Protein AF-A0AAE0B296-F1 (afdb_monomer)

Secondary structure (DSSP, 8-state):
---------------------------------------TTSPPPPGGG-PPEEEEE-S--SHHHHHHHHHTTEEEEEEESSTTTTTT--EEEEEEEHHHHHHHHHHH-HHHHHHS-EEEEE-SSTT-S--SEEEEEEEEEEEEPTTT--EEEEEEEE--TT-EEEEEEEEEEE-TTT-HHHHTT-EEEES-SEEEEEEEGGG--S-EEEE-TTPPTT-EEEGGGS---TT-EESS-TT-EEEEEE----THHHHHHHTTT-------PPEEEETTEEEETTT--B-----S---SS---PPPTTGGGS-HHHHHHHHHHHSS--S---PPPEEEEEETTTTEEEEEETTTTEEEEES---S-PPPEE--STTSB-EETTSS-EEE--STTSPPEEES--SSGGGBEEEESTTS-EEEEE-TTS-EEEEEE--SSTT--BEEEEEPPS-S--TT--S-GGGG--EEEEE---

Organism: NCBI:txid43782

InterPro domains:
  IPR011035 Large ribosomal subunit protein bL25/Gln-tRNA synthetase, anti-codon-binding domain superfamily [SSF50715] (57-243)
  IPR020056 Large ribosomal subunit protein bL25/Gln-tRNA synthetase, N-terminal [G3DSA:2.40.240.10] (52-159)
  IPR020057 Large ribosomal subunit protein bL25, beta domain [PF14693] (165-243)
  IPR020930 Large ribosomal subunit protein uL5, bacteria [PTHR33284] (25-246)
  IPR029751 Large ribosomal subunit protein bL25, L25 domain [PF01386] (55-156)
  IPR029751 Large ribosomal subunit protein bL25, L25 domain [cd00495] (52-158)
  IPR035992 Ricin B-like lectins [SSF50370] (330-463)
  IPR037121 Large ribosomal subunit protein bL25, C-terminal [G3DSA:2.170.120.20] (163-252)

Sequence (472 aa):
MLIHRSPLAKTLSLRLRLRFFSQYAAAVIQEDPLAPLSYDGFTRPDPKYAETILAIPRTSSGTKISKQERKVGRVPSIVFEQEDGQYGGNKLLISVQTNQIRKLVNHLGYSFFLSRLFDLEVRPEFESGDVIEKVRVLPRLLHLHSGTDAPLNVTFLRAPSHALLKVNVPLVFRGEDVSPGLRKGSYLNTIKRTVKFICPADIVPPYIDVDLSELDVGQKIVMGDLKVHPALKLVQSKDAPVSAAMVVKSFQVIFLLSLLTFGVLSYSFPLLARSKWIVDSSSGRPVKLACTSWASHLQPMLAEGLDKQPLRNIVAKVVQQHFSYPSSNLLTTYIMFHPDSGSCVRFSPQSYGIYADSSCDPTPIRWIHDQDGAPLRLMNTNLCLKVVDDGLAPKVSIDCSSQQSLWYSVSESKLQLAAKDANGQYLCLELDKTSSNSSQILTKNCICINDDSGCLDDPQSQWFTLAPKNIP

pLDDT: mean 76.45, std 20.88, range [26.19, 96.94]

Foldseek 3Di:
DDDDDDDDDDDDDDDDDDDDDDDDDPPDPPPDPDDPPDDPPADDDDVVLQDAWEKEFDPDDDDVVLVVCVVVQKAWEKEFADPVCVVPGDITTIITGQVSVVVSCVVLPDQLLQLDKHWYFYDNDRPDPDTPDIFIWGFNDWDADPPPRGTSYTYIYTAPFFDWDWGFAFEDEPQCVQAAANVVPFDKDFPDGTFIWTAHSSQRGSHFYDYRNDAHAFDFDFQLNTPDDPRTHGPDDRRHTGMHGYHDPPPVVVVVVVVVVPPPDPPDQDWDDDPPFIAGPPPRDGDDDDDPDDDDDDDDDDPPPLVVDDVVVNVVVCLCVVDDDPDDPAQWWWWKDQVVQCWTWDADPVQQFIWTHNDCDDDGWIWGDDDQQFFTDTPPDLWTWFADDAFATIGIDNPRPDQRRGWGQFAPSSFWIWGADPVRATWTWFQDVPDPPGRTIHTHHQFCSDPPPPRPDDRSRRGMDIRIDDDD

Mean predicted aligned error: 21.16 Å

Solvent-accessible surface area (backbone atoms only — not comparable to full-atom values): 28133 Å² total; per-residue (Å²): 133,89,81,91,80,87,89,82,88,85,85,90,85,89,82,90,82,90,86,83,92,82,84,87,74,90,76,75,82,73,79,69,78,78,72,77,93,74,70,85,90,62,67,70,71,62,71,93,71,70,58,70,44,57,29,26,73,45,96,76,85,53,74,70,57,45,53,51,37,45,74,75,49,26,19,42,28,38,37,26,66,49,91,74,31,88,79,80,48,72,67,47,44,29,33,28,49,38,67,60,54,48,51,50,34,70,74,59,29,70,55,37,43,41,27,34,77,37,44,35,40,30,16,90,41,93,88,52,89,55,72,78,46,80,45,45,28,32,35,75,46,76,43,58,36,91,90,74,67,44,64,61,31,44,35,31,32,52,44,54,83,71,38,78,40,83,36,49,34,25,55,44,80,42,42,66,85,66,5,59,12,40,69,72,67,22,46,81,44,73,73,47,61,54,47,56,29,38,28,37,50,82,71,60,47,45,52,39,70,41,82,32,48,83,41,40,68,72,42,67,47,32,55,64,74,57,81,68,63,90,71,52,40,70,76,63,67,49,79,44,68,30,32,34,27,40,67,78,82,71,72,62,73,62,55,65,63,52,57,75,75,60,80,66,85,78,82,78,78,69,73,41,78,60,86,99,42,46,20,40,67,89,77,67,46,78,57,85,88,78,87,90,80,86,87,85,85,75,80,88,77,78,69,88,69,51,85,77,41,59,68,68,55,38,50,52,44,50,61,41,69,79,67,62,77,86,85,69,102,63,81,63,26,22,38,45,31,28,76,87,80,60,23,23,48,42,75,40,88,88,74,39,26,51,31,48,32,84,58,64,71,94,76,64,51,41,31,33,60,89,50,80,58,34,36,44,26,38,65,101,55,76,33,16,47,26,59,71,48,78,77,32,57,38,33,54,34,70,66,50,83,44,65,28,9,23,34,30,65,43,35,95,81,48,35,27,41,24,24,25,44,97,86,66,50,57,30,16,43,27,54,46,74,90,43,100,78,53,35,49,37,27,23,30,74,59,60,68,53,61,94,56,95,78,64,86,72,79,50,67,50,28,33,36,39,72,46,80,45,77,78,130

Nearest PDB structures (foldseek):
  6xyw-assembly1_Av  TM=9.380E-01  e=1.228E-18  Arabidopsis thaliana
  8apo-assembly1_At  TM=8.448E-01  e=4.895E-18  Polytomella magna
  7pkt-assembly1_t  TM=9.084E-01  e=2.831E-15  Chlamydomonas reinhardtii
  1feu-assembly1_A  TM=8.763E-01  e=2.031E-15  Thermus thermophilus
  9g6k-assembly1_L3  TM=6.840E-01  e=3.133E-10  Toxoplasma gondii

Radius of gyration: 34.18 Å; Cα contacts (8 Å, |Δi|>4): 849; chains: 1; bounding box: 106×72×110 Å

Structure (mmCIF, N/CA/C/O backbone):
data_AF-A0AAE0B296-F1
#
_entry.id   AF-A0AAE0B296-F1
#
loop_
_atom_site.group_PDB
_atom_site.id
_atom_site.type_symbol
_atom_site.label_atom_id
_atom_site.label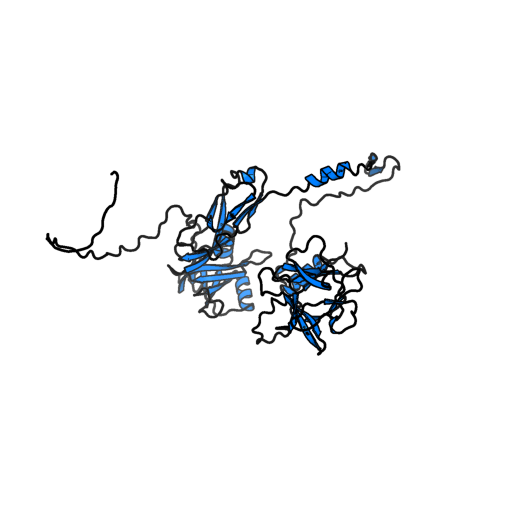_alt_id
_atom_site.label_comp_id
_atom_site.label_asym_id
_atom_site.label_entity_id
_atom_site.label_seq_id
_atom_site.pdbx_PDB_ins_code
_atom_site.Cartn_x
_atom_site.Cartn_y
_atom_site.Cartn_z
_atom_site.occupancy
_atom_site.B_iso_or_equiv
_atom_site.auth_seq_id
_atom_site.auth_comp_id
_atom_site.auth_asym_id
_atom_site.auth_atom_id
_atom_site.pdbx_PDB_model_num
ATOM 1 N N . MET A 1 1 ? -3.143 22.840 -85.655 1.00 36.34 1 MET A N 1
ATOM 2 C CA . MET A 1 1 ? -2.735 21.497 -86.103 1.00 36.34 1 MET A CA 1
ATOM 3 C C . MET A 1 1 ? -2.260 20.750 -84.859 1.00 36.34 1 MET A C 1
ATOM 5 O O . MET A 1 1 ? -1.240 21.159 -84.338 1.00 36.34 1 MET A O 1
ATOM 9 N N . LEU A 1 2 ? -3.066 19.782 -84.378 1.00 27.25 2 LEU A N 1
ATOM 10 C CA . LEU A 1 2 ? -2.766 18.670 -83.435 1.00 27.25 2 LEU A CA 1
ATOM 11 C C . LEU A 1 2 ? -2.168 19.031 -82.038 1.00 27.25 2 LEU A C 1
ATOM 13 O O . LEU A 1 2 ? -1.152 19.695 -81.979 1.00 27.25 2 LEU A O 1
ATOM 17 N N . ILE A 1 3 ? -2.659 18.634 -80.850 1.00 30.69 3 ILE A N 1
ATOM 18 C CA . ILE A 1 3 ? -3.577 17.577 -80.368 1.00 30.69 3 ILE A CA 1
ATOM 19 C C . ILE A 1 3 ? -4.025 17.920 -78.915 1.00 30.69 3 ILE A C 1
ATOM 21 O O . ILE A 1 3 ? -3.191 18.331 -78.122 1.00 30.69 3 ILE A O 1
ATOM 25 N N . HIS A 1 4 ? -5.329 17.716 -78.629 1.00 26.19 4 HIS A N 1
ATOM 26 C CA . HIS A 1 4 ? -6.038 17.230 -77.406 1.00 26.19 4 HIS A CA 1
ATOM 27 C C . HIS A 1 4 ? -5.583 17.594 -75.964 1.00 26.19 4 HIS A C 1
ATOM 29 O O . HIS A 1 4 ? -4.407 17.695 -75.681 1.00 26.19 4 HIS A O 1
ATOM 35 N N . ARG A 1 5 ? -6.438 17.665 -74.925 1.00 28.81 5 ARG A N 1
ATOM 36 C CA . ARG A 1 5 ? -7.842 17.252 -74.683 1.00 28.81 5 ARG A CA 1
ATOM 37 C C . ARG A 1 5 ? -8.344 17.970 -73.413 1.00 28.81 5 ARG A C 1
ATOM 39 O O . ARG A 1 5 ? -7.654 17.954 -72.401 1.00 28.81 5 ARG A O 1
ATOM 46 N N . SER A 1 6 ? -9.553 18.526 -73.453 1.00 36.53 6 SER A N 1
ATOM 47 C CA . SER A 1 6 ? -10.432 18.722 -72.284 1.00 36.53 6 SER A CA 1
ATOM 48 C C . SER A 1 6 ? -11.150 17.393 -71.956 1.00 36.53 6 SER A C 1
ATOM 50 O O . SER A 1 6 ? -11.054 16.464 -72.772 1.00 36.53 6 SER A O 1
ATOM 52 N N . PRO A 1 7 ? -11.830 17.228 -70.797 1.00 41.72 7 PRO A N 1
ATOM 53 C CA . PRO A 1 7 ? -13.231 17.691 -70.647 1.00 41.72 7 PRO A CA 1
ATOM 54 C C . PRO A 1 7 ? -13.589 18.007 -69.161 1.00 41.72 7 PRO A C 1
ATOM 56 O O . PRO A 1 7 ? -12.727 17.926 -68.299 1.00 41.72 7 PRO A O 1
ATOM 59 N N . LEU A 1 8 ? -14.790 18.354 -68.691 1.00 30.91 8 LEU A N 1
ATOM 60 C CA . LEU A 1 8 ? -16.031 18.941 -69.202 1.00 30.91 8 LEU A CA 1
ATOM 61 C C . LEU A 1 8 ? -16.688 19.602 -67.972 1.00 30.91 8 LEU A C 1
ATOM 63 O O . LEU A 1 8 ? -16.627 19.062 -66.869 1.00 30.91 8 LEU A O 1
ATOM 67 N N . ALA A 1 9 ? -17.393 20.705 -68.180 1.00 33.59 9 ALA A N 1
ATOM 68 C CA . ALA A 1 9 ? -18.372 21.234 -67.238 1.00 33.59 9 ALA A CA 1
ATOM 69 C C . ALA A 1 9 ? -19.730 20.520 -67.395 1.00 33.59 9 ALA A C 1
ATOM 71 O O . ALA A 1 9 ? -20.077 20.140 -68.512 1.00 33.59 9 ALA A O 1
ATOM 72 N N . LYS A 1 10 ? -20.537 20.449 -66.328 1.00 32.34 10 LYS A N 1
ATOM 73 C CA . LYS A 1 10 ? -21.846 21.135 -66.205 1.00 32.34 10 LYS A CA 1
ATOM 74 C C . LYS A 1 10 ? -22.788 20.464 -65.204 1.00 32.34 10 LYS A C 1
ATOM 76 O O . LYS A 1 10 ? -22.860 19.254 -65.043 1.00 32.34 10 LYS A O 1
ATOM 81 N N . THR A 1 11 ? -23.516 21.359 -64.565 1.00 34.03 11 THR A N 1
ATOM 82 C CA . THR A 1 11 ? -24.596 21.225 -63.603 1.00 34.03 11 THR A CA 1
ATOM 83 C C . THR A 1 11 ? -25.948 20.850 -64.234 1.00 34.03 11 THR A C 1
ATOM 85 O O . THR A 1 11 ? -26.180 21.088 -65.417 1.00 34.03 11 THR A O 1
ATOM 88 N N . LEU A 1 12 ? -26.854 20.419 -63.338 1.00 31.17 12 LEU A N 1
ATOM 89 C CA . LEU A 1 12 ? -28.319 20.609 -63.300 1.00 31.17 12 LEU A CA 1
ATOM 90 C C . LEU A 1 12 ? -29.282 19.552 -63.890 1.00 31.17 12 LEU A C 1
ATOM 92 O O . LEU A 1 12 ? -29.448 19.407 -65.095 1.00 31.17 12 LEU A O 1
ATOM 96 N N . SER A 1 13 ? -30.101 19.029 -62.962 1.00 30.36 13 SER A N 1
ATOM 97 C CA . SER A 1 13 ? -31.583 19.043 -62.941 1.00 30.36 13 SER A CA 1
ATOM 98 C C . SER A 1 13 ? -32.318 17.689 -62.893 1.00 30.36 13 SER A C 1
ATOM 100 O O . SER A 1 13 ? -31.973 16.715 -63.552 1.00 30.36 13 SER A O 1
ATOM 102 N N . LEU A 1 14 ? -33.344 17.681 -62.030 1.00 34.50 14 LEU A N 1
ATOM 103 C CA . LEU A 1 14 ? -34.294 16.619 -61.680 1.00 34.50 14 LEU A CA 1
ATOM 104 C C . LEU A 1 14 ? -35.125 16.095 -62.871 1.00 34.50 14 LEU A C 1
ATOM 106 O O . LEU A 1 14 ? -35.603 16.899 -63.665 1.00 34.50 14 LEU A O 1
ATOM 110 N N . ARG A 1 15 ? -35.555 14.819 -62.815 1.00 30.11 15 ARG A N 1
ATOM 111 C CA . ARG A 1 15 ? -36.951 14.430 -62.469 1.00 30.11 15 ARG A CA 1
ATOM 112 C C . ARG A 1 15 ? -37.182 12.905 -62.431 1.00 30.11 15 ARG A C 1
ATOM 114 O O . ARG A 1 15 ? -36.729 12.163 -63.287 1.00 30.11 15 ARG A O 1
ATOM 121 N N . LEU A 1 16 ? -37.950 12.532 -61.402 1.00 34.38 16 LEU A N 1
ATOM 122 C CA . LEU A 1 16 ? -38.736 11.327 -61.088 1.00 34.38 16 LEU A CA 1
ATOM 123 C C . LEU A 1 16 ? -38.890 10.208 -62.142 1.00 34.38 16 LEU A C 1
ATOM 125 O O . LEU A 1 16 ? -39.313 10.480 -63.262 1.00 34.38 16 LEU A O 1
ATOM 129 N N . ARG A 1 17 ? -38.892 8.948 -61.660 1.00 29.78 17 ARG A N 1
ATOM 130 C CA . ARG A 1 17 ? -40.120 8.116 -61.542 1.00 29.78 17 ARG A CA 1
ATOM 131 C C . ARG A 1 17 ? -39.901 6.785 -60.789 1.00 29.78 17 ARG A C 1
ATOM 133 O O . ARG A 1 17 ? -39.126 5.953 -61.228 1.00 29.78 17 ARG A O 1
ATOM 140 N N . LEU A 1 18 ? -40.704 6.622 -59.726 1.00 31.22 18 LEU A N 1
ATOM 141 C CA . LEU A 1 18 ? -41.461 5.434 -59.272 1.00 31.22 18 LEU A CA 1
ATOM 142 C C . LEU A 1 18 ? -40.742 4.074 -59.140 1.00 31.22 18 LEU A C 1
ATOM 144 O O . LEU A 1 18 ? -40.331 3.511 -60.148 1.00 31.22 18 LEU A O 1
ATOM 148 N N . ARG A 1 19 ? -40.862 3.432 -57.959 1.00 29.88 19 ARG A N 1
ATOM 149 C CA . ARG A 1 19 ? -41.771 2.275 -57.756 1.00 29.88 19 ARG A CA 1
ATOM 150 C C . ARG A 1 19 ? -41.753 1.674 -56.328 1.00 29.88 19 ARG A C 1
ATOM 152 O O . ARG A 1 19 ? -40.701 1.390 -55.780 1.00 29.88 19 ARG A O 1
ATOM 159 N N . PHE A 1 20 ? -42.983 1.440 -55.855 1.00 30.03 20 PHE A N 1
ATOM 160 C CA . PHE A 1 20 ? -43.529 0.441 -54.917 1.00 30.03 20 PHE A CA 1
ATOM 161 C C . PHE A 1 20 ? -43.124 0.386 -53.428 1.00 30.03 20 PHE A C 1
ATOM 163 O O . PHE A 1 20 ? -42.024 0.005 -53.050 1.00 30.03 20 PHE A O 1
ATOM 170 N N . PHE A 1 21 ? -44.136 0.673 -52.597 1.00 34.47 21 PHE A N 1
ATOM 171 C CA . PHE A 1 21 ? -44.258 0.341 -51.178 1.00 34.47 21 PHE A CA 1
ATOM 172 C C . PHE A 1 21 ? -44.393 -1.176 -50.956 1.00 34.47 21 PHE A C 1
ATOM 174 O O . PHE A 1 21 ? -45.165 -1.835 -51.652 1.00 34.47 21 PHE A O 1
ATOM 181 N N . SER A 1 22 ? -43.724 -1.682 -49.917 1.00 35.75 22 SER A N 1
ATOM 182 C CA . SER A 1 22 ? -43.991 -2.964 -49.251 1.00 35.75 22 SER A CA 1
ATOM 183 C C . SER A 1 22 ? -44.064 -2.728 -47.740 1.00 35.75 22 SER A C 1
ATOM 185 O O . SER A 1 22 ? -43.336 -1.895 -47.205 1.00 35.75 22 SER A O 1
ATOM 187 N N . GLN A 1 23 ? -44.988 -3.426 -47.085 1.00 38.78 23 GLN A N 1
ATOM 188 C CA . GLN A 1 23 ? -45.435 -3.240 -45.705 1.00 38.78 23 GLN A CA 1
ATOM 189 C C . GLN A 1 23 ? -44.547 -3.958 -44.670 1.00 38.78 23 GLN A C 1
ATOM 191 O O . GLN A 1 23 ? -43.976 -5.000 -44.974 1.00 38.78 23 GLN A O 1
ATOM 196 N N . TYR A 1 24 ? -44.595 -3.437 -43.432 1.00 34.12 24 TYR A N 1
ATOM 197 C CA . TYR A 1 24 ? -44.263 -4.080 -42.141 1.00 34.12 24 TYR A CA 1
ATOM 198 C C . TYR A 1 24 ? -42.758 -4.305 -41.871 1.00 34.12 24 TYR A C 1
ATOM 200 O O . TYR A 1 24 ? -41.991 -4.586 -42.774 1.00 34.12 24 TYR A O 1
ATOM 208 N N . ALA A 1 25 ? -42.216 -4.176 -40.661 1.00 35.94 25 ALA A N 1
ATOM 209 C CA . ALA A 1 25 ? -42.768 -4.031 -39.321 1.00 35.94 25 ALA A CA 1
ATOM 210 C C . ALA A 1 25 ? -41.810 -3.156 -38.490 1.00 35.94 25 ALA A C 1
ATOM 212 O O . ALA A 1 25 ? -40.593 -3.222 -38.667 1.00 35.94 25 ALA A O 1
ATOM 213 N N . ALA A 1 26 ? -42.348 -2.360 -37.565 1.00 40.62 26 ALA A N 1
ATOM 214 C CA . ALA A 1 26 ? -41.554 -1.791 -36.486 1.00 40.62 26 ALA A CA 1
ATOM 215 C C . ALA A 1 26 ? -41.076 -2.953 -35.603 1.00 40.62 26 ALA A C 1
ATOM 217 O O . ALA A 1 26 ? -41.848 -3.495 -34.814 1.00 40.62 26 ALA A O 1
ATOM 218 N N . ALA A 1 27 ? -39.829 -3.381 -35.792 1.00 35.81 27 ALA A N 1
ATOM 219 C CA . ALA A 1 27 ? -39.193 -4.325 -34.893 1.00 35.81 27 ALA A CA 1
ATOM 220 C C . ALA A 1 27 ? -38.942 -3.599 -33.569 1.00 35.81 27 ALA A C 1
ATOM 222 O O . ALA A 1 27 ? -38.026 -2.786 -33.441 1.00 35.81 27 ALA A O 1
ATOM 223 N N . VAL A 1 28 ? -39.820 -3.868 -32.606 1.00 34.34 28 VAL A N 1
ATOM 224 C CA . VAL A 1 28 ? -39.556 -3.689 -31.183 1.00 34.34 28 VAL A CA 1
ATOM 225 C C . VAL A 1 28 ? -38.223 -4.376 -30.907 1.00 34.34 28 VAL A C 1
ATOM 227 O O . VAL A 1 28 ? -38.097 -5.585 -31.101 1.00 34.34 28 VAL A O 1
ATOM 230 N N . ILE A 1 29 ? -37.213 -3.595 -30.524 1.00 35.22 29 ILE A N 1
ATOM 231 C CA . ILE A 1 29 ? -35.976 -4.131 -29.966 1.00 35.22 29 ILE A CA 1
ATOM 232 C C . ILE A 1 29 ? -36.393 -4.741 -28.634 1.00 35.22 29 ILE A C 1
ATOM 234 O O . ILE A 1 29 ? -36.607 -4.038 -27.650 1.00 35.22 29 ILE A O 1
ATOM 238 N N . GLN A 1 30 ? -36.628 -6.046 -28.650 1.00 30.55 30 GLN A N 1
ATOM 239 C CA . GLN A 1 30 ? -36.798 -6.822 -27.443 1.00 30.55 30 GLN A CA 1
ATOM 240 C C . GLN A 1 30 ? -35.424 -6.838 -26.777 1.00 30.55 30 GLN A C 1
ATOM 242 O O . GLN A 1 30 ? -34.480 -7.413 -27.317 1.00 30.55 30 GLN A O 1
ATOM 247 N N . GLU A 1 31 ? -35.285 -6.111 -25.669 1.00 37.25 31 GLU A N 1
ATOM 248 C CA . GLU A 1 31 ? -34.143 -6.267 -24.777 1.00 37.25 31 GLU A CA 1
ATOM 249 C C . GLU A 1 31 ? -34.161 -7.717 -24.294 1.00 37.25 31 GLU A C 1
ATOM 251 O O . GLU A 1 31 ? -34.952 -8.093 -23.427 1.00 37.25 31 GLU A O 1
ATOM 256 N N . ASP A 1 32 ? -33.334 -8.556 -24.920 1.00 31.08 32 ASP A N 1
ATOM 257 C CA . ASP A 1 32 ? -33.025 -9.869 -24.377 1.00 31.08 32 ASP A CA 1
ATOM 258 C C . ASP A 1 32 ? -32.512 -9.667 -22.942 1.00 31.08 32 ASP A C 1
ATOM 260 O O . ASP A 1 32 ? -31.658 -8.799 -22.712 1.00 31.08 32 ASP A O 1
ATOM 264 N N . PRO A 1 33 ? -33.009 -10.436 -21.956 1.00 42.31 33 PRO A N 1
ATOM 265 C CA . PRO A 1 33 ? -32.510 -10.341 -20.599 1.00 42.31 33 PRO A CA 1
ATOM 266 C C . PRO A 1 33 ? -31.017 -10.655 -20.629 1.00 42.31 33 PRO A C 1
ATOM 268 O O . PRO A 1 33 ? -30.630 -11.747 -21.043 1.00 42.31 33 PRO A O 1
ATOM 271 N N . LEU A 1 34 ? -30.209 -9.669 -20.222 1.00 42.06 34 LEU A N 1
ATOM 272 C CA . LEU A 1 34 ? -28.753 -9.715 -20.091 1.00 42.06 34 LEU A CA 1
ATOM 273 C C . LEU A 1 34 ? -28.260 -11.143 -19.831 1.00 42.06 34 LEU A C 1
ATOM 275 O O . LEU A 1 34 ? -28.358 -11.657 -18.714 1.00 42.06 34 LEU A O 1
ATOM 279 N N . ALA A 1 35 ? -27.715 -11.777 -20.872 1.00 34.19 35 ALA A N 1
ATOM 280 C CA . ALA A 1 35 ? -26.947 -12.996 -20.704 1.00 34.19 35 ALA A CA 1
ATOM 281 C C . ALA A 1 35 ? -25.845 -12.717 -19.663 1.00 34.19 35 ALA A C 1
ATOM 283 O O . ALA A 1 35 ? -25.229 -11.644 -19.705 1.00 34.19 35 ALA A O 1
ATOM 284 N N . PRO A 1 36 ? -25.592 -13.631 -18.709 1.00 40.41 36 PRO A N 1
ATOM 285 C CA . PRO A 1 36 ? -24.548 -13.426 -17.717 1.00 40.41 36 PRO A CA 1
ATOM 286 C C . PRO A 1 36 ? -23.228 -13.165 -18.443 1.00 40.41 36 PRO A C 1
ATOM 288 O O . PRO A 1 36 ? -22.882 -13.895 -19.370 1.00 40.41 36 PRO A O 1
ATOM 291 N N . LEU A 1 37 ? -22.519 -12.109 -18.034 1.00 38.81 37 LEU A N 1
ATOM 292 C CA . LEU A 1 37 ? -21.221 -11.691 -18.570 1.00 38.81 37 LEU A CA 1
ATOM 293 C C . LEU A 1 37 ? -20.181 -12.814 -18.391 1.00 38.81 37 LEU A C 1
ATOM 295 O O . LEU A 1 37 ? -19.377 -12.803 -17.464 1.00 38.81 37 LEU A O 1
ATOM 299 N N . SER A 1 38 ? -20.215 -13.817 -19.262 1.00 39.75 38 SER A N 1
ATOM 300 C CA . SER A 1 38 ? -19.294 -14.947 -19.289 1.00 39.75 38 SER A CA 1
ATOM 301 C C . SER A 1 38 ? -18.290 -14.710 -20.405 1.00 39.75 38 SER A C 1
ATOM 303 O O . SER A 1 38 ? -18.523 -15.090 -21.547 1.00 39.75 38 SER A O 1
ATOM 305 N N . TYR A 1 39 ? -17.175 -14.059 -20.078 1.00 52.81 39 TYR A N 1
ATOM 306 C CA . TYR A 1 39 ? -16.034 -13.968 -20.986 1.00 52.81 39 TYR A CA 1
ATOM 307 C C . TYR A 1 39 ? -15.098 -15.154 -20.742 1.00 52.81 39 TYR A C 1
ATOM 309 O O . TYR A 1 39 ? -14.449 -15.253 -19.697 1.00 52.81 39 TYR A O 1
ATOM 317 N N . ASP A 1 40 ? -15.074 -16.076 -21.702 1.00 48.41 40 ASP A N 1
ATOM 318 C CA . ASP A 1 40 ? -14.181 -17.232 -21.715 1.00 48.41 40 ASP A CA 1
ATOM 319 C C . ASP A 1 40 ? -12.716 -16.788 -21.842 1.00 48.41 40 ASP A C 1
ATOM 321 O O . ASP A 1 40 ? -12.382 -15.891 -22.615 1.00 48.41 40 ASP A O 1
ATOM 325 N N . GLY A 1 41 ? -11.830 -17.413 -21.061 1.00 55.03 41 GLY A N 1
ATOM 326 C CA . GLY A 1 41 ? -10.378 -17.202 -21.127 1.00 55.03 41 GLY A CA 1
ATOM 327 C C . GLY A 1 41 ? -9.759 -16.369 -20.000 1.00 55.03 41 GLY A C 1
ATOM 328 O O . GLY A 1 41 ? -8.537 -16.362 -19.874 1.00 55.03 41 GLY A O 1
ATOM 329 N N . PHE A 1 42 ? -10.555 -15.724 -19.140 1.00 61.97 42 PHE A N 1
ATOM 330 C CA . PHE A 1 42 ? -10.035 -15.044 -17.946 1.00 61.97 42 PHE A CA 1
ATOM 331 C C . PHE A 1 42 ? -10.147 -15.921 -16.700 1.00 61.97 42 PHE A C 1
ATOM 333 O O . PHE A 1 42 ? -11.107 -16.672 -16.511 1.00 61.97 42 PHE A O 1
ATOM 340 N N . THR A 1 43 ? -9.140 -15.827 -15.837 1.00 65.06 43 THR A N 1
ATOM 341 C CA . THR A 1 43 ? -9.041 -16.628 -14.620 1.00 65.06 43 THR A CA 1
ATOM 342 C C . THR A 1 43 ? -10.187 -16.267 -13.680 1.00 65.06 43 THR A C 1
ATOM 344 O O . THR A 1 43 ? -10.375 -15.113 -13.306 1.00 65.06 43 THR A O 1
ATOM 347 N N . ARG A 1 44 ? -11.012 -17.255 -13.322 1.00 66.81 44 ARG A N 1
ATOM 348 C CA . ARG A 1 44 ? -12.095 -17.066 -12.350 1.00 66.81 44 ARG A CA 1
ATOM 349 C C . ARG A 1 44 ? -11.558 -17.291 -10.937 1.00 66.81 44 ARG A C 1
ATOM 351 O O . ARG A 1 44 ? -10.648 -18.106 -10.762 1.00 66.81 44 ARG A O 1
ATOM 358 N N . PRO A 1 45 ? -12.097 -16.600 -9.918 1.00 69.44 45 PRO A N 1
ATOM 359 C CA . PRO A 1 45 ? -11.758 -16.902 -8.537 1.00 69.44 45 PRO A CA 1
ATOM 360 C C . PRO A 1 45 ? -12.076 -18.372 -8.248 1.00 69.44 45 PRO A C 1
ATOM 362 O O . PRO A 1 45 ? -13.196 -18.815 -8.491 1.00 69.44 45 PRO A O 1
ATOM 365 N N . ASP A 1 46 ? -11.099 -19.124 -7.739 1.00 72.56 46 ASP A N 1
ATOM 366 C CA . ASP A 1 46 ? -11.299 -20.539 -7.414 1.00 72.56 46 ASP A CA 1
ATOM 367 C C . ASP A 1 46 ? -12.491 -20.676 -6.436 1.00 72.56 46 ASP A C 1
ATOM 369 O O . ASP A 1 46 ? -12.485 -20.006 -5.383 1.00 72.56 46 ASP A O 1
ATOM 373 N N . PRO A 1 47 ? -13.521 -21.480 -6.782 1.00 74.56 47 PRO A N 1
ATOM 374 C CA . PRO A 1 47 ? -14.724 -21.648 -5.969 1.00 74.56 47 PRO A CA 1
ATOM 375 C C . PRO A 1 47 ? -14.421 -22.230 -4.586 1.00 74.56 47 PRO A C 1
ATOM 377 O O . PRO A 1 47 ? -15.148 -21.942 -3.640 1.00 74.56 47 PRO A O 1
ATOM 380 N N . LYS A 1 48 ? -13.311 -22.963 -4.421 1.00 70.75 48 LYS A N 1
ATOM 381 C CA . LYS A 1 48 ? -12.859 -23.494 -3.126 1.00 70.75 48 LYS A CA 1
ATOM 382 C C . LYS A 1 48 ? -12.667 -22.406 -2.063 1.00 70.75 48 LYS A C 1
ATOM 384 O O . LYS A 1 48 ? -12.810 -22.682 -0.876 1.00 70.75 48 LYS A O 1
ATOM 389 N N . TYR A 1 49 ? -12.337 -21.183 -2.483 1.00 68.69 49 TYR A N 1
ATOM 390 C CA . TYR A 1 49 ? -12.094 -20.038 -1.596 1.00 68.69 49 TYR A CA 1
ATOM 391 C C . TYR A 1 49 ? -13.198 -18.974 -1.678 1.00 68.69 49 TYR A C 1
ATOM 393 O O . TYR A 1 49 ? -12.995 -17.841 -1.243 1.00 68.69 49 TYR A O 1
ATOM 401 N N . ALA A 1 50 ? -14.359 -19.307 -2.252 1.00 73.19 50 ALA A N 1
ATOM 402 C CA . ALA A 1 50 ? -15.564 -18.479 -2.198 1.00 73.19 50 ALA A CA 1
ATOM 403 C C . ALA A 1 50 ? -16.248 -18.621 -0.823 1.00 73.19 50 ALA A C 1
ATOM 405 O O . ALA A 1 50 ? -17.405 -19.013 -0.719 1.00 73.19 50 ALA A O 1
ATOM 406 N N . GLU A 1 51 ? -15.487 -18.373 0.244 1.00 82.19 51 GLU A N 1
ATOM 407 C CA . GLU A 1 51 ? -15.965 -18.472 1.621 1.00 82.19 51 GLU A CA 1
ATOM 408 C C . GLU A 1 51 ? -16.621 -17.149 2.048 1.00 82.19 51 GLU A C 1
ATOM 410 O O . GLU A 1 51 ? -16.083 -16.069 1.791 1.00 82.19 51 GLU A O 1
ATOM 415 N N . THR A 1 52 ? -17.770 -17.235 2.718 1.00 92.62 52 THR A N 1
ATOM 416 C CA . THR A 1 52 ? -18.459 -16.082 3.311 1.00 92.62 52 THR A CA 1
ATOM 417 C C . THR A 1 52 ? -17.750 -15.637 4.587 1.00 92.62 52 THR A C 1
ATOM 419 O O . THR A 1 52 ? -17.520 -16.439 5.496 1.00 92.62 52 THR A O 1
ATOM 422 N N . ILE A 1 53 ? -17.445 -14.347 4.697 1.00 95.12 53 ILE A N 1
ATOM 423 C CA . ILE A 1 53 ? -16.866 -13.762 5.907 1.00 95.12 53 ILE A CA 1
ATOM 424 C C . ILE A 1 53 ? -17.989 -13.509 6.913 1.00 95.12 53 ILE A C 1
ATOM 426 O O . ILE A 1 53 ? -18.958 -12.810 6.618 1.00 95.12 53 ILE A O 1
ATOM 430 N N . LEU A 1 54 ? -17.841 -14.053 8.119 1.00 95.44 54 LEU A N 1
ATOM 431 C CA . LEU A 1 54 ? -18.802 -13.837 9.197 1.00 95.44 54 LEU A CA 1
ATOM 432 C C . LEU A 1 54 ? -18.416 -12.604 10.013 1.00 95.44 54 LEU A C 1
ATOM 434 O O . LEU A 1 54 ? -17.244 -12.399 10.351 1.00 95.44 54 LEU A O 1
ATOM 438 N N . ALA A 1 55 ? -19.415 -11.802 10.371 1.00 96.38 55 ALA A N 1
ATOM 439 C CA . ALA A 1 55 ? -19.247 -10.566 11.115 1.00 96.38 55 ALA A CA 1
ATOM 440 C C . ALA A 1 55 ? -20.310 -10.392 12.205 1.00 96.38 55 ALA A C 1
ATOM 442 O O . ALA A 1 55 ? -21.443 -10.834 12.057 1.00 96.38 55 ALA A O 1
ATOM 443 N N . ILE A 1 56 ? -19.950 -9.687 13.277 1.00 95.75 56 ILE A N 1
ATOM 444 C CA . ILE A 1 56 ? -20.861 -9.245 14.343 1.00 95.75 56 ILE A CA 1
ATOM 445 C C . ILE A 1 56 ? -20.900 -7.712 14.354 1.00 95.75 56 ILE A C 1
ATOM 447 O O . ILE A 1 56 ? -19.833 -7.095 14.252 1.00 95.75 56 ILE A O 1
ATOM 451 N N . PRO A 1 57 ? -22.070 -7.060 14.483 1.00 95.75 57 PRO A N 1
ATOM 452 C CA . PRO A 1 57 ? -22.143 -5.607 14.568 1.00 95.75 57 PRO A CA 1
ATOM 453 C C . PRO A 1 57 ? -21.498 -5.095 15.862 1.00 95.75 57 PRO A C 1
ATOM 455 O O . PRO A 1 57 ? -21.596 -5.705 16.926 1.00 95.75 57 PRO A O 1
ATOM 458 N N . ARG A 1 58 ? -20.840 -3.937 15.788 1.00 93.44 58 ARG A N 1
ATOM 459 C CA . ARG A 1 58 ? -20.256 -3.252 16.947 1.00 93.44 58 ARG A CA 1
ATOM 460 C C . ARG A 1 58 ? -20.993 -1.949 17.208 1.00 93.44 58 ARG A C 1
ATOM 462 O O . ARG A 1 58 ? -21.212 -1.160 16.297 1.00 93.44 58 ARG A O 1
ATOM 469 N N . THR A 1 59 ? -21.290 -1.678 18.473 1.00 88.19 59 THR A N 1
ATOM 470 C CA . THR A 1 59 ? -21.942 -0.428 18.896 1.00 88.19 59 THR A CA 1
ATOM 471 C C . THR A 1 59 ? -20.969 0.744 19.009 1.00 88.19 59 THR A C 1
ATOM 473 O O . THR A 1 59 ? -21.370 1.896 18.889 1.00 88.19 59 THR A O 1
ATOM 476 N N . SER A 1 60 ? -19.683 0.474 19.252 1.00 89.06 60 SER A N 1
ATOM 477 C CA . SER A 1 60 ? -18.689 1.503 19.562 1.00 89.06 60 SER A CA 1
ATOM 478 C C . SER A 1 60 ? -17.330 1.243 18.904 1.00 89.06 60 SER A C 1
ATOM 480 O O . SER A 1 60 ? -16.946 0.113 18.586 1.00 89.06 60 SER A O 1
ATOM 482 N N . SER A 1 61 ? -16.578 2.324 18.688 1.00 90.44 61 SER A N 1
ATOM 483 C CA . SER A 1 61 ? -15.226 2.313 18.118 1.00 90.44 61 SER A CA 1
ATOM 484 C C . SER A 1 61 ? -14.223 2.979 19.058 1.00 90.44 61 SER A C 1
ATOM 486 O O . SER A 1 61 ? -14.588 3.869 19.817 1.00 90.44 61 SER A O 1
ATOM 488 N N . GLY A 1 62 ? -12.948 2.599 18.977 1.00 90.88 62 GLY A N 1
ATOM 489 C CA . GLY A 1 62 ? -11.866 3.256 19.714 1.00 90.88 62 GLY A CA 1
ATOM 490 C C . GLY A 1 62 ? -10.750 2.291 20.104 1.00 90.88 62 GLY A C 1
ATOM 491 O O . GLY A 1 62 ? -10.894 1.074 19.999 1.00 90.88 62 GLY A O 1
ATOM 492 N N . THR A 1 63 ? -9.626 2.826 20.583 1.00 91.75 63 THR A N 1
ATOM 493 C CA . THR A 1 63 ? -8.418 2.037 20.884 1.00 91.75 63 THR A CA 1
ATOM 494 C C . THR A 1 63 ? -8.657 0.963 21.947 1.00 91.75 63 THR A C 1
ATOM 496 O O . THR A 1 63 ? -8.184 -0.163 21.794 1.00 91.75 63 THR A O 1
ATOM 499 N N . LYS A 1 64 ? -9.403 1.282 23.015 1.00 94.69 64 LYS A N 1
ATOM 500 C CA . LYS A 1 64 ? -9.690 0.344 24.115 1.00 94.69 64 LYS A CA 1
ATOM 501 C C . LYS A 1 64 ? -10.555 -0.829 23.644 1.00 94.69 64 LYS A C 1
ATOM 503 O O . LYS A 1 64 ? -10.190 -1.978 23.874 1.00 94.69 64 LYS A O 1
ATOM 508 N N . ILE A 1 65 ? -11.633 -0.530 22.920 1.00 94.50 65 ILE A N 1
ATOM 509 C CA . ILE A 1 65 ? -12.562 -1.527 22.369 1.00 94.50 65 ILE A CA 1
ATOM 510 C C . ILE A 1 65 ? -11.834 -2.422 21.363 1.00 94.50 65 ILE A C 1
ATOM 512 O O . ILE A 1 65 ? -11.877 -3.640 21.477 1.00 94.50 65 ILE A O 1
ATOM 516 N N . SER A 1 66 ? -11.060 -1.837 20.444 1.00 94.75 66 SER A N 1
ATOM 517 C CA . SER A 1 66 ? -10.271 -2.599 19.469 1.00 94.75 66 SER A CA 1
ATOM 518 C C . SER A 1 66 ? -9.259 -3.546 20.124 1.00 94.75 66 SER A C 1
ATOM 520 O O . SER A 1 66 ? -9.041 -4.648 19.628 1.00 94.75 66 SER A O 1
ATOM 522 N N . LYS A 1 67 ? -8.632 -3.148 21.241 1.00 94.75 67 LYS A N 1
ATOM 523 C CA . LYS A 1 67 ? -7.744 -4.037 22.012 1.00 94.75 67 LYS A CA 1
ATOM 524 C C . LYS A 1 67 ? -8.516 -5.187 22.663 1.00 94.75 67 LYS A C 1
ATOM 526 O O . LYS A 1 67 ? -8.020 -6.310 22.670 1.00 94.75 67 LYS A O 1
ATOM 531 N N . GLN A 1 68 ? -9.708 -4.915 23.189 1.00 95.19 68 GLN A N 1
ATOM 532 C CA . GLN A 1 68 ? -10.571 -5.929 23.792 1.00 95.19 68 GLN A CA 1
ATOM 533 C C . GLN A 1 68 ? -11.060 -6.949 22.755 1.00 95.19 68 GLN A C 1
ATOM 535 O O . GLN A 1 68 ? -10.917 -8.143 22.993 1.00 95.19 68 GLN A O 1
ATOM 540 N N . GLU A 1 69 ? -11.525 -6.501 21.586 1.00 95.69 69 GLU A N 1
ATOM 541 C CA . GLU A 1 69 ? -11.934 -7.379 20.476 1.00 95.69 69 GLU A CA 1
ATOM 542 C C . GLU A 1 69 ? -10.809 -8.342 20.074 1.00 95.69 69 GLU A C 1
ATOM 544 O O . GLU A 1 69 ? -11.009 -9.555 20.009 1.00 95.69 69 GLU A O 1
ATOM 549 N N . ARG A 1 70 ? -9.583 -7.824 19.915 1.00 95.38 70 ARG A N 1
ATOM 550 C CA . ARG A 1 70 ? -8.415 -8.655 19.583 1.00 95.38 70 ARG A CA 1
ATOM 551 C C . ARG A 1 70 ? -8.075 -9.663 20.674 1.00 95.38 70 ARG A C 1
ATOM 553 O O . ARG A 1 70 ? -7.671 -10.775 20.349 1.00 95.38 70 ARG A O 1
ATOM 560 N N . LYS A 1 71 ? -8.263 -9.311 21.952 1.00 95.12 71 LYS A N 1
ATOM 561 C CA . LYS A 1 71 ? -8.050 -10.233 23.081 1.00 95.12 71 LYS A CA 1
ATOM 562 C C . LYS A 1 71 ? -9.016 -11.423 23.038 1.00 95.12 71 LYS A C 1
ATOM 564 O O . LYS A 1 71 ? -8.640 -12.513 23.445 1.00 95.12 71 LYS A O 1
ATOM 569 N N . VAL A 1 72 ? -10.226 -11.216 22.518 1.00 94.56 72 VAL A N 1
ATOM 570 C CA . VAL A 1 72 ? -11.263 -12.250 22.339 1.00 94.56 72 VAL A CA 1
ATOM 571 C C . VAL A 1 72 ? -11.093 -13.009 21.006 1.00 94.56 72 VAL A C 1
ATOM 573 O O . VAL A 1 72 ? -11.877 -13.892 20.684 1.00 94.56 72 VAL A O 1
ATOM 576 N N . GLY A 1 73 ? -10.055 -12.709 20.215 1.00 94.56 73 GLY A N 1
ATOM 577 C CA . GLY A 1 73 ? -9.809 -13.383 18.935 1.00 94.56 73 GLY A CA 1
ATOM 578 C C . GLY A 1 73 ? -10.657 -12.846 17.777 1.00 94.56 73 GLY A C 1
ATOM 579 O O . GLY A 1 73 ? -10.896 -13.564 16.803 1.00 94.56 73 GLY A O 1
ATOM 580 N N . ARG A 1 74 ? -11.098 -11.586 17.867 1.00 95.81 74 ARG A N 1
ATOM 581 C CA . ARG A 1 74 ? -11.852 -10.884 16.822 1.00 95.81 74 ARG A CA 1
ATOM 582 C C . ARG A 1 74 ? -11.048 -9.712 16.247 1.00 95.81 74 ARG A C 1
ATOM 584 O O . ARG A 1 74 ? -10.223 -9.105 16.931 1.00 95.81 74 ARG A O 1
ATOM 591 N N . VAL A 1 75 ? -11.296 -9.369 14.988 1.00 96.94 75 VAL A N 1
ATOM 592 C CA . VAL A 1 75 ? -10.650 -8.258 14.283 1.00 96.94 75 VAL A CA 1
ATOM 593 C C . VAL A 1 75 ? -11.654 -7.117 14.126 1.00 96.94 75 VAL A C 1
ATOM 595 O O . VAL A 1 75 ? -12.622 -7.254 13.368 1.00 96.94 75 VAL A O 1
ATOM 598 N N . PRO A 1 76 ? -11.427 -5.967 14.785 1.00 96.69 76 PRO A N 1
ATOM 599 C CA . PRO A 1 76 ? -12.287 -4.807 14.616 1.00 96.69 76 PRO A CA 1
ATOM 600 C C . PRO A 1 76 ? -12.185 -4.312 13.173 1.00 96.69 76 PRO A C 1
ATOM 602 O O . PRO A 1 76 ? -11.097 -3.996 12.693 1.00 96.69 76 PRO A O 1
ATOM 605 N N . SER A 1 77 ? -13.328 -4.248 12.501 1.00 95.81 77 SER A N 1
ATOM 606 C CA . SER A 1 77 ? -13.433 -3.968 11.071 1.00 95.81 77 SER A CA 1
ATOM 607 C C . SER A 1 77 ? -14.526 -2.930 10.793 1.00 95.81 77 SER A C 1
ATOM 609 O O . SER A 1 77 ? -15.319 -2.567 11.672 1.00 95.81 77 SER A O 1
ATOM 611 N N . ILE A 1 78 ? -14.531 -2.389 9.583 1.00 93.81 78 ILE A N 1
ATOM 612 C CA . ILE A 1 78 ? -15.458 -1.336 9.157 1.00 93.81 78 ILE A CA 1
ATOM 613 C C . ILE A 1 78 ? -15.894 -1.599 7.721 1.00 93.81 78 ILE A C 1
ATOM 615 O O . ILE A 1 78 ? -15.067 -2.002 6.906 1.00 93.81 78 ILE A O 1
ATOM 619 N N . VAL A 1 79 ? -17.172 -1.373 7.424 1.00 93.81 79 VAL A N 1
ATOM 620 C CA . VAL A 1 79 ? -17.712 -1.392 6.060 1.00 93.81 79 VAL A CA 1
ATOM 621 C C . VAL A 1 79 ? -18.112 0.028 5.684 1.00 93.81 79 VAL A C 1
ATOM 623 O O . VAL A 1 79 ? -18.905 0.656 6.387 1.00 93.81 79 VAL A O 1
ATOM 626 N N . PHE A 1 80 ? -17.550 0.529 4.589 1.00 90.69 80 PHE A N 1
ATOM 627 C CA . PHE A 1 80 ? -17.921 1.808 3.989 1.00 90.69 80 PHE A CA 1
ATOM 628 C C . PHE A 1 80 ? -18.906 1.599 2.839 1.00 90.69 80 PHE A C 1
ATOM 630 O O . PHE A 1 80 ? -18.747 0.660 2.060 1.00 90.69 80 PHE A O 1
ATOM 637 N N . GLU A 1 81 ? -19.897 2.482 2.704 1.00 83.00 81 GLU A N 1
ATOM 638 C CA . GLU A 1 81 ? -20.844 2.444 1.577 1.00 83.00 81 GLU A CA 1
ATOM 639 C C . GLU A 1 81 ? -20.265 3.011 0.273 1.00 83.00 81 GLU A C 1
ATOM 641 O O . GLU A 1 81 ? -20.626 2.547 -0.805 1.00 83.00 81 GLU A O 1
ATOM 646 N N . GLN A 1 82 ? -19.359 3.989 0.358 1.00 72.69 82 GLN A N 1
ATOM 647 C CA . GLN A 1 82 ? -18.762 4.684 -0.789 1.00 72.69 82 GLN A CA 1
ATOM 648 C C . GLN A 1 82 ? -17.234 4.742 -0.679 1.00 72.69 82 GLN A C 1
ATOM 650 O O . GLN A 1 82 ? -16.686 4.732 0.426 1.00 72.69 82 GLN A O 1
ATOM 655 N N . GLU A 1 83 ? -16.543 4.847 -1.821 1.00 62.88 83 GLU A N 1
ATOM 656 C CA . GLU A 1 83 ? -15.072 4.931 -1.875 1.00 62.88 83 GLU A CA 1
ATOM 657 C C . GLU A 1 83 ? -14.508 6.162 -1.151 1.00 62.88 83 GLU A C 1
ATOM 659 O O . GLU A 1 83 ? -13.502 6.041 -0.451 1.00 62.88 83 GLU A O 1
ATOM 664 N N . ASP A 1 84 ? -15.182 7.313 -1.252 1.00 58.00 84 ASP A N 1
ATOM 665 C CA . ASP A 1 84 ? -14.774 8.573 -0.606 1.00 58.00 84 ASP A CA 1
ATOM 666 C C . ASP A 1 84 ? -15.235 8.661 0.865 1.00 58.00 84 ASP A C 1
ATOM 668 O O . ASP A 1 84 ? -14.994 9.645 1.569 1.00 58.00 84 ASP A O 1
ATOM 672 N N . GLY A 1 85 ? -15.851 7.587 1.376 1.00 51.28 85 GLY A N 1
ATOM 673 C CA . GLY A 1 85 ? -16.382 7.473 2.735 1.00 51.28 85 GLY A CA 1
ATOM 674 C C . GLY A 1 85 ? -15.339 7.578 3.855 1.00 51.28 85 GLY A C 1
ATOM 675 O O . GLY A 1 85 ? -15.721 7.574 5.025 1.00 51.28 85 GLY A O 1
ATOM 676 N N . GLN A 1 86 ? -14.049 7.730 3.527 1.00 49.44 86 GLN A N 1
ATOM 677 C CA . GLN A 1 86 ? -13.003 8.096 4.489 1.00 49.44 86 GLN A CA 1
ATOM 678 C C . GLN A 1 86 ? -13.260 9.465 5.150 1.00 49.44 86 GLN A C 1
ATOM 680 O O . GLN A 1 86 ? -12.782 9.672 6.264 1.00 49.44 86 GLN A O 1
ATOM 685 N N . TYR A 1 87 ? -14.061 10.347 4.527 1.00 49.94 87 TYR A N 1
ATOM 686 C CA . TYR A 1 87 ? -14.323 11.710 5.014 1.00 49.94 87 TYR A CA 1
ATOM 687 C C . TYR A 1 87 ? -15.801 12.054 5.301 1.00 49.94 87 TYR A C 1
ATOM 689 O O . TYR A 1 87 ? -16.072 13.185 5.695 1.00 49.94 87 TYR A O 1
ATOM 697 N N . GLY A 1 88 ? -16.769 11.129 5.171 1.00 49.78 88 GLY A N 1
ATOM 698 C CA . GLY A 1 88 ? -18.175 11.494 5.446 1.00 49.78 88 GLY A CA 1
ATOM 699 C C . GLY A 1 88 ? -19.294 10.536 5.025 1.00 49.78 88 GLY A C 1
ATOM 700 O O . GLY A 1 88 ? -20.366 11.008 4.667 1.00 49.78 88 GLY A O 1
ATOM 701 N N . GLY A 1 89 ? -19.086 9.215 5.051 1.00 58.03 89 GLY A N 1
ATOM 702 C CA . GLY A 1 89 ? -20.136 8.237 4.714 1.00 58.03 89 GLY A CA 1
ATOM 703 C C . GLY A 1 89 ? -20.769 7.542 5.927 1.00 58.03 89 GLY A C 1
ATOM 704 O O . GLY A 1 89 ? -20.167 7.475 7.003 1.00 58.03 89 GLY A O 1
ATOM 705 N N . ASN A 1 90 ? -21.949 6.938 5.725 1.00 76.00 90 ASN A N 1
ATOM 706 C CA . ASN A 1 90 ? -22.479 5.915 6.629 1.00 76.00 90 ASN A CA 1
ATOM 707 C C . ASN A 1 90 ? -21.452 4.780 6.736 1.00 76.00 90 ASN A C 1
ATOM 709 O O . ASN A 1 90 ? -21.048 4.182 5.734 1.00 76.00 90 ASN A O 1
ATOM 713 N N . LYS A 1 91 ? -20.997 4.509 7.961 1.00 87.12 91 LYS A N 1
ATOM 714 C CA . LYS A 1 91 ? -20.049 3.434 8.255 1.00 87.12 91 LYS A CA 1
ATOM 715 C C . LYS A 1 91 ? -20.705 2.392 9.139 1.00 87.12 91 LYS A C 1
ATOM 717 O O . LYS A 1 91 ? -21.232 2.720 10.201 1.00 87.12 91 LYS A O 1
ATOM 722 N N . LEU A 1 92 ? -20.597 1.133 8.740 1.00 90.94 92 LEU A N 1
ATOM 723 C CA . LEU A 1 92 ? -21.029 0.016 9.563 1.00 90.94 92 LEU A CA 1
ATOM 724 C C . LEU A 1 92 ? -19.825 -0.529 10.333 1.00 90.94 92 LEU A C 1
ATOM 726 O O . LEU A 1 92 ? -18.834 -0.982 9.753 1.00 90.94 92 LEU A O 1
ATOM 730 N N . LEU A 1 93 ? -19.893 -0.455 11.660 1.00 94.19 93 LEU A N 1
ATOM 731 C CA . LEU A 1 93 ? -18.866 -1.006 12.535 1.00 94.19 93 LEU A CA 1
ATOM 732 C C . LEU A 1 93 ? -19.145 -2.491 12.757 1.00 94.19 93 LEU A C 1
ATOM 734 O O . LEU A 1 93 ? -20.201 -2.859 13.261 1.00 94.19 93 LEU A O 1
ATOM 738 N N . ILE A 1 94 ? -18.172 -3.337 12.429 1.00 95.88 94 ILE A N 1
ATOM 739 C CA . ILE A 1 94 ? -18.299 -4.793 12.544 1.00 95.88 94 ILE A CA 1
ATOM 740 C C . ILE A 1 94 ? -17.057 -5.419 13.180 1.00 95.88 94 ILE A C 1
ATOM 742 O O . ILE A 1 94 ? -15.994 -4.801 13.232 1.00 95.88 94 ILE A O 1
ATOM 746 N N . SER A 1 95 ? -17.173 -6.642 13.676 1.00 96.56 95 SER A N 1
ATOM 747 C CA . SER A 1 95 ? -16.063 -7.461 14.160 1.00 96.56 95 SER A CA 1
ATOM 748 C C . SER A 1 95 ? -16.070 -8.791 13.421 1.00 96.56 95 SER A C 1
ATOM 750 O O . SER A 1 95 ? -17.105 -9.446 13.370 1.00 96.56 95 SER A O 1
ATOM 752 N N . VAL A 1 96 ? -14.937 -9.187 12.844 1.00 96.88 96 VAL A N 1
ATOM 753 C CA . VAL A 1 96 ? -14.790 -10.453 12.098 1.00 96.88 96 VAL A CA 1
ATOM 754 C C . VAL A 1 96 ? -13.883 -11.417 12.858 1.00 96.88 96 VAL A C 1
ATOM 756 O O . VAL A 1 96 ? -13.126 -10.999 13.733 1.00 96.88 96 VAL A O 1
ATOM 759 N N . GLN A 1 97 ? -13.923 -12.711 12.552 1.00 95.81 97 GLN A N 1
ATOM 760 C CA . GLN A 1 97 ? -13.071 -13.686 13.242 1.00 95.81 97 GLN A CA 1
ATOM 761 C C . GLN A 1 97 ? -11.605 -13.594 12.795 1.00 95.81 97 GLN A C 1
ATOM 763 O O . GLN A 1 97 ? -11.301 -13.655 11.602 1.00 95.81 97 GLN A O 1
ATOM 768 N N . THR A 1 98 ? -10.669 -13.538 13.749 1.00 95.62 98 THR A N 1
ATOM 769 C CA . THR A 1 98 ? -9.224 -13.471 13.456 1.00 95.62 98 THR A CA 1
ATOM 770 C C . THR A 1 98 ? -8.732 -14.688 12.683 1.00 95.62 98 THR A C 1
ATOM 772 O O . THR A 1 98 ? -7.989 -14.540 11.713 1.00 95.62 98 THR A O 1
ATOM 775 N N . ASN A 1 99 ? -9.158 -15.890 13.079 1.00 94.38 99 ASN A N 1
ATOM 776 C CA . ASN A 1 99 ? -8.709 -17.133 12.450 1.00 94.38 99 ASN A CA 1
ATOM 777 C C . ASN A 1 99 ? -9.174 -17.239 10.995 1.00 94.38 99 ASN A C 1
ATOM 779 O O . ASN A 1 99 ? -8.394 -17.665 10.145 1.00 94.38 99 ASN A O 1
ATOM 783 N N . GLN A 1 100 ? -10.403 -16.800 10.701 1.00 94.62 100 GLN A N 1
ATOM 784 C CA . GLN A 1 100 ? -10.946 -16.812 9.345 1.00 94.62 100 GLN A CA 1
ATOM 785 C C . GLN A 1 100 ? -10.141 -15.884 8.429 1.00 94.62 100 GLN A C 1
ATOM 787 O O . GLN A 1 100 ? -9.622 -16.327 7.406 1.00 94.62 100 GLN A O 1
ATOM 792 N N . ILE A 1 101 ? -9.945 -14.623 8.833 1.00 95.44 101 ILE A N 1
ATOM 793 C CA . ILE A 1 101 ? -9.160 -13.660 8.046 1.00 95.44 101 ILE A CA 1
ATOM 794 C C . ILE A 1 101 ? -7.719 -14.141 7.870 1.00 95.44 101 ILE A C 1
ATOM 796 O O . ILE A 1 101 ? -7.195 -14.111 6.760 1.00 95.44 101 ILE A O 1
ATOM 800 N N . ARG A 1 102 ? -7.081 -14.639 8.934 1.00 94.81 102 ARG A N 1
ATOM 801 C CA . ARG A 1 102 ? -5.711 -15.160 8.859 1.00 94.81 102 ARG A CA 1
ATOM 802 C C . ARG A 1 102 ? -5.601 -16.328 7.878 1.00 94.81 102 ARG A C 1
ATOM 804 O O . ARG A 1 102 ? -4.674 -16.361 7.077 1.00 94.81 102 ARG A O 1
ATOM 811 N N . LYS A 1 103 ? -6.554 -17.264 7.906 1.00 93.69 103 LYS A N 1
ATOM 812 C CA . LYS A 1 103 ? -6.614 -18.397 6.974 1.00 93.69 103 LYS A CA 1
ATOM 813 C C . LYS A 1 103 ? -6.753 -17.916 5.527 1.00 93.69 103 LYS A C 1
ATOM 815 O O . LYS A 1 103 ? -5.989 -18.355 4.671 1.00 93.69 103 LYS A O 1
ATOM 820 N N . LEU A 1 104 ? -7.673 -16.986 5.263 1.00 93.44 104 LEU A N 1
ATOM 821 C CA . LEU A 1 104 ? -7.879 -16.415 3.928 1.00 93.44 104 LEU A CA 1
ATOM 822 C C . LEU A 1 104 ? -6.618 -15.716 3.408 1.00 93.44 104 LEU A C 1
ATOM 824 O O . LEU A 1 104 ? -6.193 -15.974 2.286 1.00 93.44 104 LEU A O 1
ATOM 828 N N . VAL A 1 105 ? -5.986 -14.883 4.235 1.00 93.81 105 VAL A N 1
ATOM 829 C CA . VAL A 1 105 ? -4.777 -14.134 3.865 1.00 93.81 105 VAL A CA 1
ATOM 830 C C . VAL A 1 105 ? -3.589 -15.065 3.629 1.00 93.81 105 VAL A C 1
ATOM 832 O O . VAL A 1 105 ? -2.850 -14.855 2.674 1.00 93.81 105 VAL A O 1
ATOM 835 N N . ASN A 1 106 ? -3.423 -16.117 4.433 1.00 92.19 106 ASN A N 1
ATOM 836 C CA . ASN A 1 106 ? -2.334 -17.079 4.258 1.00 92.19 106 ASN A CA 1
ATOM 837 C C . ASN A 1 106 ? -2.488 -17.928 2.988 1.00 92.19 106 ASN A C 1
ATOM 839 O O . ASN A 1 106 ? -1.491 -18.245 2.348 1.00 92.19 106 ASN A O 1
ATOM 843 N N . HIS A 1 107 ? -3.716 -18.313 2.627 1.00 89.88 107 HIS A N 1
ATOM 844 C CA . HIS A 1 107 ? -3.954 -19.136 1.438 1.00 89.88 107 HIS A CA 1
ATOM 845 C C . HIS A 1 107 ? -3.985 -18.329 0.140 1.00 89.88 107 HIS A C 1
ATOM 847 O O . HIS A 1 107 ? -3.480 -18.803 -0.873 1.00 89.88 107 HIS A O 1
ATOM 853 N N . LEU A 1 108 ? -4.587 -17.136 0.152 1.00 90.50 108 LEU A N 1
ATOM 854 C CA . LEU A 1 108 ? -4.695 -16.288 -1.039 1.00 90.50 108 LEU A CA 1
ATOM 855 C C . LEU A 1 108 ? -3.452 -15.413 -1.233 1.00 90.50 108 LEU A C 1
ATOM 857 O O . LEU A 1 108 ? -3.059 -15.139 -2.359 1.00 90.50 108 LEU A O 1
ATOM 861 N N . GLY A 1 109 ? -2.839 -14.961 -0.142 1.00 91.62 109 GLY A N 1
ATOM 862 C CA . GLY A 1 109 ? -1.842 -13.897 -0.138 1.00 91.62 109 GLY A CA 1
ATOM 863 C C . GLY A 1 109 ? -2.470 -12.507 0.010 1.00 91.62 109 GLY A C 1
ATOM 864 O O . GLY A 1 109 ? -3.619 -12.263 -0.364 1.00 91.62 109 GLY A O 1
ATOM 865 N N . TYR A 1 110 ? -1.690 -11.564 0.543 1.00 92.50 110 TYR A N 1
ATOM 866 C CA . TYR A 1 110 ? -2.149 -10.212 0.894 1.00 92.50 110 TYR A CA 1
ATOM 867 C C . TYR A 1 110 ? -2.806 -9.461 -0.279 1.00 92.50 110 TYR A C 1
ATOM 869 O O . TYR A 1 110 ? -3.931 -8.978 -0.169 1.00 92.50 110 TYR A O 1
ATOM 877 N N . SER A 1 111 ? -2.127 -9.389 -1.427 1.00 92.00 111 SER A N 1
ATOM 878 C CA . SER A 1 111 ? -2.598 -8.635 -2.600 1.00 92.00 111 SER A CA 1
ATOM 879 C C . SER A 1 111 ? -3.831 -9.265 -3.260 1.00 92.00 111 SER A C 1
ATOM 881 O O . SER A 1 111 ? -4.706 -8.556 -3.755 1.00 92.00 111 SER A O 1
ATOM 883 N N . PHE A 1 112 ? -3.920 -10.595 -3.244 1.00 92.12 112 PHE A N 1
ATOM 884 C CA . PHE A 1 112 ? -5.064 -11.339 -3.777 1.00 92.12 112 PHE A CA 1
ATOM 885 C C . PHE A 1 112 ? -6.285 -11.203 -2.863 1.00 92.12 112 PHE A C 1
ATOM 887 O O . PHE A 1 112 ? -7.405 -11.057 -3.341 1.00 92.12 112 PHE A O 1
ATOM 894 N N . PHE A 1 113 ? -6.075 -11.166 -1.544 1.00 93.94 113 PHE A N 1
ATOM 895 C CA . PHE A 1 113 ? -7.144 -10.888 -0.588 1.00 93.94 113 PHE A CA 1
ATOM 896 C C . PHE A 1 113 ? -7.767 -9.499 -0.809 1.00 93.94 113 PHE A C 1
ATOM 898 O O . PHE A 1 113 ? -8.986 -9.375 -0.795 1.00 93.94 113 PHE A O 1
ATOM 905 N N . LEU A 1 114 ? -6.959 -8.465 -1.076 1.00 93.50 114 LEU A N 1
ATOM 906 C CA . LEU A 1 114 ? -7.450 -7.094 -1.303 1.00 93.50 114 LEU A CA 1
ATOM 907 C C . LEU A 1 114 ? -8.089 -6.849 -2.682 1.00 93.50 114 LEU A C 1
ATOM 909 O O . LEU A 1 114 ? -8.709 -5.810 -2.900 1.00 93.50 114 LEU A O 1
ATOM 913 N N . SER A 1 115 ? -7.907 -7.758 -3.638 1.00 92.44 115 SER A N 1
ATOM 914 C CA . SER A 1 115 ? -8.491 -7.644 -4.984 1.00 92.44 115 SER A CA 1
ATOM 915 C C . SER A 1 115 ? -9.741 -8.494 -5.169 1.00 92.44 115 SER A C 1
ATOM 917 O O . SER A 1 115 ? -10.480 -8.285 -6.126 1.00 92.44 115 SER A O 1
ATOM 919 N N . ARG A 1 116 ? -10.006 -9.436 -4.260 1.00 90.88 116 ARG A N 1
ATOM 920 C CA . ARG A 1 116 ? -11.125 -10.372 -4.359 1.00 90.88 116 ARG A CA 1
ATOM 921 C C . ARG A 1 116 ? -12.366 -9.847 -3.640 1.00 90.88 116 ARG A C 1
ATOM 923 O O . ARG A 1 116 ? -12.283 -9.307 -2.540 1.00 90.88 116 ARG A O 1
ATOM 930 N N . LEU A 1 117 ? -13.527 -10.066 -4.249 1.00 91.75 117 LEU A N 1
ATOM 931 C CA . LEU A 1 117 ? -14.822 -9.822 -3.621 1.00 91.75 117 LEU A CA 1
ATOM 932 C C . LEU A 1 117 ? -15.220 -10.986 -2.713 1.00 91.75 117 LEU A C 1
ATOM 934 O O . LEU A 1 117 ? -15.024 -12.153 -3.061 1.00 91.75 117 LEU A O 1
ATOM 938 N N . PHE A 1 118 ? -15.811 -10.648 -1.573 1.00 93.25 118 PHE A N 1
ATOM 939 C CA . PHE A 1 118 ? -16.336 -11.595 -0.597 1.00 93.25 118 PHE A CA 1
ATOM 940 C C . PHE A 1 118 ? -17.780 -11.253 -0.256 1.00 93.25 118 PHE A C 1
ATOM 942 O O . PHE A 1 118 ? -18.169 -10.083 -0.253 1.00 93.25 118 PHE A O 1
ATOM 949 N N . ASP A 1 119 ? -18.556 -12.272 0.089 1.00 93.88 119 ASP A N 1
ATOM 950 C CA . ASP A 1 119 ? -19.831 -12.066 0.762 1.00 93.88 119 ASP A CA 1
ATOM 951 C C . ASP A 1 119 ? -19.572 -11.937 2.265 1.00 93.88 119 ASP A C 1
ATOM 953 O O . ASP A 1 119 ? -18.837 -12.727 2.858 1.00 93.88 119 ASP A O 1
ATOM 957 N N . LEU A 1 120 ? -20.162 -10.915 2.873 1.00 95.31 120 LEU A N 1
ATOM 958 C CA . LEU A 1 120 ? -20.102 -10.624 4.295 1.00 95.31 120 LEU A CA 1
ATOM 959 C C . LEU A 1 120 ? -21.490 -10.841 4.897 1.00 95.31 120 LEU A C 1
ATOM 961 O O . LEU A 1 120 ? -22.458 -10.209 4.471 1.00 95.31 120 LEU A O 1
ATOM 965 N N . GLU A 1 121 ? -21.581 -11.702 5.904 1.00 95.81 121 GLU A N 1
ATOM 966 C CA . GLU A 1 121 ? -22.810 -11.930 6.667 1.00 95.81 121 GLU A CA 1
ATOM 967 C C . GLU A 1 121 ? -22.666 -11.353 8.071 1.00 95.81 121 GLU A C 1
ATOM 969 O O . GLU A 1 121 ? -21.838 -11.801 8.867 1.00 95.81 121 GLU A O 1
ATOM 974 N N . VAL A 1 122 ? -23.489 -10.351 8.371 1.00 95.31 122 VAL A N 1
ATOM 975 C CA . VAL A 1 122 ? -23.579 -9.723 9.685 1.00 95.31 122 VAL A CA 1
ATOM 976 C C . VAL A 1 122 ? -24.633 -10.463 10.500 1.00 95.31 122 VAL A C 1
ATOM 978 O O . VAL A 1 122 ? -25.801 -10.517 10.118 1.00 95.31 122 VAL A O 1
ATOM 981 N N . ARG A 1 123 ? -24.216 -11.037 11.626 1.00 95.44 123 ARG A N 1
ATOM 982 C CA . ARG A 1 123 ? -25.034 -11.837 12.547 1.00 95.44 123 ARG A CA 1
ATOM 983 C C . ARG A 1 123 ? -24.980 -11.242 13.954 1.00 95.44 123 ARG A C 1
ATOM 985 O O . ARG A 1 123 ? -24.004 -10.564 14.270 1.00 95.44 123 ARG A O 1
ATOM 992 N N . PRO A 1 124 ? -25.976 -11.482 14.824 1.00 93.62 124 PRO A N 1
ATOM 993 C CA . PRO A 1 124 ? -25.910 -11.011 16.208 1.00 93.62 124 PRO A CA 1
ATOM 994 C C . PRO A 1 124 ? -24.771 -11.694 16.984 1.00 93.62 124 PRO A C 1
ATOM 996 O O . PRO A 1 124 ? -24.092 -11.054 17.780 1.00 93.62 124 PRO A O 1
ATOM 999 N N . GLU A 1 125 ? -24.517 -12.971 16.692 1.00 90.88 125 GLU A N 1
ATOM 1000 C CA . GLU A 1 125 ? -23.411 -13.769 17.221 1.00 90.88 125 GLU A CA 1
ATOM 1001 C C . GLU A 1 125 ? -22.914 -14.725 16.123 1.00 90.88 125 GLU A C 1
ATOM 1003 O O . GLU A 1 125 ? -23.675 -15.085 15.224 1.00 90.88 125 GLU A O 1
ATOM 1008 N N . PHE A 1 126 ? -21.651 -15.160 16.178 1.00 88.31 126 PHE A N 1
ATOM 1009 C CA . PHE A 1 126 ? -21.061 -16.033 15.155 1.00 88.31 126 PHE A CA 1
ATOM 1010 C C . PHE A 1 126 ? -21.733 -17.407 15.052 1.00 88.31 126 PHE A C 1
ATOM 1012 O O . PHE A 1 126 ? -21.756 -17.986 13.969 1.00 88.31 126 PHE A O 1
ATOM 1019 N N . GLU A 1 127 ? -22.260 -17.920 16.163 1.00 86.81 127 GLU A N 1
ATOM 1020 C CA . GLU A 1 127 ? -22.913 -19.232 16.233 1.00 86.81 127 GLU A CA 1
ATOM 1021 C C . GLU A 1 127 ? -24.411 -19.167 15.905 1.00 86.81 127 GLU A C 1
ATOM 1023 O O . GLU A 1 127 ? -25.037 -20.203 15.689 1.00 86.81 127 GLU A O 1
ATOM 1028 N N . SER A 1 128 ? -24.993 -17.964 15.827 1.00 87.25 128 SER A N 1
ATOM 1029 C CA . SER A 1 128 ? -26.401 -17.813 15.465 1.00 87.25 128 SER A CA 1
ATOM 1030 C C . SER A 1 128 ? -26.626 -18.116 13.979 1.00 87.25 128 SER A C 1
ATOM 1032 O O . SER A 1 128 ? -25.792 -17.805 13.118 1.00 87.25 128 SER A O 1
ATOM 1034 N N . GLY A 1 129 ? -27.777 -18.723 13.682 1.00 86.94 129 GLY A N 1
ATOM 1035 C CA . GLY A 1 129 ? -28.286 -18.891 12.321 1.00 86.94 129 GLY A CA 1
ATOM 1036 C C . GLY A 1 129 ? -28.930 -17.623 11.752 1.00 86.94 129 GLY A C 1
ATOM 1037 O O . GLY A 1 129 ? -29.153 -17.554 10.545 1.00 86.94 129 GLY A O 1
ATOM 1038 N N . ASP A 1 130 ? -29.199 -16.618 12.590 1.00 90.19 130 ASP A N 1
ATOM 1039 C CA . ASP A 1 130 ? -29.883 -15.393 12.181 1.00 90.19 130 ASP A CA 1
ATOM 1040 C C . ASP A 1 130 ? -28.927 -14.439 11.456 1.00 90.19 130 ASP A C 1
ATOM 1042 O O . ASP A 1 130 ? -27.871 -14.060 11.972 1.00 90.19 130 ASP A O 1
ATOM 1046 N N . VAL A 1 131 ? -29.317 -14.012 10.255 1.00 92.69 131 VAL A N 1
ATOM 1047 C CA . VAL A 1 131 ? -28.569 -13.044 9.443 1.00 92.69 131 VAL A CA 1
ATOM 1048 C C . VAL A 1 131 ? -29.285 -11.700 9.503 1.00 92.69 131 VAL A C 1
ATOM 1050 O O . VAL A 1 131 ? -30.423 -11.579 9.060 1.00 92.69 131 VAL A O 1
ATOM 1053 N N . ILE A 1 132 ? -28.607 -10.688 10.046 1.00 91.62 132 ILE A N 1
ATOM 1054 C CA . ILE A 1 132 ? -29.102 -9.304 10.104 1.00 91.62 132 ILE A CA 1
ATOM 1055 C C . ILE A 1 132 ? -28.967 -8.664 8.724 1.00 91.62 132 ILE A C 1
ATOM 1057 O O . ILE A 1 132 ? -29.907 -8.067 8.210 1.00 91.62 132 ILE A O 1
ATOM 1061 N N . GLU A 1 133 ? -27.785 -8.788 8.121 1.00 91.44 133 GLU A N 1
ATOM 1062 C CA . GLU A 1 133 ? -27.486 -8.189 6.825 1.00 91.44 133 GLU A CA 1
ATOM 1063 C C . GLU A 1 133 ? -26.509 -9.071 6.043 1.00 91.44 133 GLU A C 1
ATOM 1065 O O . GLU A 1 133 ? -25.549 -9.603 6.603 1.00 91.44 133 GLU A O 1
ATOM 1070 N N . LYS A 1 134 ? -26.733 -9.200 4.733 1.00 93.69 134 LYS A N 1
ATOM 1071 C CA . LYS A 1 134 ? -25.805 -9.842 3.800 1.00 93.69 134 LYS A CA 1
ATOM 1072 C C . LYS A 1 134 ? -25.348 -8.828 2.763 1.00 93.69 134 LYS A C 1
ATOM 1074 O O . LYS A 1 134 ? -26.168 -8.219 2.077 1.00 93.69 134 LYS A O 1
ATOM 1079 N N . VAL A 1 135 ? -24.038 -8.639 2.657 1.00 92.50 135 VAL A N 1
ATOM 1080 C CA . VAL A 1 135 ? -23.438 -7.573 1.853 1.00 92.50 135 VAL A CA 1
ATOM 1081 C C . VAL A 1 135 ? -22.263 -8.115 1.056 1.00 92.50 135 VAL A C 1
ATOM 1083 O O . VAL A 1 135 ? -21.385 -8.762 1.613 1.00 92.50 135 VAL A O 1
ATOM 1086 N N . ARG A 1 136 ? -22.195 -7.802 -0.239 1.00 92.81 136 ARG A N 1
ATOM 1087 C CA . ARG A 1 136 ? -20.989 -8.045 -1.036 1.00 92.81 136 ARG A CA 1
ATOM 1088 C C . ARG A 1 136 ? -19.970 -6.944 -0.766 1.00 92.81 136 ARG A C 1
ATOM 1090 O O . ARG A 1 136 ? -20.300 -5.758 -0.857 1.00 92.81 136 ARG A O 1
ATOM 1097 N N . VAL A 1 137 ? -18.742 -7.326 -0.432 1.00 94.19 137 VAL A N 1
ATOM 1098 C CA . VAL A 1 137 ? -17.692 -6.397 -0.013 1.00 94.19 137 VAL A CA 1
ATOM 1099 C C . VAL A 1 137 ? -16.354 -6.654 -0.702 1.00 94.19 137 VAL A C 1
ATOM 1101 O O . VAL A 1 137 ? -15.989 -7.788 -1.006 1.00 94.19 137 VAL A O 1
ATOM 1104 N N . LEU A 1 138 ? -15.594 -5.578 -0.897 1.00 94.12 138 LEU A N 1
ATOM 1105 C CA . LEU A 1 138 ? -14.198 -5.584 -1.316 1.00 94.12 138 LEU A CA 1
ATOM 1106 C C . LEU A 1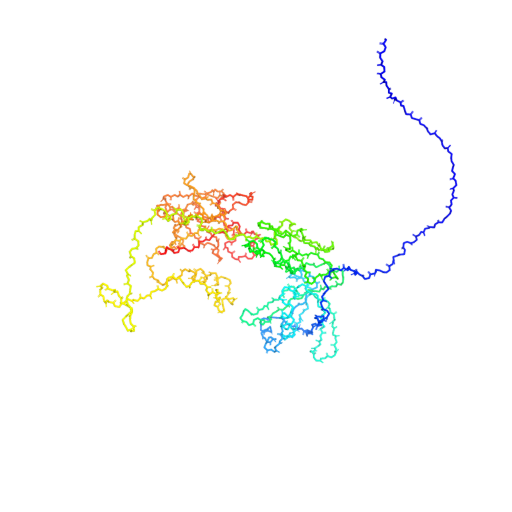 138 ? -13.304 -5.201 -0.125 1.00 94.12 138 LEU A C 1
ATOM 1108 O O . LEU A 1 138 ? -13.473 -4.108 0.427 1.00 94.12 138 LEU A O 1
ATOM 1112 N N . PRO A 1 139 ? -12.327 -6.028 0.280 1.00 94.69 139 PRO A N 1
ATOM 1113 C CA . PRO A 1 139 ? -11.337 -5.630 1.271 1.00 94.69 139 PRO A CA 1
ATOM 1114 C C . PRO A 1 139 ? -10.429 -4.540 0.689 1.00 94.69 139 PRO A C 1
ATOM 1116 O O . PRO A 1 139 ? -9.667 -4.769 -0.243 1.00 94.69 139 PRO A O 1
ATOM 1119 N N . ARG A 1 140 ? -10.493 -3.327 1.235 1.00 92.25 140 ARG A N 1
ATOM 1120 C CA . ARG A 1 140 ? -9.733 -2.179 0.725 1.00 92.25 140 ARG A CA 1
ATOM 1121 C C . ARG A 1 140 ? -8.345 -2.074 1.337 1.00 92.25 140 ARG A C 1
ATOM 1123 O O . ARG A 1 140 ? -7.402 -1.661 0.656 1.00 92.25 140 ARG A O 1
ATOM 1130 N N . LEU A 1 141 ? -8.255 -2.390 2.626 1.00 92.69 141 LEU A N 1
ATOM 1131 C CA . LEU A 1 141 ? -7.039 -2.280 3.417 1.00 92.69 141 LEU A CA 1
ATOM 1132 C C . LEU A 1 141 ? -7.041 -3.319 4.534 1.00 92.69 141 LEU A C 1
ATOM 1134 O O . LEU A 1 141 ? -8.037 -3.497 5.236 1.00 92.69 141 LEU A O 1
ATOM 1138 N N . LEU A 1 142 ? -5.895 -3.964 4.713 1.00 95.50 142 LEU A N 1
ATOM 1139 C CA . LEU A 1 142 ? -5.640 -4.923 5.774 1.00 95.50 142 LEU A CA 1
ATOM 1140 C C . LEU A 1 142 ? -4.399 -4.470 6.540 1.00 95.50 142 LEU A C 1
ATOM 1142 O O . LEU A 1 142 ? -3.309 -4.392 5.971 1.00 95.50 142 LEU A O 1
ATOM 1146 N N . HIS A 1 143 ? -4.567 -4.186 7.829 1.00 94.75 143 HIS A N 1
ATOM 1147 C CA . HIS A 1 143 ? -3.456 -3.921 8.734 1.00 94.75 143 HIS A CA 1
ATOM 1148 C C . HIS A 1 143 ? -3.054 -5.214 9.427 1.00 94.75 143 HIS A C 1
ATOM 1150 O O . HIS A 1 143 ? -3.864 -5.815 10.135 1.00 94.75 143 HIS A O 1
ATOM 1156 N N . LEU A 1 144 ? -1.802 -5.614 9.248 1.00 94.56 144 LEU A N 1
ATOM 1157 C CA . LEU A 1 144 ? -1.201 -6.751 9.933 1.00 94.56 144 LEU A CA 1
ATOM 1158 C C . LEU A 1 144 ? -0.289 -6.260 11.056 1.00 94.56 144 LEU A C 1
ATOM 1160 O O . LEU A 1 144 ? 0.255 -5.157 11.005 1.00 94.56 144 LEU A O 1
ATOM 1164 N N . HIS A 1 145 ? -0.141 -7.076 12.091 1.00 93.50 145 HIS A N 1
ATOM 1165 C CA . HIS A 1 145 ? 0.852 -6.859 13.127 1.00 93.50 145 HIS A CA 1
ATOM 1166 C C . HIS A 1 145 ? 2.230 -7.260 12.594 1.00 93.50 145 HIS A C 1
ATOM 1168 O O . HIS A 1 145 ? 2.463 -8.435 12.348 1.00 93.50 145 HIS A O 1
ATOM 1174 N N . SER A 1 146 ? 3.147 -6.306 12.491 1.00 90.75 146 SER A N 1
ATOM 1175 C CA . SER A 1 146 ? 4.514 -6.457 11.957 1.00 90.75 146 SER A CA 1
ATOM 1176 C C . SER A 1 146 ? 5.291 -7.719 12.342 1.00 90.75 146 SER A C 1
ATOM 1178 O O . SER A 1 146 ? 5.975 -8.279 11.499 1.00 90.75 146 SER A O 1
ATOM 1180 N N . GLY A 1 147 ? 5.238 -8.136 13.610 1.00 91.69 147 GLY A N 1
ATOM 1181 C CA . GLY A 1 147 ? 6.021 -9.281 14.097 1.00 91.69 147 GLY A CA 1
ATOM 1182 C C . GLY A 1 147 ? 5.282 -10.620 14.082 1.00 91.69 147 GLY A C 1
ATOM 1183 O O . GLY A 1 147 ? 5.906 -11.667 14.158 1.00 91.69 147 GLY A O 1
ATOM 1184 N N . THR A 1 148 ? 3.947 -10.619 14.026 1.00 90.69 148 THR A N 1
ATOM 1185 C CA . THR A 1 148 ? 3.147 -11.855 14.182 1.00 90.69 148 THR A CA 1
ATOM 1186 C C . THR A 1 148 ? 2.242 -12.140 12.993 1.00 90.69 148 THR A C 1
ATOM 1188 O O . THR A 1 148 ? 1.540 -13.153 12.992 1.00 90.69 148 THR A O 1
ATOM 1191 N N . ASP A 1 149 ? 2.192 -11.216 12.032 1.00 90.56 149 ASP A N 1
ATOM 1192 C CA . ASP A 1 149 ? 1.264 -11.182 10.904 1.00 90.56 149 ASP A CA 1
ATOM 1193 C C . ASP A 1 149 ? -0.207 -11.370 11.309 1.00 90.56 149 ASP A C 1
ATOM 1195 O O . ASP A 1 149 ? -1.060 -11.775 10.519 1.00 90.56 149 ASP A O 1
ATOM 1199 N N . ALA A 1 150 ? -0.539 -11.059 12.566 1.00 92.38 150 ALA A N 1
ATOM 1200 C CA . ALA A 1 150 ? -1.904 -11.140 13.054 1.00 92.38 150 ALA A CA 1
ATOM 1201 C C . ALA A 1 150 ? -2.729 -9.971 12.488 1.00 92.38 150 ALA A C 1
ATOM 1203 O O . ALA A 1 150 ? -2.290 -8.819 12.581 1.00 92.38 150 ALA A O 1
ATOM 1204 N N . PRO A 1 151 ? -3.934 -10.211 11.943 1.00 95.81 151 PRO A N 1
ATOM 1205 C CA . PRO A 1 151 ? -4.770 -9.138 11.425 1.00 95.81 151 PRO A CA 1
ATOM 1206 C C . PRO A 1 151 ? -5.238 -8.217 12.560 1.00 95.81 151 PRO A C 1
ATOM 1208 O O . PRO A 1 151 ? -5.857 -8.645 13.534 1.00 95.81 151 PRO A O 1
ATOM 1211 N N . LEU A 1 152 ? -4.925 -6.927 12.442 1.00 95.00 152 LEU A N 1
ATOM 1212 C CA . LEU A 1 152 ? -5.255 -5.892 13.423 1.00 95.00 152 LEU A CA 1
ATOM 1213 C C . LEU A 1 152 ? -6.544 -5.148 13.083 1.00 95.00 152 LEU A C 1
ATOM 1215 O O . LEU A 1 152 ? -7.246 -4.708 14.001 1.00 95.00 152 LEU A O 1
ATOM 1219 N N . ASN A 1 153 ? -6.803 -4.938 11.795 1.00 95.06 153 ASN A N 1
ATOM 1220 C CA . ASN A 1 153 ? -7.973 -4.245 11.264 1.00 95.06 153 ASN A CA 1
ATOM 1221 C C . ASN A 1 153 ? -8.156 -4.635 9.792 1.00 95.06 153 ASN A C 1
ATOM 1223 O O . ASN A 1 153 ? -7.170 -4.669 9.051 1.00 95.06 153 ASN A O 1
ATOM 1227 N N . VAL A 1 154 ? -9.401 -4.886 9.382 1.00 95.81 154 VAL A N 1
ATOM 1228 C CA . VAL A 1 154 ? -9.787 -4.980 7.971 1.00 95.81 154 VAL A CA 1
ATOM 1229 C C . VAL A 1 154 ? -10.808 -3.897 7.641 1.00 95.81 154 VAL A C 1
ATOM 1231 O O . VAL A 1 154 ? -11.826 -3.734 8.312 1.00 95.81 154 VAL A O 1
ATOM 1234 N N . THR A 1 155 ? -10.535 -3.151 6.578 1.00 94.31 155 THR A N 1
ATOM 1235 C CA . THR A 1 155 ? -11.469 -2.183 6.011 1.00 94.31 155 THR A CA 1
ATOM 1236 C C . THR A 1 155 ? -12.116 -2.776 4.775 1.00 94.31 155 THR A C 1
ATOM 1238 O O . THR A 1 155 ? -11.420 -3.150 3.832 1.00 94.31 155 THR A O 1
ATOM 1241 N N . PHE A 1 156 ? -13.439 -2.822 4.775 1.00 95.00 156 PHE A N 1
ATOM 1242 C CA . PHE A 1 156 ? -14.261 -3.301 3.680 1.00 95.00 156 PHE A CA 1
ATOM 1243 C C . PHE A 1 156 ? -14.976 -2.133 3.001 1.00 95.00 156 PHE A C 1
ATOM 1245 O O . PHE A 1 156 ? -15.349 -1.146 3.636 1.00 95.00 156 PHE A O 1
ATOM 1252 N N . LEU A 1 157 ? -15.188 -2.272 1.701 1.00 92.69 157 LEU A N 1
ATOM 1253 C CA . LEU A 1 157 ? -15.984 -1.379 0.876 1.00 92.69 157 LEU A CA 1
ATOM 1254 C C . LEU A 1 157 ? -17.177 -2.163 0.334 1.00 92.69 157 LEU A C 1
ATOM 1256 O O . LEU A 1 157 ? -16.992 -3.257 -0.197 1.00 92.69 157 LEU A O 1
ATOM 1260 N N . ARG A 1 158 ? -18.390 -1.624 0.456 1.00 92.38 158 ARG A N 1
ATOM 1261 C CA . ARG A 1 158 ? -19.592 -2.215 -0.135 1.00 92.38 158 ARG A CA 1
ATOM 1262 C C . ARG A 1 158 ? -19.461 -2.204 -1.658 1.00 92.38 158 ARG A C 1
ATOM 1264 O O . ARG A 1 158 ? -19.155 -1.180 -2.257 1.00 92.38 158 ARG A O 1
ATOM 1271 N N . ALA A 1 159 ? -19.689 -3.356 -2.271 1.00 91.38 159 ALA A N 1
ATOM 1272 C CA . ALA A 1 159 ? -19.519 -3.582 -3.698 1.00 91.38 159 ALA A CA 1
ATOM 1273 C C . ALA A 1 159 ? -20.819 -4.156 -4.281 1.00 91.38 159 ALA A C 1
ATOM 1275 O O . ALA A 1 159 ? -20.906 -5.367 -4.503 1.00 91.38 159 ALA A O 1
ATOM 1276 N N . PRO A 1 160 ? -21.862 -3.326 -4.476 1.00 88.81 160 PRO A N 1
ATOM 1277 C CA . PRO A 1 160 ? -23.072 -3.787 -5.139 1.00 88.81 160 PRO A CA 1
ATOM 1278 C C . PRO A 1 160 ? -22.766 -4.127 -6.602 1.00 88.81 160 PRO A C 1
ATOM 1280 O O . PRO A 1 160 ? -21.783 -3.647 -7.176 1.00 88.81 160 PRO A O 1
ATOM 1283 N N . SER A 1 161 ? -23.606 -4.963 -7.211 1.00 84.94 161 SER A N 1
ATOM 1284 C CA . SER A 1 161 ? -23.463 -5.290 -8.632 1.00 84.94 161 SER A CA 1
ATOM 1285 C C . SER A 1 161 ? -23.460 -4.023 -9.485 1.00 84.94 161 SER A C 1
ATOM 1287 O O . SER A 1 161 ? -24.147 -3.048 -9.184 1.00 84.94 161 SER A O 1
ATOM 1289 N N . HIS A 1 162 ? -22.633 -4.033 -10.526 1.00 83.56 162 HIS A N 1
ATOM 1290 C CA . HIS A 1 162 ? -22.385 -2.924 -11.447 1.00 83.56 162 HIS A CA 1
ATOM 1291 C C . HIS A 1 162 ? -21.740 -1.655 -10.858 1.00 83.56 162 HIS A C 1
ATOM 1293 O O . HIS A 1 162 ? -21.465 -0.725 -11.619 1.00 83.56 162 HIS A O 1
ATOM 1299 N N . ALA A 1 163 ? -21.424 -1.594 -9.558 1.00 86.94 163 ALA A N 1
ATOM 1300 C CA . ALA A 1 163 ? -20.657 -0.471 -9.020 1.00 86.94 163 ALA A CA 1
ATOM 1301 C C . ALA A 1 163 ? -19.243 -0.433 -9.606 1.00 86.94 163 ALA A C 1
ATOM 1303 O O . ALA A 1 163 ? -18.580 -1.464 -9.729 1.00 86.94 163 ALA A O 1
ATOM 1304 N N . LEU A 1 164 ? -18.772 0.769 -9.943 1.00 89.25 164 LEU A N 1
ATOM 1305 C CA . LEU A 1 164 ? -17.397 0.995 -10.377 1.00 89.25 164 LEU A CA 1
ATOM 1306 C C . LEU A 1 164 ? -16.478 1.064 -9.157 1.00 89.25 164 LEU A C 1
ATOM 1308 O O . LEU A 1 164 ? -16.687 1.889 -8.272 1.00 89.25 164 LEU A O 1
ATOM 1312 N N . LEU A 1 165 ? -15.450 0.218 -9.142 1.00 90.38 165 LEU A N 1
ATOM 1313 C CA . LEU A 1 165 ? -14.497 0.085 -8.045 1.00 90.38 165 LEU A CA 1
ATOM 1314 C C . LEU A 1 165 ? -13.070 0.332 -8.535 1.00 90.38 165 LEU A C 1
ATOM 1316 O O . LEU A 1 165 ? -12.673 -0.149 -9.601 1.00 90.38 165 LEU A O 1
ATOM 1320 N N . LYS A 1 166 ? -12.277 1.032 -7.725 1.00 91.50 166 LYS A N 1
ATOM 1321 C CA . LYS A 1 166 ? -10.827 1.192 -7.872 1.00 91.50 166 LYS A CA 1
ATOM 1322 C C . LYS A 1 166 ? -10.117 0.049 -7.151 1.00 91.50 166 LYS A C 1
ATOM 1324 O O . LYS A 1 166 ? -9.931 0.078 -5.932 1.00 91.50 166 LYS A O 1
ATOM 1329 N N . VAL A 1 167 ? -9.657 -0.940 -7.911 1.00 92.12 167 VAL A N 1
ATOM 1330 C CA . VAL A 1 167 ? -9.044 -2.167 -7.385 1.00 92.12 167 VAL A CA 1
ATOM 1331 C C . VAL A 1 167 ? -7.555 -2.227 -7.732 1.00 92.12 167 VAL A C 1
ATOM 1333 O O . VAL A 1 167 ? -7.142 -1.893 -8.843 1.00 92.12 167 VAL A O 1
ATOM 1336 N N . ASN A 1 168 ? -6.733 -2.661 -6.772 1.00 93.19 168 ASN A N 1
ATOM 1337 C CA . ASN A 1 168 ? -5.333 -3.022 -7.006 1.00 93.19 168 ASN A CA 1
ATOM 1338 C C . ASN A 1 168 ? -5.268 -4.500 -7.410 1.00 93.19 168 ASN A C 1
ATOM 1340 O O . ASN A 1 168 ? -5.258 -5.365 -6.538 1.00 93.19 168 ASN A O 1
ATOM 1344 N N . VAL A 1 169 ? -5.217 -4.797 -8.704 1.00 94.00 169 VAL A N 1
ATOM 1345 C CA . VAL A 1 169 ? -5.186 -6.181 -9.194 1.00 94.00 169 VAL A CA 1
ATOM 1346 C C . VAL A 1 169 ? -3.742 -6.704 -9.186 1.00 94.00 169 VAL A C 1
ATOM 1348 O O . VAL A 1 169 ? -2.858 -6.017 -9.711 1.00 94.00 169 VAL A O 1
ATOM 1351 N N . PRO A 1 170 ? -3.466 -7.878 -8.589 1.00 95.06 170 PRO A N 1
ATOM 1352 C CA . PRO A 1 170 ? -2.136 -8.475 -8.571 1.00 95.06 170 PRO A CA 1
ATOM 1353 C C . PRO A 1 170 ? -1.729 -9.026 -9.938 1.00 95.06 170 PRO A C 1
ATOM 1355 O O . PRO A 1 170 ? -2.559 -9.480 -10.727 1.00 95.06 170 PRO A O 1
ATOM 1358 N N . LEU A 1 171 ? -0.425 -8.994 -10.193 1.00 94.62 171 LEU A N 1
ATOM 1359 C CA . LEU A 1 171 ? 0.195 -9.522 -11.401 1.00 94.62 171 LEU A CA 1
ATOM 1360 C C . LEU A 1 171 ? 0.878 -10.857 -11.106 1.00 94.62 171 LEU A C 1
ATOM 1362 O O . LEU A 1 171 ? 1.594 -10.981 -10.109 1.00 94.62 171 LEU A O 1
ATOM 1366 N N . VAL A 1 172 ? 0.682 -11.832 -11.990 1.00 93.06 172 VAL A N 1
ATOM 1367 C CA . VAL A 1 172 ? 1.331 -13.145 -11.940 1.00 93.06 172 VAL A CA 1
ATOM 1368 C C . VAL A 1 172 ? 2.216 -13.281 -13.167 1.00 93.06 172 VAL A C 1
ATOM 1370 O O . VAL A 1 172 ? 1.730 -13.300 -14.292 1.00 93.06 172 VAL A O 1
ATOM 1373 N N . PHE A 1 173 ? 3.523 -13.357 -12.955 1.00 93.75 173 PHE A N 1
ATOM 1374 C CA . PHE A 1 173 ? 4.490 -13.496 -14.037 1.00 93.75 173 PHE A CA 1
ATOM 1375 C C . PHE A 1 173 ? 4.665 -14.974 -14.396 1.00 93.75 173 PHE A C 1
ATOM 1377 O O . PHE A 1 173 ? 4.872 -15.802 -13.508 1.00 93.75 173 PHE A O 1
ATOM 1384 N N . ARG A 1 174 ? 4.571 -15.311 -15.686 1.00 92.56 174 ARG A N 1
ATOM 1385 C CA . ARG A 1 174 ? 4.767 -16.675 -16.205 1.00 92.56 174 ARG A CA 1
ATOM 1386 C C . ARG A 1 174 ? 5.792 -16.684 -17.333 1.00 92.56 174 ARG A C 1
ATOM 1388 O O . ARG A 1 174 ? 5.982 -15.676 -18.002 1.00 92.56 174 ARG A O 1
ATOM 1395 N N . GLY A 1 175 ? 6.424 -17.836 -17.548 1.00 91.38 175 GLY A N 1
ATOM 1396 C CA . GLY A 1 175 ? 7.406 -18.022 -18.619 1.00 91.38 175 GLY A CA 1
ATOM 1397 C C . GLY A 1 175 ? 8.792 -17.448 -18.308 1.00 91.38 175 GLY A C 1
ATOM 1398 O O . GLY A 1 175 ? 9.531 -17.080 -19.218 1.00 91.38 175 GLY A O 1
ATOM 1399 N N . GLU A 1 176 ? 9.150 -17.346 -17.025 1.00 89.38 176 GLU A N 1
ATOM 1400 C CA . GLU A 1 176 ? 10.479 -16.889 -16.591 1.00 89.38 176 GLU A CA 1
ATOM 1401 C C . GLU A 1 176 ? 11.599 -17.828 -17.084 1.00 89.38 176 GLU A C 1
ATOM 1403 O O . GLU A 1 176 ? 12.675 -17.385 -17.477 1.00 89.38 176 GLU A O 1
ATOM 1408 N N . ASP A 1 177 ? 11.317 -19.129 -17.121 1.00 89.50 177 ASP A N 1
ATOM 1409 C CA . ASP A 1 177 ? 12.214 -20.214 -17.516 1.00 89.50 177 ASP A CA 1
ATOM 1410 C C . ASP A 1 177 ? 12.452 -20.301 -19.031 1.00 89.50 177 ASP A C 1
ATOM 1412 O O . ASP A 1 177 ? 13.537 -20.689 -19.468 1.00 89.50 177 ASP A O 1
ATOM 1416 N N . VAL A 1 178 ? 11.455 -19.926 -19.837 1.00 93.25 178 VAL A N 1
ATOM 1417 C CA . VAL A 1 178 ? 11.523 -19.948 -21.310 1.00 93.25 178 VAL A CA 1
ATOM 1418 C C . VAL A 1 178 ? 12.012 -18.630 -21.912 1.00 93.25 178 VAL A C 1
ATOM 1420 O O . VAL A 1 178 ? 12.494 -18.626 -23.046 1.00 93.25 178 VAL A O 1
ATOM 1423 N N . SER A 1 179 ? 11.946 -17.535 -21.152 1.00 92.38 179 SER A N 1
ATOM 1424 C CA . SER A 1 179 ? 12.304 -16.188 -21.597 1.00 92.38 179 SER A CA 1
ATOM 1425 C C . SER A 1 179 ? 13.747 -16.102 -22.131 1.00 92.38 179 SER A C 1
ATOM 1427 O O . SER A 1 179 ? 14.699 -16.414 -21.403 1.00 92.38 179 SER A O 1
ATOM 1429 N N . PRO A 1 180 ? 13.965 -15.636 -23.378 1.00 91.44 180 PRO A N 1
ATOM 1430 C CA . PRO A 1 180 ? 15.298 -15.559 -23.968 1.00 91.44 180 PRO A CA 1
ATOM 1431 C C . PRO A 1 180 ? 16.195 -14.583 -23.207 1.00 91.44 180 PRO A C 1
ATOM 1433 O O . PRO A 1 180 ? 17.383 -14.859 -23.038 1.00 91.44 180 PRO A O 1
ATOM 1436 N N . GLY A 1 181 ? 15.645 -13.470 -22.715 1.00 88.12 181 GLY A N 1
ATOM 1437 C CA . GLY A 1 181 ? 16.399 -12.484 -21.956 1.00 88.12 181 GLY A CA 1
ATOM 1438 C C . GLY A 1 181 ? 16.904 -13.045 -20.633 1.00 88.12 181 GLY A C 1
ATOM 1439 O O . GLY A 1 181 ? 18.079 -12.887 -20.287 1.00 88.12 181 GLY A O 1
ATOM 1440 N N . LEU A 1 182 ? 16.039 -13.736 -19.895 1.00 89.62 182 LEU A N 1
ATOM 1441 C CA . LEU A 1 182 ? 16.371 -14.271 -18.574 1.00 89.62 182 LEU A CA 1
ATOM 1442 C C . LEU A 1 182 ? 17.335 -15.458 -18.673 1.00 89.62 182 LEU A C 1
ATOM 1444 O O . LEU A 1 182 ? 18.331 -15.515 -17.952 1.00 89.62 182 LEU A O 1
ATOM 1448 N N . ARG A 1 183 ? 17.145 -16.335 -19.666 1.00 89.12 183 ARG A N 1
ATOM 1449 C CA . ARG A 1 183 ? 18.081 -17.437 -19.949 1.00 89.12 183 ARG A CA 1
ATOM 1450 C C . ARG A 1 183 ? 19.484 -16.967 -20.342 1.00 89.12 183 ARG A C 1
ATOM 1452 O O . ARG A 1 183 ? 20.449 -17.684 -20.093 1.00 89.12 183 ARG A O 1
ATOM 1459 N N . LYS A 1 184 ? 19.620 -15.770 -20.929 1.00 86.06 184 LYS A N 1
ATOM 1460 C CA . LYS A 1 184 ? 20.913 -15.141 -21.273 1.00 86.06 184 LYS A CA 1
ATOM 1461 C C . LYS A 1 184 ? 21.643 -14.526 -20.063 1.00 86.06 184 LYS A C 1
ATOM 1463 O O . LYS A 1 184 ? 22.690 -13.911 -20.246 1.00 86.06 184 LYS A O 1
ATOM 1468 N N . GLY A 1 185 ? 21.123 -14.677 -18.841 1.00 83.50 185 GLY A N 1
ATOM 1469 C CA . GLY A 1 185 ? 21.762 -14.189 -17.613 1.00 83.50 185 GLY A CA 1
ATOM 1470 C C . GLY A 1 185 ? 21.324 -12.789 -17.173 1.00 83.50 185 GLY A C 1
ATOM 1471 O O . GLY A 1 185 ? 21.978 -12.184 -16.323 1.00 83.50 185 GLY A O 1
ATOM 1472 N N . SER A 1 186 ? 20.232 -12.258 -17.734 1.00 87.12 186 SER A N 1
ATOM 1473 C CA . SER A 1 186 ? 19.545 -11.105 -17.139 1.00 87.12 186 SER A CA 1
ATOM 1474 C C . SER A 1 186 ? 18.628 -11.561 -15.999 1.00 87.12 186 SER A C 1
ATOM 1476 O O . SER A 1 186 ? 18.211 -12.716 -15.958 1.00 87.12 186 SER A O 1
ATOM 1478 N N . TYR A 1 187 ? 18.321 -10.670 -15.060 1.00 90.38 187 TYR A N 1
ATOM 1479 C CA . TYR A 1 187 ? 17.358 -10.933 -13.993 1.00 90.38 187 TYR A CA 1
ATOM 1480 C C . TYR A 1 187 ? 16.078 -10.127 -14.221 1.00 90.38 187 TYR A C 1
ATOM 1482 O O . TYR A 1 187 ? 16.104 -9.012 -14.754 1.00 90.38 187 TYR A O 1
ATOM 1490 N N . LEU A 1 188 ? 14.946 -10.687 -13.794 1.00 92.69 188 LEU A N 1
ATOM 1491 C CA . LEU A 1 188 ? 13.657 -10.014 -13.866 1.00 92.69 188 LEU A CA 1
ATOM 1492 C C . LEU A 1 188 ? 13.549 -8.991 -12.735 1.00 92.69 188 LEU A C 1
ATOM 1494 O O . LEU A 1 188 ? 13.411 -9.345 -11.564 1.00 92.69 188 LEU A O 1
ATOM 1498 N N . ASN A 1 189 ? 13.536 -7.707 -13.077 1.00 92.62 189 ASN A N 1
ATOM 1499 C CA . ASN A 1 189 ? 13.162 -6.675 -12.126 1.00 92.62 189 ASN A CA 1
ATOM 1500 C C . ASN A 1 189 ? 11.652 -6.436 -12.164 1.00 92.62 189 ASN A C 1
ATOM 1502 O O . ASN A 1 189 ? 11.122 -5.847 -13.109 1.00 92.62 189 ASN A O 1
ATOM 1506 N N . THR A 1 190 ? 10.962 -6.855 -11.108 1.00 93.50 190 THR A N 1
ATOM 1507 C CA . THR A 1 190 ? 9.534 -6.573 -10.922 1.00 93.50 190 THR A CA 1
ATOM 1508 C C . THR A 1 190 ? 9.360 -5.187 -10.302 1.00 93.50 190 THR A C 1
ATOM 1510 O O . THR A 1 190 ? 9.530 -5.020 -9.096 1.00 93.50 190 THR A O 1
ATOM 1513 N N . ILE A 1 191 ? 8.999 -4.193 -11.117 1.00 93.44 191 ILE A N 1
ATOM 1514 C CA . ILE A 1 191 ? 8.802 -2.801 -10.671 1.00 93.44 191 ILE A CA 1
ATOM 1515 C C . ILE A 1 191 ? 7.462 -2.665 -9.945 1.00 93.44 191 ILE A C 1
ATOM 1517 O O . ILE A 1 191 ? 7.367 -1.985 -8.922 1.00 93.44 191 ILE A O 1
ATOM 1521 N N . LYS A 1 192 ? 6.416 -3.334 -10.447 1.00 92.62 192 LYS A N 1
ATOM 1522 C CA . LYS A 1 192 ? 5.090 -3.363 -9.821 1.00 92.62 192 LYS A CA 1
ATOM 1523 C C . LYS A 1 192 ? 4.561 -4.784 -9.710 1.00 92.62 192 LYS A C 1
ATOM 1525 O O . LYS A 1 192 ? 4.574 -5.534 -10.675 1.00 92.62 192 LYS A O 1
ATOM 1530 N N . ARG A 1 193 ? 4.033 -5.123 -8.530 1.00 93.81 193 ARG A N 1
ATOM 1531 C CA . ARG A 1 193 ? 3.321 -6.392 -8.272 1.00 93.81 193 ARG A CA 1
ATOM 1532 C C . ARG A 1 193 ? 1.804 -6.276 -8.401 1.00 93.81 193 ARG A C 1
ATOM 1534 O O . ARG A 1 193 ? 1.117 -7.287 -8.467 1.00 93.81 193 ARG A O 1
ATOM 1541 N N . THR A 1 194 ? 1.282 -5.054 -8.403 1.00 94.44 194 THR A N 1
ATOM 1542 C CA . THR A 1 194 ? -0.150 -4.758 -8.510 1.00 94.44 194 THR A CA 1
ATOM 1543 C C . THR A 1 194 ? -0.359 -3.532 -9.386 1.00 94.44 194 THR A C 1
ATOM 1545 O O . THR A 1 194 ? 0.427 -2.582 -9.302 1.00 94.44 194 THR A O 1
ATOM 1548 N N . VAL A 1 195 ? -1.443 -3.505 -10.157 1.00 94.19 195 VAL A N 1
ATOM 1549 C CA . VAL A 1 195 ? -1.828 -2.360 -10.996 1.00 94.19 195 VAL A CA 1
ATOM 1550 C C . VAL A 1 195 ? -3.231 -1.888 -10.623 1.00 94.19 195 VAL A C 1
ATOM 1552 O O . VAL A 1 195 ? -4.105 -2.684 -10.287 1.00 94.19 195 VAL A O 1
ATOM 1555 N N . LYS A 1 196 ? -3.428 -0.567 -10.638 1.00 93.75 196 LYS A N 1
ATOM 1556 C CA . LYS A 1 196 ? -4.696 0.084 -10.293 1.00 93.75 196 LYS A CA 1
ATOM 1557 C C . LYS A 1 196 ? -5.615 0.152 -11.507 1.00 93.75 196 LYS A C 1
ATOM 1559 O O . LYS A 1 196 ? -5.293 0.846 -12.474 1.00 93.75 196 LYS A O 1
ATOM 1564 N N . PHE A 1 197 ? -6.774 -0.486 -11.401 1.00 93.56 197 PHE A N 1
ATOM 1565 C CA . PHE A 1 197 ? -7.837 -0.437 -12.401 1.00 93.56 197 PHE A CA 1
ATOM 1566 C C . PHE A 1 197 ? -9.130 0.112 -11.804 1.00 93.56 197 PHE A C 1
ATOM 1568 O O . PHE A 1 197 ? -9.415 -0.094 -10.627 1.00 93.56 197 PHE A O 1
ATOM 1575 N N . ILE A 1 198 ? -9.921 0.783 -12.636 1.00 92.50 198 ILE A N 1
ATOM 1576 C CA . ILE A 1 198 ? -11.337 1.051 -12.396 1.00 92.50 198 ILE A CA 1
ATOM 1577 C C . ILE A 1 198 ? -12.125 0.006 -13.178 1.00 92.50 198 ILE A C 1
ATOM 1579 O O . ILE A 1 198 ? -11.970 -0.086 -14.397 1.00 92.50 198 ILE A O 1
ATOM 1583 N N . CYS A 1 199 ? -12.956 -0.777 -12.499 1.00 91.12 199 CYS A N 1
ATOM 1584 C CA . CYS A 1 199 ? -13.776 -1.801 -13.143 1.00 91.12 199 CYS A CA 1
ATOM 1585 C C . CYS A 1 199 ? -15.106 -2.019 -12.412 1.00 91.12 199 CYS A C 1
ATOM 1587 O O . CYS A 1 199 ? -15.205 -1.698 -11.227 1.00 91.12 199 CYS A O 1
ATOM 1589 N N . PRO A 1 200 ? -16.134 -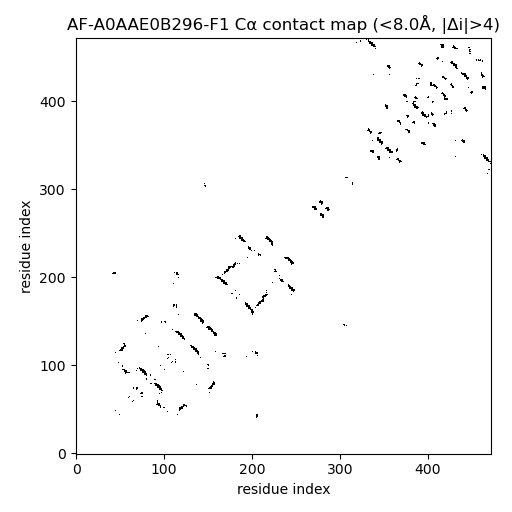2.540 -13.103 1.00 91.12 200 PRO A N 1
ATOM 1590 C CA . PRO A 1 200 ? -17.364 -2.974 -12.453 1.00 91.12 200 PRO A CA 1
ATOM 1591 C C . PRO A 1 200 ? -17.097 -4.124 -11.476 1.00 91.12 200 PRO A C 1
ATOM 1593 O O . PRO A 1 200 ? -16.303 -5.015 -11.783 1.00 91.12 200 PRO A O 1
ATOM 1596 N N . ALA A 1 201 ? -17.808 -4.142 -10.348 1.00 89.00 201 ALA A N 1
ATOM 1597 C CA . ALA A 1 201 ? -17.681 -5.172 -9.318 1.00 89.00 201 ALA A CA 1
ATOM 1598 C C . ALA A 1 201 ? -17.821 -6.604 -9.874 1.00 89.00 201 ALA A C 1
ATOM 1600 O O . ALA A 1 201 ? -17.097 -7.504 -9.465 1.00 89.00 201 ALA A O 1
ATOM 1601 N N . ASP A 1 202 ? -18.696 -6.830 -10.853 1.00 86.69 202 ASP A N 1
ATOM 1602 C CA . ASP A 1 202 ? -18.955 -8.181 -11.367 1.00 86.69 202 ASP A CA 1
ATOM 1603 C C . ASP A 1 202 ? -17.819 -8.741 -12.251 1.00 86.69 202 ASP A C 1
ATOM 1605 O O . ASP A 1 202 ? -17.790 -9.939 -12.518 1.00 86.69 202 ASP A O 1
ATOM 1609 N N . ILE A 1 203 ? -16.871 -7.900 -12.689 1.00 87.12 203 ILE A N 1
ATOM 1610 C CA . ILE A 1 203 ? -15.789 -8.265 -13.628 1.00 87.12 203 ILE A CA 1
ATOM 1611 C C . ILE A 1 203 ? -14.405 -8.036 -12.999 1.00 87.12 203 ILE A C 1
ATOM 1613 O O . ILE A 1 203 ? -13.420 -7.824 -13.703 1.00 87.12 203 ILE A O 1
ATOM 1617 N N . VAL A 1 204 ? -14.297 -8.034 -11.667 1.00 89.06 204 VAL A N 1
ATOM 1618 C CA . VAL A 1 204 ? -12.997 -7.891 -10.996 1.00 89.06 204 VAL A CA 1
ATOM 1619 C C . VAL A 1 204 ? -12.194 -9.190 -11.171 1.00 89.06 204 VAL A C 1
ATOM 1621 O O . VAL A 1 204 ? -12.603 -10.228 -10.640 1.00 89.06 204 VAL A O 1
ATOM 1624 N N . PRO A 1 205 ? -11.056 -9.178 -11.893 1.00 89.06 205 PRO A N 1
ATOM 1625 C CA . PRO A 1 205 ? -10.251 -10.379 -12.060 1.00 89.06 205 PRO A CA 1
ATOM 1626 C C . PRO A 1 205 ? -9.473 -10.699 -10.772 1.00 89.06 205 PRO A C 1
ATOM 1628 O O . PRO A 1 205 ? -9.029 -9.783 -10.074 1.00 89.06 205 PRO A O 1
ATOM 1631 N N . PRO A 1 206 ? -9.237 -11.987 -10.464 1.00 88.06 206 PRO A N 1
ATOM 1632 C CA . PRO A 1 206 ? -8.443 -12.389 -9.306 1.00 88.06 206 PRO A CA 1
ATOM 1633 C C . PRO A 1 206 ? -6.958 -12.027 -9.465 1.00 88.06 206 PRO A C 1
ATOM 1635 O O . PRO A 1 206 ? -6.289 -11.744 -8.475 1.00 88.06 206 PRO A O 1
ATOM 1638 N N . TYR A 1 207 ? -6.439 -12.054 -10.694 1.00 91.12 207 TYR A N 1
ATOM 1639 C CA . TYR A 1 207 ? -5.088 -11.633 -11.061 1.00 91.12 207 TYR A CA 1
ATOM 1640 C C . TYR A 1 207 ? -4.978 -11.430 -12.574 1.00 91.12 207 TYR A C 1
ATOM 1642 O O . TYR A 1 207 ? -5.856 -11.849 -13.327 1.00 91.12 207 TYR A O 1
ATOM 1650 N N . ILE A 1 208 ? -3.885 -10.807 -13.016 1.00 92.00 208 ILE A N 1
ATOM 1651 C CA . ILE A 1 208 ? -3.535 -10.655 -14.434 1.00 92.00 208 ILE A CA 1
ATOM 1652 C C . ILE A 1 208 ? -2.251 -11.434 -14.704 1.00 92.00 208 ILE A C 1
ATOM 1654 O O . ILE A 1 208 ? -1.235 -11.199 -14.046 1.00 92.00 208 ILE A O 1
ATOM 1658 N N . ASP A 1 209 ? -2.298 -12.349 -15.670 1.00 91.25 209 ASP A N 1
ATOM 1659 C CA . ASP A 1 209 ? -1.114 -13.070 -16.131 1.00 91.25 209 ASP A CA 1
ATOM 1660 C C . ASP A 1 209 ? -0.256 -12.164 -17.029 1.00 91.25 209 ASP A C 1
ATOM 1662 O O . ASP A 1 209 ? -0.741 -11.558 -17.988 1.00 91.25 209 ASP A O 1
ATOM 1666 N N . VAL A 1 210 ? 1.033 -12.088 -16.711 1.00 93.88 210 VAL A N 1
ATOM 1667 C CA . VAL A 1 210 ? 2.052 -11.367 -17.474 1.00 93.88 210 VAL A CA 1
ATOM 1668 C C . VAL A 1 210 ? 2.990 -12.392 -18.092 1.00 93.88 210 VAL A C 1
ATOM 1670 O O . VAL A 1 210 ? 3.702 -13.102 -17.381 1.00 93.88 210 VAL A O 1
ATOM 1673 N N . ASP A 1 211 ? 2.970 -12.473 -19.417 1.00 91.62 211 ASP A N 1
ATOM 1674 C CA . ASP A 1 211 ? 3.790 -13.404 -20.185 1.00 91.62 211 ASP A CA 1
ATOM 1675 C C . ASP A 1 211 ? 5.199 -12.834 -20.396 1.00 91.62 211 ASP A C 1
ATOM 1677 O O . ASP A 1 211 ? 5.360 -11.737 -20.931 1.00 91.62 211 ASP A O 1
ATOM 1681 N N . LEU A 1 212 ? 6.213 -13.573 -19.946 1.00 93.88 212 LEU A N 1
ATOM 1682 C CA . LEU A 1 212 ? 7.628 -13.225 -20.077 1.00 93.88 212 LEU A CA 1
ATOM 1683 C C . LEU A 1 212 ? 8.328 -13.991 -21.208 1.00 93.88 212 LEU A C 1
ATOM 1685 O O . LEU A 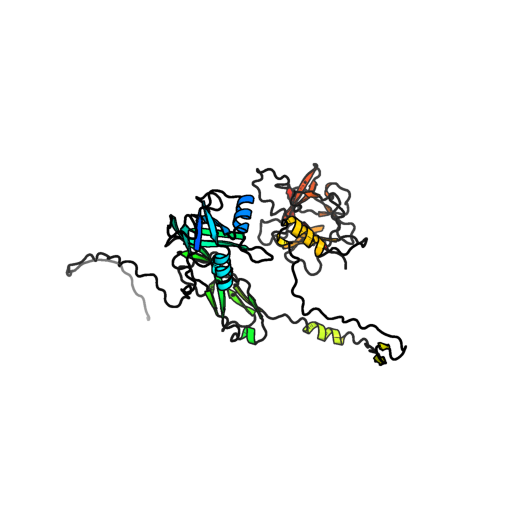1 212 ? 9.519 -13.771 -21.440 1.00 93.88 212 LEU A O 1
ATOM 1689 N N . SER A 1 213 ? 7.623 -14.880 -21.913 1.00 92.44 213 SER A N 1
ATOM 1690 C CA . SER A 1 213 ? 8.230 -15.838 -22.847 1.00 92.44 213 SER A CA 1
ATOM 1691 C C . SER A 1 213 ? 8.974 -15.173 -24.006 1.00 92.44 213 SER A C 1
ATOM 1693 O O . SER A 1 213 ? 9.973 -15.703 -24.481 1.00 92.44 213 SER A O 1
ATOM 1695 N N . GLU A 1 214 ? 8.527 -13.991 -24.431 1.00 91.12 214 GLU A N 1
ATOM 1696 C CA . GLU A 1 214 ? 9.132 -13.213 -25.522 1.00 91.12 214 GLU A CA 1
ATOM 1697 C C . GLU A 1 214 ? 10.064 -12.093 -25.023 1.00 91.12 214 GLU A C 1
ATOM 1699 O O . GLU A 1 214 ? 10.628 -11.352 -25.825 1.00 91.12 214 GLU A O 1
ATOM 1704 N N . LEU A 1 215 ? 10.251 -11.958 -23.704 1.00 92.69 215 LEU A N 1
ATOM 1705 C CA . LEU A 1 215 ? 11.021 -10.861 -23.118 1.00 92.69 215 LEU A CA 1
ATOM 1706 C C . LEU A 1 215 ? 12.525 -11.040 -23.377 1.00 92.69 215 LEU A C 1
ATOM 1708 O O . LEU A 1 215 ? 13.134 -11.987 -22.872 1.00 92.69 215 LEU A O 1
ATOM 1712 N N . ASP A 1 216 ? 13.143 -10.118 -24.122 1.00 90.62 216 ASP A N 1
ATOM 1713 C CA . ASP A 1 216 ? 14.595 -10.111 -24.350 1.00 90.62 216 ASP A CA 1
ATOM 1714 C C . ASP A 1 216 ? 15.336 -9.147 -23.404 1.00 90.62 216 ASP A C 1
ATOM 1716 O O . ASP A 1 216 ? 14.752 -8.322 -22.696 1.00 90.62 216 ASP A O 1
ATOM 1720 N N . VAL A 1 217 ? 16.663 -9.262 -23.370 1.00 90.06 217 VAL A N 1
ATOM 1721 C CA . VAL A 1 217 ? 17.533 -8.478 -22.486 1.00 90.06 217 VAL A CA 1
ATOM 1722 C C . VAL A 1 217 ? 17.348 -6.971 -22.706 1.00 90.06 217 VAL A C 1
ATOM 1724 O O . VAL A 1 217 ? 17.466 -6.475 -23.823 1.00 90.06 217 VAL A O 1
ATOM 1727 N N . GLY A 1 218 ? 17.115 -6.221 -21.626 1.00 87.06 218 GLY A N 1
ATOM 1728 C CA . GLY A 1 218 ? 16.953 -4.765 -21.663 1.00 87.06 218 GLY A CA 1
ATOM 1729 C C . GLY A 1 218 ? 15.556 -4.289 -22.070 1.00 87.06 218 GLY A C 1
ATOM 1730 O O . GLY A 1 218 ? 15.294 -3.087 -22.017 1.00 87.06 218 GLY A O 1
ATOM 1731 N N . GLN A 1 219 ? 14.649 -5.199 -22.439 1.00 90.56 219 GLN A N 1
ATOM 1732 C CA . GLN A 1 219 ? 13.257 -4.858 -22.710 1.00 90.56 219 GLN A CA 1
ATOM 1733 C C . GLN A 1 219 ? 12.451 -4.710 -21.414 1.00 90.56 219 GLN A C 1
ATOM 1735 O O . GLN A 1 219 ? 12.770 -5.282 -20.365 1.00 90.56 219 GLN A O 1
ATOM 1740 N N . LYS A 1 220 ? 11.387 -3.909 -21.500 1.00 93.06 220 LYS A N 1
ATOM 1741 C CA . LYS A 1 220 ? 10.448 -3.640 -20.411 1.00 93.06 220 LYS A CA 1
ATOM 1742 C C . LYS A 1 220 ? 9.028 -3.922 -20.878 1.00 93.06 220 LYS A C 1
ATOM 1744 O O . LYS A 1 220 ? 8.688 -3.585 -22.007 1.00 93.06 220 LYS A O 1
ATOM 1749 N N . ILE A 1 221 ? 8.217 -4.477 -19.987 1.00 94.12 221 ILE A N 1
ATOM 1750 C CA . ILE A 1 221 ? 6.774 -4.621 -20.176 1.00 94.12 221 ILE A CA 1
ATOM 1751 C C . ILE A 1 221 ? 6.118 -3.401 -19.544 1.00 94.12 221 ILE A C 1
ATOM 1753 O O . ILE A 1 221 ? 6.371 -3.100 -18.369 1.00 94.12 221 ILE A O 1
ATOM 1757 N N . VAL A 1 222 ? 5.308 -2.675 -20.311 1.00 94.81 222 VAL A N 1
ATOM 1758 C CA . VAL A 1 222 ? 4.566 -1.514 -19.805 1.00 94.81 222 VAL A CA 1
ATOM 1759 C C . VAL A 1 222 ? 3.131 -1.887 -19.447 1.00 94.81 222 VAL A C 1
ATOM 1761 O O . VAL A 1 222 ? 2.632 -2.957 -19.785 1.00 94.81 222 VAL A O 1
ATOM 1764 N N . MET A 1 223 ? 2.441 -1.007 -18.722 1.00 92.38 223 MET A N 1
ATOM 1765 C CA . MET A 1 223 ? 1.060 -1.249 -18.298 1.00 92.38 223 MET A CA 1
ATOM 1766 C C . MET A 1 223 ? 0.083 -1.425 -19.465 1.00 92.38 223 MET A C 1
ATOM 1768 O O . MET A 1 223 ? -0.907 -2.138 -19.321 1.00 92.38 223 MET A O 1
ATOM 1772 N N . GLY A 1 224 ? 0.343 -0.768 -20.598 1.00 89.75 224 GLY A N 1
ATOM 1773 C CA . GLY A 1 224 ? -0.459 -0.895 -21.814 1.00 89.75 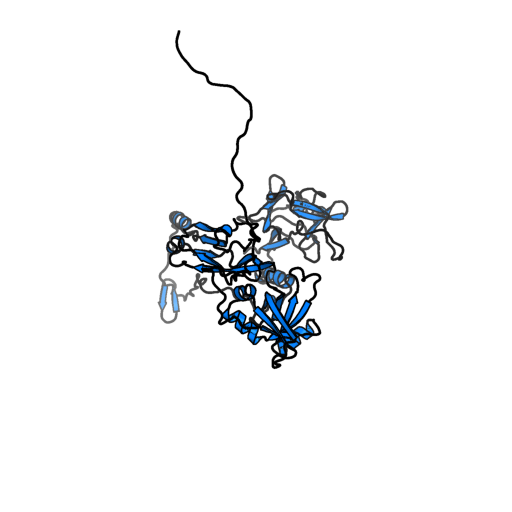224 GLY A CA 1
ATOM 1774 C C . GLY A 1 224 ? -0.399 -2.279 -22.467 1.00 89.75 224 GLY A C 1
ATOM 1775 O O . GLY A 1 224 ? -1.351 -2.642 -23.151 1.00 89.75 224 GLY A O 1
ATOM 1776 N N . ASP A 1 225 ? 0.658 -3.055 -22.213 1.00 90.94 225 ASP A N 1
ATOM 1777 C CA . ASP A 1 225 ? 0.871 -4.382 -22.813 1.00 90.94 225 ASP A CA 1
ATOM 1778 C C . ASP A 1 225 ? 0.110 -5.493 -22.068 1.00 90.94 225 ASP A C 1
ATOM 1780 O O . ASP A 1 225 ? 0.080 -6.650 -22.494 1.00 90.94 225 ASP A O 1
ATOM 1784 N N . LEU A 1 226 ? -0.500 -5.164 -20.924 1.00 91.62 226 LEU A N 1
ATOM 1785 C CA . LEU A 1 226 ? -1.222 -6.123 -20.099 1.00 91.62 226 LEU A CA 1
ATOM 1786 C C . LEU A 1 226 ? -2.502 -6.591 -20.803 1.00 91.62 226 LEU A C 1
ATOM 1788 O O . LEU A 1 226 ? -3.366 -5.792 -21.171 1.00 91.62 226 LEU A O 1
ATOM 1792 N N . LYS A 1 227 ? -2.663 -7.913 -20.911 1.00 89.69 227 LYS A N 1
ATOM 1793 C CA . LYS A 1 227 ? -3.869 -8.557 -21.448 1.00 89.69 227 LYS A CA 1
ATOM 1794 C C . LYS A 1 227 ? -5.010 -8.436 -20.431 1.00 89.69 227 LYS A C 1
ATOM 1796 O O . LYS A 1 227 ? -5.174 -9.289 -19.562 1.00 89.69 227 LYS A O 1
ATOM 1801 N N . VAL A 1 228 ? -5.783 -7.355 -20.518 1.00 89.19 228 VAL A N 1
ATOM 1802 C CA . VAL A 1 228 ? -6.909 -7.062 -19.615 1.00 89.19 228 VAL A CA 1
ATOM 1803 C C . VAL A 1 228 ? -8.231 -6.955 -20.369 1.00 89.19 228 VAL A C 1
ATOM 1805 O O . VAL A 1 228 ? -8.267 -6.632 -21.554 1.00 89.19 228 VAL A O 1
ATOM 1808 N N . HIS A 1 229 ? -9.338 -7.217 -19.673 1.00 86.31 229 HIS A N 1
ATOM 1809 C CA . HIS A 1 229 ? -10.676 -7.069 -20.243 1.00 86.31 229 HIS A CA 1
ATOM 1810 C C . HIS A 1 229 ? -10.974 -5.584 -20.556 1.00 86.31 229 HIS A C 1
ATOM 1812 O O . HIS A 1 229 ? -10.614 -4.720 -19.755 1.00 86.31 229 HIS A O 1
ATOM 1818 N N . PRO A 1 230 ? -11.678 -5.249 -21.657 1.00 87.06 230 PRO A N 1
ATOM 1819 C CA . PRO A 1 230 ? -11.936 -3.859 -22.067 1.00 87.06 230 PRO A CA 1
ATOM 1820 C C . PRO A 1 230 ? -12.700 -3.015 -21.032 1.00 87.06 230 PRO A C 1
ATOM 1822 O O . PRO A 1 230 ? -12.614 -1.789 -21.043 1.00 87.06 230 PRO A O 1
ATOM 1825 N N . ALA A 1 231 ? -13.436 -3.656 -20.121 1.00 87.19 231 ALA A N 1
ATOM 1826 C CA . ALA A 1 231 ? -14.114 -2.973 -19.014 1.00 87.19 231 ALA A CA 1
ATOM 1827 C C . ALA A 1 231 ? -13.154 -2.436 -17.932 1.00 87.19 231 ALA A C 1
ATOM 1829 O O . ALA A 1 231 ? -13.556 -1.582 -17.141 1.00 87.19 231 ALA A O 1
ATOM 1830 N N . LEU A 1 232 ? -11.909 -2.925 -17.874 1.00 90.38 232 LEU A N 1
ATOM 1831 C CA . LEU A 1 232 ? -10.897 -2.459 -16.930 1.00 90.38 232 LEU A CA 1
ATOM 1832 C C . LEU A 1 232 ? -10.223 -1.200 -17.480 1.00 90.38 232 LEU A C 1
ATOM 1834 O O . LEU A 1 232 ? -9.485 -1.240 -18.463 1.00 90.38 232 LEU A O 1
ATOM 1838 N N . LYS A 1 233 ? -10.431 -0.070 -16.805 1.00 91.31 233 LYS A N 1
ATOM 1839 C CA . LYS A 1 233 ? -9.789 1.204 -17.142 1.00 91.31 233 LYS A CA 1
ATOM 1840 C C . LYS A 1 233 ? -8.554 1.414 -16.275 1.00 91.31 233 LYS A C 1
ATOM 1842 O O . LYS A 1 233 ? -8.649 1.414 -15.050 1.00 91.31 233 LYS A O 1
ATOM 1847 N N . LEU A 1 234 ? -7.396 1.617 -16.898 1.00 93.06 234 LEU A N 1
ATOM 1848 C CA . LEU A 1 234 ? -6.170 1.975 -16.183 1.00 93.06 234 LEU A CA 1
ATOM 1849 C C . LEU A 1 234 ? -6.279 3.371 -15.566 1.00 93.06 234 LEU A C 1
ATOM 1851 O O . LEU A 1 234 ? -6.697 4.317 -16.228 1.00 93.06 234 LEU A O 1
ATOM 1855 N N . VAL A 1 235 ? -5.862 3.493 -14.304 1.00 90.44 235 VAL A N 1
ATOM 1856 C CA . VAL A 1 235 ? -5.785 4.786 -13.596 1.00 90.44 235 VAL A CA 1
ATOM 1857 C C . VAL A 1 235 ? -4.477 5.524 -13.910 1.00 90.44 235 VAL A C 1
ATOM 1859 O O . VAL A 1 235 ? -4.408 6.744 -13.814 1.00 90.44 235 VAL A O 1
ATOM 1862 N N . GLN A 1 236 ? -3.423 4.781 -14.246 1.00 89.56 236 GLN A N 1
ATOM 1863 C CA . GLN A 1 236 ? -2.070 5.296 -14.474 1.00 89.56 236 GLN A CA 1
ATOM 1864 C C . GLN A 1 236 ? -1.745 5.361 -15.974 1.00 89.56 236 GLN A C 1
ATOM 1866 O O . GLN A 1 236 ? -2.474 4.802 -16.795 1.00 89.56 236 GLN A O 1
ATOM 1871 N N . SER A 1 237 ? -0.649 6.038 -16.335 1.00 88.12 237 SER A N 1
ATOM 1872 C CA . SER A 1 237 ? -0.202 6.129 -17.728 1.00 88.12 237 SER A CA 1
ATOM 1873 C C . SER A 1 237 ? 0.126 4.749 -18.307 1.00 88.12 237 SER A C 1
ATOM 1875 O O . SER A 1 237 ? 0.716 3.898 -17.639 1.00 88.12 237 SER A O 1
ATOM 1877 N N . LYS A 1 238 ? -0.242 4.533 -19.576 1.00 91.19 238 LYS A N 1
ATOM 1878 C CA . LYS A 1 238 ? -0.022 3.258 -20.281 1.00 91.19 238 LYS A CA 1
ATOM 1879 C C . LYS A 1 238 ? 1.463 2.915 -20.436 1.00 91.19 238 LYS A C 1
ATOM 1881 O O . LYS A 1 238 ? 1.812 1.741 -20.415 1.00 91.19 238 LYS A O 1
ATOM 1886 N N . ASP A 1 239 ? 2.322 3.929 -20.509 1.00 90.75 239 ASP A N 1
ATOM 1887 C CA . ASP A 1 239 ? 3.767 3.778 -20.732 1.00 90.75 239 ASP A CA 1
ATOM 1888 C C . ASP A 1 239 ? 4.561 3.470 -19.452 1.00 90.75 239 ASP A C 1
ATOM 1890 O O . ASP A 1 239 ? 5.781 3.276 -19.491 1.00 90.75 239 ASP A O 1
ATOM 1894 N N . ALA A 1 240 ? 3.893 3.447 -18.294 1.00 91.19 240 ALA A N 1
ATOM 1895 C CA . ALA A 1 240 ? 4.546 3.143 -17.031 1.00 91.19 240 ALA A CA 1
ATOM 1896 C C . ALA A 1 240 ? 5.052 1.685 -17.025 1.00 91.19 240 ALA A C 1
ATOM 1898 O O . ALA A 1 240 ? 4.288 0.769 -17.342 1.00 91.19 240 ALA A O 1
ATOM 1899 N N . PRO A 1 241 ? 6.316 1.437 -16.642 1.00 91.88 241 PRO A N 1
ATOM 1900 C CA . PRO A 1 241 ? 6.878 0.095 -16.654 1.00 91.88 241 PRO A CA 1
ATOM 1901 C C . PRO A 1 241 ? 6.349 -0.753 -15.490 1.00 91.88 241 PRO A C 1
ATOM 1903 O O . PRO A 1 241 ? 6.186 -0.278 -14.362 1.00 91.88 241 PRO A O 1
ATOM 1906 N N . VAL A 1 242 ? 6.107 -2.030 -15.774 1.00 92.94 242 VAL A N 1
ATOM 1907 C CA . VAL A 1 242 ? 5.627 -3.046 -14.830 1.00 92.94 242 VAL A CA 1
ATOM 1908 C C . VAL A 1 242 ? 6.760 -3.986 -14.428 1.00 92.94 242 VAL A C 1
ATOM 1910 O O . VAL A 1 242 ? 6.971 -4.239 -13.239 1.00 92.94 242 VAL A O 1
ATOM 1913 N N . SER A 1 243 ? 7.521 -4.461 -15.407 1.00 91.75 243 SER A N 1
ATOM 1914 C CA . SER A 1 243 ? 8.704 -5.296 -15.214 1.00 91.75 243 SER A CA 1
ATOM 1915 C C . SER A 1 243 ? 9.733 -5.023 -16.308 1.00 91.75 243 SER A C 1
ATOM 1917 O O . SER A 1 243 ? 9.404 -4.484 -17.367 1.00 91.75 243 SER A O 1
ATOM 1919 N N . ALA A 1 244 ? 10.994 -5.353 -16.042 1.00 90.88 244 ALA A N 1
ATOM 1920 C CA . ALA A 1 244 ? 12.074 -5.223 -17.015 1.00 90.88 244 ALA A CA 1
ATOM 1921 C C . ALA A 1 244 ? 13.122 -6.324 -16.833 1.00 90.88 244 ALA A C 1
ATOM 1923 O O . ALA A 1 244 ? 13.456 -6.671 -15.699 1.00 90.88 244 ALA A O 1
ATOM 1924 N N . ALA A 1 245 ? 13.668 -6.832 -17.937 1.00 89.38 245 ALA A N 1
ATOM 1925 C CA . ALA A 1 245 ? 14.806 -7.747 -17.922 1.00 89.38 245 ALA A CA 1
ATOM 1926 C C . ALA A 1 245 ? 16.105 -6.935 -17.856 1.00 89.38 245 ALA A C 1
ATOM 1928 O O . ALA A 1 245 ? 16.463 -6.240 -18.809 1.00 89.38 245 ALA A O 1
ATOM 1929 N N . MET A 1 246 ? 16.811 -6.989 -16.727 1.00 86.00 246 MET A N 1
ATOM 1930 C CA . MET A 1 246 ? 18.002 -6.172 -16.490 1.00 86.00 246 MET A CA 1
ATOM 1931 C C . MET A 1 246 ? 19.267 -7.012 -16.397 1.00 86.00 246 MET A C 1
ATOM 1933 O O . MET A 1 246 ? 19.292 -8.080 -15.794 1.00 86.00 246 MET A O 1
ATOM 1937 N N . VAL A 1 247 ? 20.353 -6.504 -16.975 1.00 83.00 247 VAL A N 1
ATOM 1938 C CA . VAL A 1 247 ? 21.681 -7.107 -16.837 1.00 83.00 247 VAL A CA 1
ATOM 1939 C C . VAL A 1 247 ? 22.374 -6.476 -15.644 1.00 83.00 247 VAL A C 1
ATOM 1941 O O . VAL A 1 247 ? 22.394 -5.251 -15.500 1.00 83.00 247 VAL A O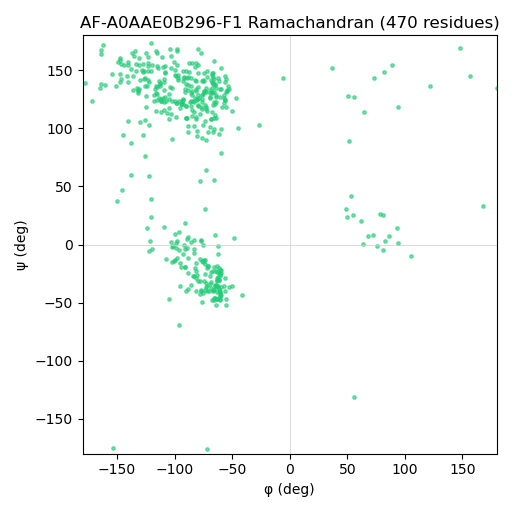 1
ATOM 1944 N N . VAL A 1 248 ? 22.984 -7.305 -14.800 1.00 71.44 248 VAL A N 1
ATOM 1945 C CA . VAL A 1 248 ? 23.929 -6.809 -13.800 1.00 71.44 248 VAL A CA 1
ATOM 1946 C C . VAL A 1 248 ? 25.111 -6.225 -14.569 1.00 71.44 248 VAL A C 1
ATOM 1948 O O . VAL A 1 248 ? 25.846 -6.963 -15.223 1.00 71.44 248 VAL A O 1
ATOM 1951 N N . LYS A 1 249 ? 25.291 -4.898 -14.539 1.00 58.66 249 LYS A N 1
ATOM 1952 C CA . LYS A 1 249 ? 26.498 -4.262 -15.084 1.00 58.66 249 LYS A CA 1
ATOM 1953 C C . LYS A 1 249 ? 27.693 -4.795 -14.300 1.00 58.66 249 LYS A C 1
ATOM 1955 O O . LYS A 1 249 ? 27.993 -4.311 -13.212 1.00 58.66 249 LYS A O 1
ATOM 1960 N N . SER A 1 250 ? 28.337 -5.831 -14.828 1.00 49.16 250 SER A N 1
ATOM 1961 C CA . SER A 1 250 ? 29.524 -6.403 -14.215 1.00 49.16 250 SER A CA 1
ATOM 1962 C C . SER A 1 250 ? 30.632 -5.356 -14.290 1.00 49.16 250 SER A C 1
ATOM 1964 O O . SER A 1 250 ? 31.154 -5.055 -15.362 1.00 49.16 250 SER A O 1
ATOM 1966 N N . PHE A 1 251 ? 30.993 -4.784 -13.142 1.00 52.00 251 PHE A N 1
ATOM 1967 C CA . PHE A 1 251 ? 32.114 -3.848 -12.983 1.00 52.00 251 PHE A CA 1
ATOM 1968 C C . PHE A 1 251 ? 33.488 -4.503 -13.260 1.00 52.00 251 PHE A C 1
ATOM 1970 O O . PHE A 1 251 ? 34.531 -3.893 -13.038 1.00 52.00 251 PHE A O 1
ATOM 1977 N N . GLN A 1 252 ? 33.517 -5.744 -13.759 1.00 50.81 252 GLN A N 1
ATOM 1978 C CA . GLN A 1 252 ? 34.734 -6.517 -14.003 1.00 50.81 252 GLN A CA 1
ATOM 1979 C C . GLN A 1 252 ? 35.590 -6.010 -15.172 1.00 50.81 252 GLN A C 1
ATOM 1981 O O . GLN A 1 252 ? 36.779 -6.314 -15.213 1.00 50.81 252 GLN A O 1
ATOM 1986 N N . VAL A 1 253 ? 35.049 -5.206 -16.094 1.00 50.00 253 VAL A N 1
ATOM 1987 C CA . VAL A 1 253 ? 35.824 -4.743 -17.264 1.00 50.00 253 VAL A CA 1
ATOM 1988 C C . VAL A 1 253 ? 36.867 -3.677 -16.888 1.00 50.00 253 VAL A C 1
ATOM 1990 O O . VAL A 1 253 ? 37.910 -3.587 -17.528 1.00 50.00 253 VAL A O 1
ATOM 1993 N N . ILE A 1 254 ? 36.657 -2.921 -15.804 1.00 49.75 254 ILE A N 1
ATOM 1994 C CA . ILE A 1 254 ? 37.614 -1.892 -15.352 1.00 49.75 254 ILE A CA 1
ATOM 1995 C C . ILE A 1 254 ? 38.745 -2.508 -14.504 1.00 49.75 254 ILE A C 1
ATOM 1997 O O . ILE A 1 254 ? 39.869 -2.010 -14.516 1.00 49.75 254 ILE A O 1
ATOM 2001 N N . PHE A 1 255 ? 38.496 -3.638 -13.832 1.00 48.25 255 PHE A N 1
ATOM 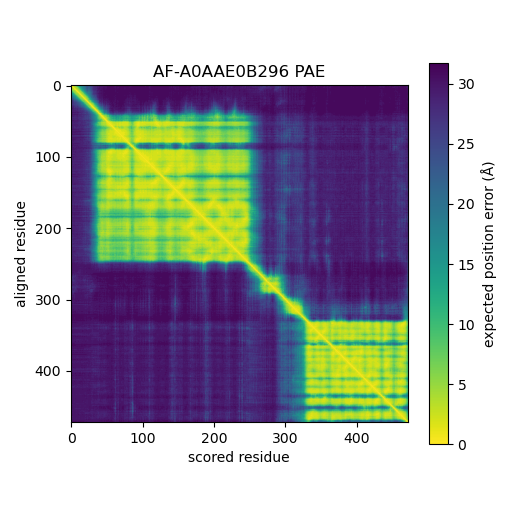2002 C CA . PHE A 1 255 ? 39.487 -4.289 -12.964 1.00 48.25 255 PHE A CA 1
ATOM 2003 C C . PHE A 1 255 ? 40.611 -4.986 -13.755 1.00 48.25 255 PHE A C 1
ATOM 2005 O O . PHE A 1 255 ? 41.767 -4.971 -13.341 1.00 48.25 255 PHE A O 1
ATOM 2012 N N . LEU A 1 256 ? 40.307 -5.531 -14.939 1.00 49.47 256 LEU A N 1
ATOM 2013 C CA . LEU A 1 256 ? 41.312 -6.155 -15.814 1.00 49.47 256 LEU A CA 1
ATOM 2014 C C . LEU A 1 256 ? 42.287 -5.140 -16.435 1.00 49.47 256 LEU A C 1
ATOM 2016 O O . LEU A 1 256 ? 43.437 -5.490 -16.690 1.00 49.47 256 LEU A O 1
ATOM 2020 N N . LEU A 1 257 ? 41.872 -3.881 -16.622 1.00 49.56 257 LEU A N 1
ATOM 2021 C CA . LEU A 1 257 ? 42.757 -2.829 -17.131 1.00 49.56 257 LEU 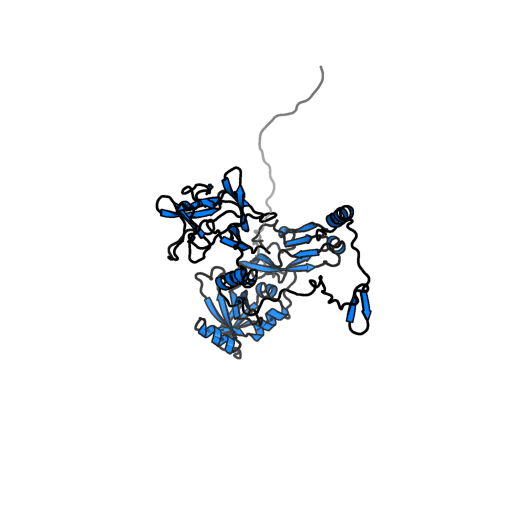A CA 1
ATOM 2022 C C . LEU A 1 257 ? 43.658 -2.227 -16.037 1.00 49.56 257 LEU A C 1
ATOM 2024 O O . LEU A 1 257 ? 44.769 -1.800 -16.343 1.00 49.56 257 LEU A O 1
ATOM 2028 N N . SER A 1 258 ? 43.229 -2.219 -14.766 1.00 52.09 258 SER A N 1
ATOM 2029 C CA . SER A 1 258 ? 44.057 -1.715 -13.654 1.00 52.09 258 SER A CA 1
ATOM 2030 C C . SER A 1 258 ? 45.066 -2.740 -13.126 1.00 52.09 258 SER A C 1
ATOM 2032 O O . SER A 1 258 ? 46.053 -2.363 -12.498 1.00 52.09 258 SER A O 1
ATOM 2034 N N . LEU A 1 259 ? 44.856 -4.036 -13.384 1.00 48.84 259 LEU A N 1
ATOM 2035 C CA . LEU A 1 259 ? 45.812 -5.091 -13.022 1.00 48.84 259 LEU A CA 1
ATOM 2036 C C . LEU A 1 259 ? 47.082 -5.083 -13.886 1.00 48.84 259 LEU A C 1
ATOM 2038 O O . LEU A 1 259 ? 48.108 -5.600 -13.457 1.00 48.84 259 LEU A O 1
ATOM 2042 N N . LEU A 1 260 ? 47.043 -4.460 -15.068 1.00 52.78 260 LEU A N 1
ATOM 2043 C CA . LEU A 1 260 ? 48.221 -4.288 -15.923 1.00 52.78 260 LEU A CA 1
ATOM 2044 C C . LEU A 1 260 ? 49.111 -3.106 -15.499 1.00 52.78 260 LEU A C 1
ATOM 2046 O O . LEU A 1 260 ? 50.265 -3.050 -15.914 1.00 52.78 260 LEU A O 1
ATOM 2050 N N . THR A 1 261 ? 48.621 -2.184 -14.660 1.00 55.16 261 THR A N 1
ATOM 2051 C CA . THR A 1 261 ? 49.369 -0.980 -14.243 1.00 55.16 261 THR A CA 1
ATOM 2052 C C . THR A 1 261 ? 49.866 -1.009 -12.796 1.00 55.16 261 THR A C 1
ATOM 2054 O O . THR A 1 261 ? 50.753 -0.232 -12.454 1.00 55.16 261 THR A O 1
ATOM 2057 N N . PHE A 1 262 ? 49.392 -1.941 -11.962 1.00 49.88 262 PHE A N 1
ATOM 2058 C CA . PHE A 1 262 ? 49.882 -2.153 -10.593 1.00 49.88 262 PHE A CA 1
ATOM 2059 C C . PHE A 1 262 ? 50.390 -3.584 -10.384 1.00 49.88 262 PHE A C 1
ATOM 2061 O O . PHE A 1 262 ? 49.944 -4.313 -9.502 1.00 49.88 262 PHE A O 1
ATOM 2068 N N . GLY A 1 263 ? 51.385 -3.984 -11.175 1.00 48.34 263 GLY A N 1
ATOM 2069 C CA . GLY A 1 263 ? 52.248 -5.115 -10.842 1.00 48.34 263 GLY A CA 1
ATOM 2070 C C . GLY A 1 263 ? 53.209 -4.755 -9.706 1.00 48.34 263 GLY A C 1
ATOM 2071 O O . GLY A 1 263 ? 54.417 -4.718 -9.916 1.00 48.34 263 GLY A O 1
ATOM 2072 N N . VAL A 1 264 ? 52.696 -4.460 -8.508 1.00 50.88 264 VAL A N 1
ATOM 2073 C CA . VAL A 1 264 ? 53.532 -4.481 -7.302 1.00 50.88 264 VAL A CA 1
ATOM 2074 C C . VAL A 1 264 ? 53.553 -5.925 -6.825 1.00 50.88 264 VAL A C 1
ATOM 2076 O O . VAL A 1 264 ? 52.513 -6.492 -6.491 1.00 50.88 264 VAL A O 1
ATOM 2079 N N . LEU A 1 265 ? 54.743 -6.527 -6.850 1.00 42.78 265 LEU A N 1
ATOM 2080 C CA . LEU A 1 265 ? 55.038 -7.862 -6.337 1.00 42.78 265 LEU A CA 1
ATOM 2081 C C . LEU A 1 265 ? 54.392 -8.060 -4.958 1.00 42.78 265 LEU A C 1
ATOM 2083 O O . LEU A 1 265 ? 54.904 -7.603 -3.938 1.00 42.78 265 LEU A O 1
ATOM 2087 N N . SER A 1 266 ? 53.255 -8.753 -4.930 1.00 47.44 266 SER A N 1
ATOM 2088 C CA . SER A 1 266 ? 52.676 -9.270 -3.697 1.00 47.44 266 SER A CA 1
ATOM 2089 C C . SER A 1 266 ? 53.497 -10.492 -3.301 1.00 47.44 266 SER A C 1
ATOM 2091 O O . SER A 1 266 ? 53.241 -11.599 -3.768 1.00 47.44 266 SER A O 1
ATOM 2093 N N . TYR A 1 267 ? 54.534 -10.292 -2.489 1.00 49.66 267 TYR A N 1
ATOM 2094 C CA . TYR A 1 267 ? 55.265 -11.398 -1.878 1.00 49.66 267 TYR A CA 1
ATOM 2095 C C . TYR A 1 267 ? 54.381 -12.042 -0.805 1.00 49.66 267 TYR A C 1
ATOM 2097 O O . TYR A 1 267 ? 54.300 -11.571 0.327 1.00 49.66 267 TYR A O 1
ATOM 2105 N N . SER A 1 268 ? 53.691 -13.120 -1.163 1.00 49.41 268 SER A N 1
ATOM 2106 C CA . SER A 1 268 ? 53.054 -14.015 -0.199 1.00 49.41 268 SER A CA 1
ATOM 2107 C C . SER A 1 268 ? 54.104 -14.983 0.350 1.00 49.41 268 SER A C 1
ATOM 2109 O O . SER A 1 268 ? 54.555 -15.878 -0.365 1.00 49.41 268 SER A O 1
ATOM 2111 N N . PHE A 1 269 ? 54.508 -14.804 1.609 1.00 53.84 269 PHE A N 1
ATOM 2112 C CA . PHE A 1 269 ? 55.400 -15.745 2.292 1.00 53.84 269 PHE A CA 1
ATOM 2113 C C . PHE A 1 269 ? 54.638 -17.024 2.686 1.00 53.84 269 PHE A C 1
ATOM 2115 O O . PHE A 1 269 ? 53.481 -16.938 3.109 1.00 53.84 269 PHE A O 1
ATOM 2122 N N . PRO A 1 270 ? 55.245 -18.218 2.561 1.00 59.72 270 PRO A N 1
ATOM 2123 C CA . PRO A 1 270 ? 54.570 -19.473 2.872 1.00 59.72 270 PRO A CA 1
ATOM 2124 C C . PRO A 1 270 ? 54.336 -19.603 4.384 1.00 59.72 270 PRO A C 1
ATOM 2126 O O . PRO A 1 270 ? 55.256 -19.425 5.183 1.00 59.72 270 PRO A O 1
ATOM 2129 N N . LEU A 1 271 ? 53.106 -19.929 4.786 1.00 59.53 271 LEU A N 1
ATOM 2130 C CA . LEU A 1 271 ? 52.763 -20.247 6.175 1.00 59.53 271 LEU A CA 1
ATOM 2131 C C . LEU A 1 271 ? 52.972 -21.741 6.441 1.00 59.53 271 LEU A C 1
ATOM 2133 O O . LEU A 1 271 ? 52.702 -22.573 5.575 1.00 59.53 271 LEU A O 1
ATOM 2137 N N . LEU A 1 272 ? 53.418 -22.083 7.652 1.00 58.16 272 LEU A N 1
ATOM 2138 C CA . LEU A 1 272 ? 53.619 -23.466 8.086 1.00 58.16 272 LEU A CA 1
ATOM 2139 C C . LEU A 1 272 ? 52.648 -23.795 9.229 1.00 58.16 272 LEU A C 1
ATOM 2141 O O . LEU A 1 272 ? 52.487 -23.013 10.168 1.00 58.16 272 LEU A O 1
ATOM 2145 N N . ALA A 1 273 ? 52.011 -24.965 9.184 1.00 57.28 273 ALA A N 1
ATOM 2146 C CA . ALA A 1 273 ? 51.209 -25.464 10.298 1.00 57.28 273 ALA A CA 1
ATOM 2147 C C . ALA A 1 273 ? 52.095 -26.294 11.236 1.00 57.28 273 ALA A C 1
ATOM 2149 O O . ALA A 1 273 ? 52.660 -27.308 10.824 1.00 57.28 273 ALA A O 1
ATOM 2150 N N . ARG A 1 274 ? 52.217 -25.883 12.505 1.00 52.28 274 ARG A N 1
ATOM 2151 C CA . ARG A 1 274 ? 52.930 -26.656 13.533 1.00 52.28 274 ARG A CA 1
ATOM 2152 C C . ARG A 1 274 ? 51.979 -26.940 14.691 1.00 52.28 274 ARG A C 1
ATOM 2154 O O . ARG A 1 274 ? 51.717 -26.079 15.528 1.00 52.28 274 ARG A O 1
ATOM 2161 N N . SER A 1 275 ? 51.478 -28.176 14.746 1.00 70.12 275 SER A N 1
ATOM 2162 C CA . SER A 1 275 ? 50.440 -28.596 15.699 1.00 70.12 275 SER A CA 1
ATOM 2163 C C . SER A 1 275 ? 49.187 -27.701 15.596 1.00 70.12 275 SER A C 1
ATOM 2165 O O . SER A 1 275 ? 48.698 -27.469 14.494 1.00 70.12 275 SER A O 1
ATOM 2167 N N . LYS A 1 276 ? 48.651 -27.195 16.714 1.00 64.81 276 LYS A N 1
ATOM 2168 C CA . LYS A 1 276 ? 47.397 -26.419 16.787 1.00 64.81 276 LYS A CA 1
ATOM 2169 C C . LYS A 1 276 ? 47.517 -24.948 16.331 1.00 64.81 276 LYS A C 1
ATOM 2171 O O . LYS A 1 276 ? 46.536 -24.215 16.424 1.00 64.81 276 LYS A O 1
ATOM 2176 N N . TRP A 1 277 ? 48.684 -24.500 15.859 1.00 63.19 277 TRP A N 1
ATOM 2177 C CA . TRP A 1 277 ? 48.930 -23.099 15.494 1.00 63.19 277 TRP A CA 1
ATOM 2178 C C . TRP A 1 277 ? 49.453 -22.949 14.064 1.00 63.19 277 TRP A C 1
ATOM 2180 O O . TRP A 1 277 ? 50.261 -23.750 13.588 1.00 63.19 277 TRP A O 1
ATOM 2190 N N . ILE A 1 278 ? 49.012 -21.878 13.403 1.00 69.94 278 ILE A N 1
ATOM 2191 C CA . ILE A 1 278 ? 49.547 -21.422 12.119 1.00 69.94 278 ILE A CA 1
ATOM 2192 C C . ILE A 1 278 ? 50.640 -20.406 12.435 1.00 69.94 278 ILE A C 1
ATOM 2194 O O . ILE A 1 278 ? 50.395 -19.447 13.171 1.00 69.94 278 ILE A O 1
ATOM 2198 N N . VAL A 1 279 ? 51.847 -20.644 11.927 1.00 75.56 279 VAL A N 1
ATOM 2199 C CA . VAL A 1 279 ? 53.023 -19.813 12.198 1.00 75.56 279 VAL A CA 1
ATOM 2200 C C . VAL A 1 279 ? 53.633 -19.295 10.899 1.00 75.56 279 VAL A C 1
ATOM 2202 O O . VAL A 1 279 ? 53.568 -19.947 9.854 1.00 75.56 279 VAL A O 1
ATOM 2205 N N . ASP A 1 280 ? 54.236 -18.113 10.971 1.00 69.44 280 ASP A N 1
ATOM 2206 C CA . ASP A 1 280 ? 55.094 -17.586 9.907 1.00 69.44 280 ASP A CA 1
ATOM 2207 C C . ASP A 1 280 ? 56.372 -18.441 9.803 1.00 69.44 280 ASP A C 1
ATOM 2209 O O . ASP A 1 280 ? 57.020 -18.725 10.813 1.00 69.44 280 ASP A O 1
ATOM 2213 N N . SER A 1 281 ? 56.725 -18.876 8.590 1.00 67.94 281 SER A N 1
ATOM 2214 C CA . SER A 1 281 ? 57.865 -19.769 8.340 1.00 67.94 281 SER A CA 1
ATOM 2215 C C . SER A 1 281 ? 59.228 -19.124 8.604 1.00 67.94 281 SER A C 1
ATOM 2217 O O . SER A 1 281 ? 60.183 -19.843 8.893 1.00 67.94 281 SER A O 1
ATOM 2219 N N . SER A 1 282 ? 59.321 -17.793 8.550 1.00 70.69 282 SER A N 1
ATOM 2220 C CA . SER A 1 282 ? 60.573 -17.054 8.752 1.00 70.69 282 SER A CA 1
ATOM 2221 C C . SER A 1 282 ? 60.816 -16.681 10.218 1.00 70.69 282 SER A C 1
ATOM 2223 O O . SER A 1 282 ? 61.936 -16.791 10.715 1.00 70.69 282 SER A O 1
ATOM 2225 N N . SER A 1 283 ? 59.761 -16.275 10.932 1.00 73.06 283 SER A N 1
ATOM 2226 C CA . SER A 1 283 ? 59.847 -15.799 12.319 1.00 73.06 283 SER A CA 1
ATOM 2227 C C . SER A 1 283 ? 59.399 -16.822 13.369 1.00 73.06 283 SER A C 1
ATOM 2229 O O . SER A 1 283 ? 59.662 -16.635 14.559 1.00 73.06 283 SER A O 1
ATOM 2231 N N . GLY A 1 284 ? 58.704 -17.892 12.965 1.00 71.25 284 GLY A N 1
ATOM 2232 C CA . GLY A 1 284 ? 58.188 -18.940 13.853 1.00 71.25 284 GLY A CA 1
ATOM 2233 C C . GLY A 1 284 ? 57.065 -18.488 14.793 1.00 71.25 284 GLY A C 1
ATOM 2234 O O . GLY A 1 284 ? 56.669 -19.241 15.684 1.00 71.25 284 GLY A O 1
ATOM 2235 N N . ARG A 1 285 ? 56.554 -17.261 14.631 1.00 70.56 285 ARG A N 1
ATOM 2236 C CA . ARG A 1 285 ? 55.537 -16.676 15.514 1.00 70.56 285 ARG A CA 1
ATOM 2237 C C . ARG A 1 285 ? 54.122 -17.083 15.089 1.00 70.56 285 ARG A C 1
ATOM 2239 O O . ARG A 1 285 ? 53.851 -17.154 13.890 1.00 70.56 285 ARG A O 1
ATOM 2246 N N . PRO A 1 286 ? 53.203 -17.317 16.046 1.00 68.44 286 PRO A N 1
ATOM 2247 C CA . PRO A 1 286 ? 51.813 -17.629 15.740 1.00 68.44 286 PRO A CA 1
ATOM 2248 C C . PRO A 1 286 ? 51.108 -16.423 15.121 1.00 68.44 286 PRO A C 1
ATOM 2250 O O . PRO A 1 286 ? 51.166 -15.313 15.649 1.00 68.44 286 PRO A O 1
ATOM 2253 N N . VAL A 1 287 ? 50.413 -16.664 14.013 1.00 71.88 287 VAL A N 1
ATOM 2254 C CA . VAL A 1 287 ? 49.636 -15.661 13.283 1.00 71.88 287 VAL A CA 1
ATOM 2255 C C . VAL A 1 287 ? 48.144 -15.973 13.381 1.00 71.88 287 VAL A C 1
ATOM 2257 O O . VAL A 1 287 ? 47.720 -17.126 13.298 1.00 71.88 287 VAL A O 1
ATOM 2260 N N . LYS A 1 288 ? 47.327 -14.932 13.576 1.00 58.47 288 LYS A N 1
ATOM 2261 C CA . LYS A 1 288 ? 45.863 -15.031 13.518 1.00 58.47 288 LYS A CA 1
ATOM 2262 C C . LYS A 1 288 ? 45.399 -14.679 12.112 1.00 58.47 288 LYS A C 1
ATOM 2264 O O . LYS A 1 288 ? 45.681 -13.587 11.629 1.00 58.47 288 LYS A O 1
ATOM 2269 N N . LEU A 1 289 ? 44.670 -15.593 11.479 1.00 62.66 289 LEU A N 1
ATOM 2270 C CA . LEU A 1 289 ? 44.026 -15.335 10.196 1.00 62.66 289 LEU A CA 1
ATOM 2271 C C . LEU A 1 289 ? 42.708 -14.591 10.427 1.00 62.66 289 LEU A C 1
ATOM 2273 O O . LEU A 1 289 ? 41.912 -14.986 11.279 1.00 62.66 289 LEU A O 1
ATOM 2277 N N . ALA A 1 290 ? 42.473 -13.534 9.656 1.00 48.19 290 ALA A N 1
ATOM 2278 C CA . ALA A 1 290 ? 41.192 -12.844 9.585 1.00 48.19 290 ALA A CA 1
ATOM 2279 C C . ALA A 1 290 ? 40.606 -13.051 8.183 1.00 48.19 290 ALA A C 1
ATOM 2281 O O . ALA A 1 290 ? 41.275 -12.788 7.186 1.00 48.19 290 ALA A O 1
ATOM 2282 N N . CYS A 1 291 ? 39.368 -13.546 8.100 1.00 44.00 291 CYS A N 1
ATOM 2283 C CA . CYS A 1 291 ? 38.653 -13.657 6.829 1.00 44.00 291 CYS A CA 1
ATOM 2284 C C . CYS A 1 291 ? 38.121 -12.281 6.424 1.00 44.00 291 CYS A C 1
ATOM 2286 O O . CYS A 1 291 ? 37.293 -11.708 7.127 1.00 44.00 291 CYS A O 1
ATOM 2288 N N . THR A 1 292 ? 38.568 -11.765 5.282 1.00 43.16 292 THR A N 1
ATOM 2289 C CA . THR A 1 292 ? 38.167 -10.448 4.762 1.00 43.16 292 THR A CA 1
ATOM 2290 C C . THR A 1 292 ? 37.026 -10.505 3.740 1.00 43.16 292 THR A C 1
ATOM 2292 O O . THR A 1 292 ? 36.695 -9.486 3.142 1.00 43.16 292 THR A O 1
ATOM 2295 N N . SER A 1 293 ? 36.350 -11.647 3.567 1.00 45.59 293 SER A N 1
ATOM 2296 C CA . SER A 1 293 ? 35.138 -11.722 2.737 1.00 45.59 293 SER A CA 1
ATOM 2297 C C . SER A 1 293 ? 34.108 -12.706 3.300 1.00 45.59 293 SER A C 1
ATOM 2299 O O . SER A 1 293 ? 34.138 -13.903 3.016 1.00 45.59 293 SER A O 1
ATOM 2301 N N . TRP A 1 294 ? 33.168 -12.196 4.095 1.00 40.34 294 TRP A N 1
ATOM 2302 C CA . TRP A 1 294 ? 32.005 -12.955 4.570 1.00 40.34 294 TRP A CA 1
ATOM 2303 C C . TRP A 1 294 ? 30.740 -12.088 4.498 1.00 40.34 294 TRP A C 1
ATOM 2305 O O . TRP A 1 294 ? 30.100 -11.784 5.497 1.00 40.34 294 TRP A O 1
ATOM 2315 N N . ALA A 1 295 ? 30.409 -11.635 3.286 1.00 37.91 295 ALA A N 1
ATOM 2316 C CA . ALA A 1 295 ? 29.273 -10.750 3.010 1.00 37.91 295 ALA A CA 1
ATOM 2317 C C . ALA A 1 295 ? 28.263 -11.373 2.026 1.00 37.91 295 ALA A C 1
ATOM 2319 O O . ALA A 1 295 ? 27.752 -10.687 1.147 1.00 37.91 295 ALA A O 1
ATOM 2320 N N . SER A 1 296 ? 27.985 -12.678 2.139 1.00 33.72 296 SER A N 1
ATOM 2321 C CA . SER A 1 296 ? 27.093 -13.376 1.189 1.00 33.72 296 SER A CA 1
ATOM 2322 C C . SER A 1 296 ? 25.839 -14.008 1.803 1.00 33.72 296 SER A C 1
ATOM 2324 O O . SER A 1 296 ? 25.027 -14.526 1.049 1.00 33.72 296 SER A O 1
ATOM 2326 N N . HIS A 1 297 ? 25.630 -13.977 3.128 1.00 41.16 297 HIS A N 1
ATOM 2327 C CA . HIS A 1 297 ? 24.488 -14.676 3.752 1.00 41.16 297 HIS A CA 1
ATOM 2328 C C . HIS A 1 297 ? 23.871 -13.981 4.981 1.00 41.16 297 HIS A C 1
ATOM 2330 O O . HIS A 1 297 ? 23.559 -14.625 5.978 1.00 41.16 297 HIS A O 1
ATOM 2336 N N . LEU A 1 298 ? 23.614 -12.674 4.915 1.00 36.31 298 LEU A N 1
ATOM 2337 C CA . LEU A 1 298 ? 22.720 -12.023 5.881 1.00 36.31 298 LEU A CA 1
ATOM 2338 C C . LEU A 1 298 ? 21.624 -11.265 5.131 1.00 36.31 298 LEU A C 1
ATOM 2340 O O . LEU A 1 298 ? 21.877 -10.226 4.526 1.00 36.31 298 LEU A O 1
ATOM 2344 N N . GLN A 1 299 ? 20.396 -11.794 5.166 1.00 37.94 299 GLN A N 1
ATOM 2345 C CA . GLN A 1 299 ? 19.213 -10.965 4.940 1.00 37.94 299 GLN A CA 1
ATOM 2346 C C . GLN A 1 299 ? 19.208 -9.863 6.012 1.00 37.94 299 GLN A C 1
ATOM 2348 O O . GLN A 1 299 ? 19.441 -10.174 7.185 1.00 37.94 299 GLN A O 1
ATOM 2353 N N . PRO A 1 300 ? 18.960 -8.593 5.656 1.00 40.03 300 PRO A N 1
ATOM 2354 C CA . PRO A 1 300 ? 18.838 -7.530 6.642 1.00 40.03 300 PRO A CA 1
ATOM 2355 C C . PRO A 1 300 ? 17.625 -7.818 7.536 1.00 40.03 300 PRO A C 1
ATOM 2357 O O . PRO A 1 300 ? 16.479 -7.747 7.099 1.00 40.03 300 PRO A O 1
ATOM 2360 N N . MET A 1 301 ? 17.887 -8.179 8.790 1.00 35.66 301 MET A N 1
ATOM 2361 C CA . MET A 1 301 ? 16.869 -8.325 9.828 1.00 35.66 301 MET A CA 1
ATOM 2362 C C . MET A 1 301 ? 16.519 -6.929 10.352 1.00 35.66 301 MET A C 1
ATOM 2364 O O . MET A 1 301 ? 17.381 -6.224 10.879 1.00 35.66 301 MET A O 1
ATOM 2368 N N . LEU A 1 302 ? 15.258 -6.520 10.207 1.00 44.91 302 LEU A N 1
ATOM 2369 C CA . LEU A 1 302 ? 14.733 -5.322 10.858 1.00 44.91 302 LEU A CA 1
ATOM 2370 C C . LEU A 1 302 ? 14.495 -5.657 12.339 1.00 44.91 302 LEU A C 1
ATOM 2372 O O . LEU A 1 302 ? 13.805 -6.628 12.641 1.00 44.91 302 LEU A O 1
ATOM 2376 N N . ALA A 1 303 ? 15.067 -4.885 13.266 1.00 50.56 303 ALA A N 1
ATOM 2377 C CA . ALA A 1 303 ? 14.870 -5.120 14.696 1.00 50.56 303 ALA A CA 1
ATOM 2378 C C . ALA A 1 303 ? 13.375 -5.010 15.066 1.00 50.56 303 ALA A C 1
ATOM 2380 O O . ALA A 1 303 ? 12.727 -4.007 14.749 1.00 50.56 303 ALA A O 1
ATOM 2381 N N . GLU A 1 304 ? 12.825 -6.033 15.731 1.00 43.84 304 GLU A N 1
ATOM 2382 C CA . GLU A 1 304 ? 11.419 -6.065 16.153 1.00 43.84 304 GLU A CA 1
ATOM 2383 C C . GLU A 1 304 ? 11.034 -4.810 16.957 1.00 43.84 304 GLU A C 1
ATOM 2385 O O . GLU A 1 304 ? 11.730 -4.394 17.885 1.00 43.84 304 GLU A O 1
ATOM 2390 N N . GLY A 1 305 ? 9.886 -4.212 16.618 1.00 50.47 305 GLY A N 1
ATOM 2391 C CA . GLY A 1 305 ? 9.322 -3.063 17.329 1.00 50.47 305 GLY A CA 1
ATOM 2392 C C . GLY A 1 305 ? 9.690 -1.691 16.761 1.00 50.47 305 GLY A C 1
ATOM 2393 O O . GLY A 1 305 ? 9.238 -0.682 17.309 1.00 50.47 305 GLY A O 1
ATOM 2394 N N . LEU A 1 306 ? 10.459 -1.627 15.667 1.00 49.12 306 LEU A N 1
ATOM 2395 C CA . LEU A 1 306 ? 10.722 -0.376 14.950 1.00 49.12 306 LEU A CA 1
ATOM 2396 C C . LEU A 1 306 ? 9.424 0.210 14.362 1.00 49.12 306 LEU A C 1
ATOM 2398 O O . LEU A 1 306 ? 9.156 1.390 14.523 1.00 49.12 306 LEU A O 1
ATOM 2402 N N . ASP A 1 307 ? 8.554 -0.633 13.815 1.00 49.66 307 ASP A N 1
ATOM 2403 C CA . ASP A 1 307 ? 7.239 -0.311 13.236 1.00 49.66 307 ASP A CA 1
ATOM 2404 C C . ASP A 1 307 ? 6.206 0.267 14.229 1.00 49.66 307 ASP A C 1
ATOM 2406 O O . ASP A 1 307 ? 5.212 0.867 13.823 1.00 49.66 307 ASP A O 1
ATOM 2410 N N . LYS A 1 308 ? 6.426 0.081 15.537 1.00 50.28 308 LYS A N 1
ATOM 2411 C CA . LYS A 1 308 ? 5.537 0.572 16.606 1.00 50.28 308 LYS A CA 1
ATOM 2412 C C . LYS A 1 308 ? 5.894 1.975 17.075 1.00 50.28 308 LYS A C 1
ATOM 2414 O O . LYS A 1 308 ? 5.223 2.519 17.955 1.00 50.28 308 LYS A O 1
ATOM 2419 N N . GLN A 1 309 ? 6.965 2.547 16.538 1.00 57.12 309 GLN A N 1
ATOM 2420 C CA . GLN A 1 309 ? 7.379 3.898 16.862 1.00 57.12 309 GLN A CA 1
ATOM 2421 C C . GLN A 1 309 ? 6.740 4.873 15.867 1.00 57.12 309 GLN A C 1
ATOM 2423 O O . GLN A 1 309 ? 6.565 4.535 14.699 1.00 57.12 309 GLN A O 1
ATOM 2428 N N . PRO A 1 310 ? 6.357 6.087 16.297 1.00 61.00 310 PRO A N 1
ATOM 2429 C CA . PRO A 1 310 ? 5.904 7.102 15.354 1.00 61.00 310 PRO A CA 1
ATOM 2430 C C . PRO A 1 310 ? 6.998 7.329 14.306 1.00 61.00 310 PRO A C 1
ATOM 2432 O O . PRO A 1 310 ? 8.180 7.263 14.646 1.00 61.00 310 PRO A O 1
ATOM 2435 N N . LEU A 1 311 ? 6.615 7.609 13.056 1.00 52.31 311 LEU A N 1
ATOM 2436 C CA . LEU A 1 311 ? 7.551 7.713 11.929 1.00 52.31 311 LEU A CA 1
ATOM 2437 C C . LEU A 1 311 ? 8.742 8.630 12.253 1.00 52.31 311 LEU A C 1
ATOM 2439 O O . LEU A 1 311 ? 9.867 8.285 11.933 1.00 52.31 311 LEU A O 1
ATOM 2443 N N . ARG A 1 312 ? 8.529 9.708 13.022 1.00 52.78 312 ARG A N 1
ATOM 2444 C CA . ARG A 1 312 ? 9.593 10.587 13.545 1.00 52.78 312 ARG A CA 1
ATOM 2445 C C . ARG A 1 312 ? 10.673 9.866 14.366 1.00 52.78 312 ARG A C 1
ATOM 2447 O O . ARG A 1 312 ? 11.843 10.184 14.236 1.00 52.78 312 ARG A O 1
ATOM 2454 N N . ASN A 1 313 ? 10.302 8.894 15.202 1.00 54.72 313 ASN A N 1
ATOM 2455 C CA . ASN A 1 313 ? 11.223 8.137 16.052 1.00 54.72 313 ASN A CA 1
ATOM 2456 C C . ASN A 1 313 ? 11.921 7.040 15.252 1.00 54.72 313 ASN A C 1
ATOM 2458 O O . ASN A 1 313 ? 13.068 6.730 15.545 1.00 54.72 313 ASN A O 1
ATOM 2462 N N . ILE A 1 314 ? 11.249 6.482 14.241 1.00 58.94 314 ILE A N 1
ATOM 2463 C CA . ILE A 1 314 ? 11.862 5.559 13.282 1.00 58.94 314 ILE A CA 1
ATOM 2464 C C . ILE A 1 314 ? 12.875 6.312 12.433 1.00 58.94 314 ILE A C 1
ATOM 2466 O O . ILE A 1 314 ? 13.998 5.857 12.316 1.00 58.94 314 ILE A O 1
ATOM 2470 N N . VAL A 1 315 ? 12.517 7.479 11.899 1.00 57.19 315 VAL A N 1
ATOM 2471 C CA . VAL A 1 315 ? 13.407 8.342 11.118 1.00 57.19 315 VAL A CA 1
ATOM 2472 C C . VAL A 1 315 ? 14.564 8.821 11.991 1.00 57.19 315 VAL A C 1
ATOM 2474 O O . VAL A 1 315 ? 15.706 8.634 11.602 1.00 57.19 315 VAL A O 1
ATOM 2477 N N . ALA A 1 316 ? 14.314 9.305 13.212 1.00 53.84 316 ALA A N 1
ATOM 2478 C CA . ALA A 1 316 ? 15.372 9.680 14.152 1.00 53.84 316 ALA A CA 1
ATOM 2479 C C . ALA A 1 316 ? 16.277 8.493 14.528 1.00 53.84 316 ALA A C 1
ATOM 2481 O O . ALA A 1 316 ? 17.493 8.654 14.586 1.00 53.84 316 ALA A O 1
ATOM 2482 N N . LYS A 1 317 ? 15.718 7.288 14.726 1.00 52.50 317 LYS A N 1
ATOM 2483 C CA . LYS A 1 317 ? 16.501 6.070 14.974 1.00 52.50 317 LYS A CA 1
ATOM 2484 C C . LYS A 1 317 ? 17.227 5.564 13.747 1.00 52.50 317 LYS A C 1
ATOM 2486 O O . LYS A 1 317 ? 18.311 5.058 13.919 1.00 52.50 317 LYS A O 1
ATOM 2491 N N . VAL A 1 318 ? 16.681 5.658 12.544 1.00 52.47 318 VAL A N 1
ATOM 2492 C CA . VAL A 1 318 ? 17.354 5.248 11.303 1.00 52.47 318 VAL A CA 1
ATOM 2493 C C . VAL A 1 318 ? 18.490 6.225 11.006 1.00 52.47 318 VAL A C 1
ATOM 2495 O O . VAL A 1 318 ? 19.593 5.783 10.698 1.00 52.47 318 VAL A O 1
ATOM 2498 N N . VAL A 1 319 ? 18.269 7.524 11.228 1.00 48.72 319 VAL A N 1
ATOM 2499 C CA . VAL A 1 319 ? 19.300 8.571 11.203 1.00 48.72 319 VAL A CA 1
ATOM 2500 C C . VAL A 1 319 ? 20.383 8.307 12.262 1.00 48.72 319 VAL A C 1
ATOM 2502 O O . VAL A 1 319 ? 21.564 8.442 11.958 1.00 48.72 319 VAL A O 1
ATOM 2505 N N . GLN A 1 320 ? 20.021 7.845 13.467 1.00 46.34 320 GLN A N 1
ATOM 2506 C CA . GLN A 1 320 ? 20.986 7.453 14.507 1.00 46.34 320 GLN A CA 1
ATOM 2507 C C . GLN A 1 320 ? 21.652 6.083 14.269 1.00 46.34 320 GLN A C 1
ATOM 2509 O O . GLN A 1 320 ? 22.833 5.931 14.537 1.00 46.34 320 GLN A O 1
ATOM 2514 N N . GLN A 1 321 ? 20.945 5.065 13.778 1.00 44.38 321 GLN A N 1
ATOM 2515 C CA . GLN A 1 321 ? 21.405 3.670 13.697 1.00 44.38 321 GLN A CA 1
ATOM 2516 C C . GLN A 1 321 ? 22.153 3.365 12.402 1.00 44.38 321 GLN A C 1
ATOM 2518 O O . GLN A 1 321 ? 22.980 2.460 12.402 1.00 44.38 321 GLN A O 1
ATOM 2523 N N . HIS A 1 322 ? 21.920 4.111 11.316 1.00 39.53 322 HIS A N 1
ATOM 2524 C CA . HIS A 1 322 ? 22.825 4.055 10.167 1.00 39.53 322 HIS A CA 1
ATOM 2525 C C . HIS A 1 322 ? 24.141 4.805 10.420 1.00 39.53 322 HIS A C 1
ATOM 2527 O O . HIS A 1 322 ? 25.097 4.560 9.691 1.00 39.53 322 HIS A O 1
ATOM 2533 N N . PHE A 1 323 ? 24.239 5.666 11.448 1.00 45.72 323 PHE A N 1
ATOM 2534 C CA . PHE A 1 323 ? 25.401 6.551 11.615 1.00 45.72 323 PHE A CA 1
ATOM 2535 C C . PHE A 1 323 ? 25.759 6.936 13.066 1.00 45.72 323 PHE A C 1
ATOM 2537 O O . PHE A 1 323 ? 26.229 8.043 13.315 1.00 45.72 323 PHE A O 1
ATOM 2544 N N . SER A 1 324 ? 25.632 6.042 14.047 1.00 31.30 324 SER A N 1
ATOM 2545 C CA . SER A 1 324 ? 26.237 6.250 15.376 1.00 31.30 324 SER A CA 1
ATOM 2546 C C . SER A 1 324 ? 27.086 5.055 15.784 1.00 31.30 324 SER A C 1
ATOM 2548 O O . SER A 1 324 ? 26.602 4.095 16.377 1.00 31.30 324 SER A O 1
ATOM 2550 N N . TYR A 1 325 ? 28.383 5.159 15.495 1.00 30.64 325 TYR A N 1
ATOM 2551 C CA . TYR A 1 325 ? 29.411 4.571 16.351 1.00 30.64 325 TYR A CA 1
ATOM 2552 C C . TYR A 1 325 ? 29.651 5.505 17.549 1.00 30.64 325 TYR A C 1
ATOM 2554 O O . TYR A 1 325 ? 29.513 6.723 17.406 1.00 30.64 325 TYR A O 1
ATOM 2562 N N . PRO A 1 326 ? 29.989 4.974 18.735 1.00 36.88 326 PRO A N 1
ATOM 2563 C CA . PRO A 1 326 ? 30.201 5.801 19.906 1.00 36.88 326 PRO A CA 1
ATOM 2564 C C . PRO A 1 326 ? 31.521 6.569 19.781 1.00 36.88 326 PRO A C 1
ATOM 2566 O O . PRO A 1 326 ? 32.571 5.993 19.507 1.00 36.88 326 PRO A O 1
ATOM 2569 N N . SER A 1 327 ? 31.431 7.873 20.047 1.00 45.84 327 SER A N 1
ATOM 2570 C CA . SER A 1 327 ? 32.522 8.757 20.468 1.00 45.84 327 SER A CA 1
ATOM 2571 C C . SER A 1 327 ? 33.789 8.746 19.606 1.00 45.84 327 SER A C 1
ATOM 2573 O O . SER A 1 327 ? 34.792 8.115 19.932 1.00 45.84 327 SER A O 1
ATOM 2575 N N . SER A 1 328 ? 33.788 9.606 18.596 1.00 36.59 328 SER A N 1
ATOM 2576 C CA . SER A 1 328 ? 34.998 10.280 18.129 1.00 36.59 328 SER A CA 1
ATOM 2577 C C . SER A 1 328 ? 34.667 11.760 17.967 1.00 36.59 328 SER A C 1
ATOM 2579 O O . SER A 1 328 ? 33.615 12.073 17.413 1.00 36.59 328 SER A O 1
ATOM 2581 N N . ASN A 1 329 ? 35.534 12.657 18.442 1.00 46.91 329 ASN A N 1
ATOM 2582 C CA . ASN A 1 329 ? 35.457 14.117 18.264 1.00 46.91 329 ASN A CA 1
ATOM 2583 C C . ASN A 1 329 ? 35.627 14.521 16.781 1.00 46.91 329 ASN A C 1
ATOM 2585 O O . ASN A 1 329 ? 36.540 15.265 16.431 1.00 46.91 329 ASN A O 1
ATOM 2589 N N . LEU A 1 330 ? 34.806 13.976 15.887 1.00 50.16 330 LEU A N 1
ATOM 2590 C CA . LEU A 1 330 ? 34.838 14.243 14.456 1.00 50.16 330 LEU A CA 1
ATOM 2591 C C . LEU A 1 330 ? 33.708 15.211 14.105 1.00 50.16 330 LEU A C 1
ATOM 2593 O O . LEU A 1 330 ? 32.570 15.052 14.547 1.00 50.16 330 LEU A O 1
ATOM 2597 N N . LEU A 1 331 ? 34.040 16.218 13.296 1.00 59.00 331 LEU A N 1
ATOM 2598 C CA . LEU A 1 331 ? 33.081 17.166 12.734 1.00 59.00 331 LEU A CA 1
ATOM 2599 C C . LEU A 1 331 ? 31.995 16.392 11.975 1.00 59.00 331 LEU A C 1
ATOM 2601 O O . LEU A 1 331 ? 32.288 15.689 11.004 1.00 59.00 331 LEU A O 1
ATOM 2605 N N . THR A 1 332 ? 30.744 16.514 12.420 1.00 71.94 332 THR A N 1
ATOM 2606 C CA . THR A 1 332 ? 29.604 15.900 11.729 1.00 71.94 332 THR A CA 1
ATOM 2607 C C . THR A 1 332 ? 29.351 16.683 10.446 1.00 71.94 332 THR A C 1
ATOM 2609 O O . THR A 1 332 ? 29.091 17.885 10.482 1.00 71.94 332 THR A O 1
ATOM 2612 N N . THR A 1 333 ? 29.468 16.012 9.299 1.00 83.44 333 THR A N 1
ATOM 2613 C CA . THR A 1 333 ? 29.168 16.617 7.995 1.00 83.44 333 THR A CA 1
ATOM 2614 C C . THR A 1 333 ? 27.780 16.206 7.537 1.00 83.44 333 THR A C 1
ATOM 2616 O O . THR A 1 333 ? 27.337 15.109 7.856 1.00 83.44 333 THR A O 1
ATOM 2619 N N . TYR A 1 334 ? 27.101 17.053 6.773 1.00 87.50 334 TYR A N 1
ATOM 2620 C CA . TYR A 1 334 ? 25.725 16.851 6.335 1.00 87.50 334 TYR A CA 1
ATOM 2621 C C . TYR A 1 334 ? 25.595 16.972 4.821 1.00 87.50 334 TYR A C 1
ATOM 2623 O O . TYR A 1 334 ? 26.305 17.746 4.184 1.00 87.50 334 TYR A O 1
ATOM 2631 N N . ILE A 1 335 ? 24.649 16.239 4.245 1.00 88.69 335 ILE A N 1
ATOM 2632 C CA . ILE A 1 335 ? 24.153 16.464 2.888 1.00 88.69 335 ILE A CA 1
ATOM 2633 C C . ILE A 1 335 ? 22.786 17.125 3.010 1.00 88.69 335 ILE A C 1
ATOM 2635 O O . ILE A 1 335 ? 21.921 16.630 3.729 1.00 88.69 335 ILE A O 1
ATOM 2639 N N . MET A 1 336 ? 22.593 18.231 2.298 1.00 90.75 336 MET A N 1
ATOM 2640 C CA . MET A 1 336 ? 21.301 18.901 2.211 1.00 90.75 336 MET A CA 1
ATOM 2641 C C . MET A 1 336 ? 20.519 18.354 1.014 1.00 90.75 336 MET A C 1
ATOM 2643 O O . MET A 1 336 ? 21.063 18.273 -0.090 1.00 90.75 336 MET A O 1
ATOM 2647 N N . PHE A 1 337 ? 19.257 17.984 1.219 1.00 90.12 337 PHE A N 1
ATOM 2648 C CA . PHE A 1 337 ? 18.388 17.479 0.154 1.00 90.12 337 PHE A CA 1
ATOM 2649 C C . PHE A 1 337 ? 16.923 17.864 0.379 1.00 90.12 337 PHE A C 1
ATOM 2651 O O . PHE A 1 337 ? 16.519 18.186 1.498 1.00 90.12 337 PHE A O 1
ATOM 2658 N N . HIS A 1 338 ? 16.147 17.815 -0.702 1.00 89.81 338 HIS A N 1
ATOM 2659 C CA . HIS A 1 338 ? 14.714 18.086 -0.725 1.00 89.81 338 HIS A CA 1
ATOM 2660 C C . HIS A 1 338 ? 13.933 16.750 -0.696 1.00 89.81 338 HIS A C 1
ATOM 2662 O O . HIS A 1 338 ? 13.993 16.000 -1.676 1.00 89.81 338 HIS A O 1
ATOM 2668 N N . PRO A 1 339 ? 13.238 16.394 0.408 1.00 86.00 339 PRO A N 1
ATOM 2669 C CA . PRO A 1 339 ? 12.661 15.057 0.608 1.00 86.00 339 PRO A CA 1
ATOM 2670 C C . PRO A 1 339 ? 11.584 14.648 -0.401 1.00 86.00 339 PRO A C 1
ATOM 2672 O O . PRO A 1 339 ? 11.511 13.476 -0.758 1.00 86.00 339 PRO A O 1
ATOM 2675 N N . ASP A 1 340 ? 10.760 15.596 -0.852 1.00 84.62 340 ASP A N 1
ATOM 2676 C CA . ASP A 1 340 ? 9.641 15.332 -1.770 1.00 84.62 340 ASP A CA 1
ATOM 2677 C C . ASP A 1 340 ? 10.130 15.044 -3.202 1.00 84.62 340 ASP A C 1
ATOM 2679 O O . ASP A 1 340 ? 9.659 14.124 -3.865 1.00 84.62 340 ASP A O 1
ATOM 2683 N N . SER A 1 341 ? 11.156 15.770 -3.660 1.00 83.06 341 SER A N 1
ATOM 2684 C CA . SER A 1 341 ? 11.717 15.589 -5.011 1.00 83.06 341 SER A CA 1
ATOM 2685 C C . SER A 1 341 ? 12.861 14.573 -5.074 1.00 83.06 341 SER A C 1
ATOM 2687 O O . SER A 1 341 ? 13.200 14.103 -6.158 1.00 83.06 341 SER A O 1
ATOM 2689 N N . GLY A 1 342 ? 13.497 14.267 -3.939 1.00 84.00 342 GLY A N 1
ATOM 2690 C CA . GLY A 1 342 ? 14.723 13.469 -3.877 1.00 84.00 342 GLY A CA 1
ATOM 2691 C C . GLY A 1 342 ? 15.977 14.195 -4.385 1.00 84.00 342 GLY A C 1
ATOM 2692 O O . GLY A 1 342 ? 17.025 13.566 -4.519 1.00 84.00 342 GLY A O 1
ATOM 2693 N N . SER A 1 343 ? 15.895 15.500 -4.668 1.00 87.19 343 SER A N 1
ATOM 2694 C CA . SER A 1 343 ? 17.011 16.278 -5.220 1.00 87.19 343 SER A CA 1
ATOM 2695 C C . SER A 1 343 ? 18.017 16.669 -4.135 1.00 87.19 343 SER A C 1
ATOM 2697 O O . SER A 1 343 ? 17.639 17.158 -3.069 1.00 87.19 343 SER A O 1
ATOM 2699 N N . CYS A 1 344 ? 19.309 16.525 -4.424 1.00 89.31 344 CYS A N 1
ATOM 2700 C CA . CYS A 1 344 ? 20.396 16.976 -3.561 1.00 89.31 344 CYS A CA 1
ATOM 2701 C C . CYS A 1 344 ? 20.786 18.426 -3.868 1.00 89.31 344 CYS A C 1
ATOM 2703 O O . CYS A 1 344 ? 20.821 18.844 -5.025 1.00 89.31 344 CYS A O 1
ATOM 2705 N N . VAL A 1 345 ? 21.140 19.190 -2.835 1.00 90.25 345 VAL A N 1
ATOM 2706 C CA . VAL A 1 345 ? 21.606 20.572 -2.994 1.00 90.25 345 VAL A CA 1
ATOM 2707 C C . VAL A 1 345 ? 23.091 20.590 -3.352 1.00 90.25 345 VAL A C 1
ATOM 2709 O O . VAL A 1 345 ? 23.935 20.026 -2.650 1.00 90.25 345 VAL A O 1
ATOM 2712 N N . ARG A 1 346 ? 23.414 21.274 -4.449 1.00 88.81 346 ARG A N 1
ATOM 2713 C CA . ARG A 1 346 ? 24.767 21.510 -4.959 1.00 88.81 346 ARG A CA 1
ATOM 2714 C C . ARG A 1 346 ? 25.105 22.997 -4.940 1.00 88.81 346 ARG A C 1
ATOM 2716 O O . ARG A 1 346 ? 24.243 23.845 -4.768 1.00 88.81 346 ARG A O 1
ATOM 2723 N N . PHE A 1 347 ? 26.383 23.298 -5.115 1.00 88.00 347 PHE A N 1
ATOM 2724 C CA . PHE A 1 347 ? 26.993 24.624 -5.118 1.00 88.00 347 PHE A CA 1
ATOM 2725 C C . PHE A 1 347 ? 27.566 24.838 -6.504 1.00 88.00 347 PHE A C 1
ATOM 2727 O O . PHE A 1 347 ? 28.238 23.957 -7.049 1.00 88.00 347 PHE A O 1
ATOM 2734 N N . SER A 1 348 ? 27.311 26.010 -7.061 1.00 87.25 348 SER A N 1
ATOM 2735 C CA . SER A 1 348 ? 27.945 26.461 -8.286 1.00 87.25 348 SER A CA 1
ATOM 2736 C C . SER A 1 348 ? 29.026 27.481 -7.929 1.00 87.25 348 SER A C 1
ATOM 2738 O O . SER A 1 348 ? 28.694 28.591 -7.503 1.00 87.25 348 SER A O 1
ATOM 2740 N N . PRO A 1 349 ? 30.317 27.157 -8.134 1.00 83.12 349 PRO A N 1
ATOM 2741 C CA . PRO A 1 349 ? 31.409 28.105 -7.922 1.00 83.12 349 PRO A CA 1
ATOM 2742 C C . PRO A 1 349 ? 31.304 29.355 -8.804 1.00 83.12 349 PRO A C 1
ATOM 2744 O O . PRO A 1 349 ? 31.839 30.396 -8.448 1.00 83.12 349 PRO A O 1
ATOM 2747 N N . GLN A 1 350 ? 30.619 29.258 -9.950 1.00 83.69 350 GLN A N 1
ATOM 2748 C CA . GLN A 1 350 ? 30.467 30.361 -10.903 1.00 83.69 350 GLN A CA 1
ATOM 2749 C C . GLN A 1 350 ? 29.460 31.407 -10.419 1.00 83.69 350 GLN A C 1
ATOM 2751 O O . GLN A 1 350 ? 29.698 32.602 -10.560 1.00 83.69 350 GLN A O 1
ATOM 2756 N 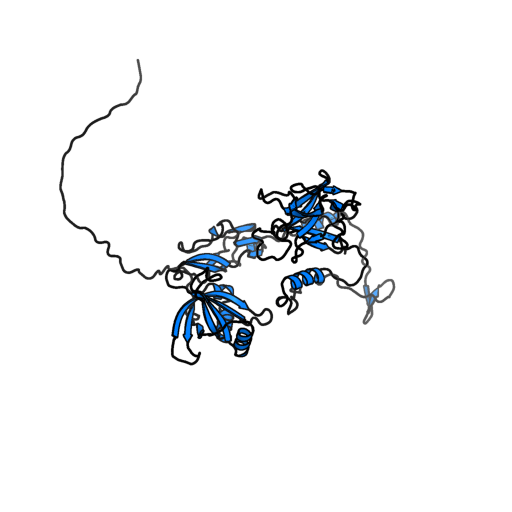N . SER A 1 351 ? 28.335 30.968 -9.849 1.00 84.00 351 SER A N 1
ATOM 2757 C CA . SER A 1 351 ? 27.285 31.873 -9.366 1.00 84.00 351 SER A CA 1
ATOM 2758 C C . SER A 1 351 ? 27.384 32.176 -7.873 1.00 84.00 351 SER A C 1
ATOM 2760 O O . SER A 1 351 ? 26.595 32.974 -7.368 1.00 84.00 351 SER A O 1
ATOM 2762 N N . TYR A 1 352 ? 28.318 31.530 -7.162 1.00 87.69 352 TYR A N 1
ATOM 2763 C CA . TYR A 1 352 ? 28.374 31.505 -5.697 1.00 87.69 352 TYR A CA 1
ATOM 2764 C C . TYR A 1 352 ? 27.015 31.159 -5.067 1.00 87.69 352 TYR A C 1
ATOM 2766 O O . TYR A 1 352 ? 26.682 31.625 -3.982 1.00 87.69 352 TYR A O 1
ATOM 2774 N N . GLY A 1 353 ? 26.204 30.367 -5.765 1.00 89.06 353 GLY A N 1
ATOM 2775 C CA . GLY A 1 353 ? 24.845 30.014 -5.369 1.00 89.06 353 GLY A CA 1
ATOM 2776 C C . GLY A 1 353 ? 24.676 28.512 -5.214 1.00 89.06 353 GLY A C 1
ATOM 2777 O O . GLY A 1 353 ? 25.569 27.729 -5.556 1.00 89.06 353 GLY A O 1
ATOM 2778 N N . ILE A 1 354 ? 23.509 28.115 -4.719 1.00 91.88 354 ILE A N 1
ATOM 2779 C CA . ILE A 1 354 ? 23.110 26.712 -4.632 1.00 91.88 354 ILE A CA 1
ATOM 2780 C C . ILE A 1 354 ? 22.018 26.375 -5.648 1.00 91.88 354 ILE A C 1
ATOM 2782 O O . ILE A 1 354 ? 21.261 27.243 -6.075 1.00 91.88 354 ILE A O 1
ATOM 2786 N N . TYR A 1 355 ? 21.958 25.111 -6.053 1.00 90.62 355 TYR A N 1
ATOM 2787 C CA . TYR A 1 355 ? 20.957 24.588 -6.979 1.00 90.62 355 TYR A CA 1
ATOM 2788 C C . TYR A 1 355 ? 20.618 23.136 -6.631 1.00 90.62 355 TYR A C 1
ATOM 2790 O O . TYR A 1 355 ? 21.419 22.435 -6.012 1.00 90.62 355 TYR A O 1
ATOM 2798 N N . ALA A 1 356 ? 19.430 22.681 -7.008 1.00 89.94 356 ALA A N 1
ATOM 2799 C CA . ALA A 1 356 ? 18.974 21.315 -6.808 1.00 89.94 356 ALA A CA 1
ATOM 2800 C C . ALA A 1 356 ? 19.376 20.427 -7.992 1.00 89.94 356 ALA A C 1
ATOM 2802 O O . ALA A 1 356 ? 19.166 20.784 -9.148 1.00 89.94 356 ALA A O 1
ATOM 2803 N N . ASP A 1 357 ? 19.928 19.253 -7.707 1.00 85.81 357 ASP A N 1
ATOM 2804 C CA . ASP A 1 357 ? 20.296 18.250 -8.703 1.00 85.81 357 ASP A CA 1
ATOM 2805 C C . ASP A 1 357 ? 19.607 16.920 -8.382 1.00 85.81 357 ASP A C 1
ATOM 2807 O O . ASP A 1 357 ? 19.568 16.483 -7.233 1.00 85.81 357 ASP A O 1
ATOM 2811 N N . SER A 1 358 ? 19.074 16.269 -9.413 1.00 80.94 358 SER A N 1
ATOM 2812 C CA . SER A 1 358 ? 18.474 14.933 -9.335 1.00 80.94 358 SER A CA 1
ATOM 2813 C C . SER A 1 358 ? 19.449 13.834 -8.884 1.00 80.94 358 SER A C 1
ATOM 2815 O O . SER A 1 358 ? 19.004 12.788 -8.419 1.00 80.94 358 SER A O 1
ATOM 2817 N N . SER A 1 359 ? 20.768 14.048 -9.008 1.00 75.19 359 SER A N 1
ATOM 2818 C CA . SER A 1 359 ? 21.795 13.088 -8.586 1.00 75.19 359 SER A CA 1
ATOM 2819 C C . SER A 1 359 ? 22.567 13.548 -7.346 1.00 75.19 359 SER A C 1
ATOM 2821 O O . SER A 1 359 ? 23.114 14.654 -7.290 1.00 75.19 359 SER A O 1
ATOM 2823 N N . CYS A 1 360 ? 22.725 12.647 -6.377 1.00 71.38 360 CYS A N 1
ATOM 2824 C CA . CYS A 1 360 ? 23.581 12.843 -5.203 1.00 71.38 360 CYS A CA 1
ATOM 2825 C C . CYS A 1 360 ? 25.024 12.314 -5.398 1.00 71.38 360 CYS A C 1
ATOM 2827 O O . CYS A 1 360 ? 25.855 12.492 -4.508 1.00 71.38 360 CYS A O 1
ATOM 2829 N N . ASP A 1 361 ? 25.343 11.736 -6.566 1.00 71.00 361 ASP A N 1
ATOM 2830 C CA . ASP A 1 361 ? 26.658 11.177 -6.931 1.00 71.00 361 ASP A CA 1
ATOM 2831 C C . ASP A 1 361 ? 27.374 12.035 -8.001 1.00 71.00 361 ASP A C 1
ATOM 2833 O O . ASP A 1 361 ? 26.697 12.684 -8.811 1.00 71.00 361 ASP A O 1
ATOM 2837 N N . PRO A 1 362 ? 28.726 12.057 -8.082 1.00 52.12 362 PRO A N 1
ATOM 2838 C CA . PRO A 1 362 ? 29.706 11.254 -7.330 1.00 52.12 362 PRO A CA 1
ATOM 2839 C C . PRO A 1 362 ? 30.334 11.959 -6.108 1.00 52.12 362 PRO A C 1
ATOM 2841 O O . PRO A 1 362 ? 30.993 11.313 -5.295 1.00 52.12 362 PRO A O 1
ATOM 2844 N N . THR A 1 363 ? 30.144 13.271 -5.946 1.00 63.66 363 THR A N 1
ATOM 2845 C CA . THR A 1 363 ? 30.678 14.045 -4.808 1.00 63.66 363 THR A CA 1
ATOM 2846 C C . THR A 1 363 ? 29.625 15.034 -4.294 1.00 63.66 363 THR A C 1
ATOM 2848 O O . THR A 1 363 ? 29.597 16.180 -4.749 1.00 63.66 363 THR A O 1
ATOM 2851 N N . PRO A 1 364 ? 28.733 14.630 -3.370 1.00 62.69 364 PRO A N 1
ATOM 2852 C CA . PRO A 1 364 ? 27.780 15.559 -2.779 1.00 62.69 364 PRO A CA 1
ATOM 2853 C C . PRO A 1 364 ? 28.515 16.574 -1.905 1.00 62.69 364 PRO A C 1
ATOM 2855 O O . PRO A 1 364 ? 29.515 16.257 -1.250 1.00 62.69 364 PRO A O 1
ATOM 2858 N N . ILE A 1 365 ? 27.996 17.794 -1.884 1.00 73.31 365 ILE A N 1
ATOM 2859 C CA . ILE A 1 365 ? 28.530 18.862 -1.047 1.00 73.31 365 ILE A CA 1
ATOM 2860 C C . ILE A 1 365 ? 28.248 18.545 0.401 1.00 73.31 365 ILE A C 1
ATOM 2862 O O . ILE A 1 365 ? 27.137 18.169 0.771 1.00 73.31 365 ILE A O 1
ATOM 2866 N N . ARG A 1 366 ? 29.291 18.700 1.206 1.00 86.12 366 ARG A N 1
ATOM 2867 C CA . ARG A 1 366 ? 29.234 18.480 2.637 1.00 86.12 366 ARG A CA 1
ATOM 2868 C C . ARG A 1 366 ? 29.088 19.823 3.329 1.00 86.12 366 ARG A C 1
ATOM 2870 O O . ARG A 1 366 ? 29.911 20.717 3.144 1.00 86.12 366 ARG A O 1
ATOM 2877 N N . TRP A 1 367 ? 28.039 19.933 4.121 1.00 88.94 367 TRP A N 1
ATOM 2878 C CA . TRP A 1 367 ? 27.757 21.064 4.983 1.00 88.94 367 TRP A CA 1
ATOM 2879 C C . TRP A 1 367 ? 28.199 20.739 6.405 1.00 88.94 367 TRP A C 1
ATOM 2881 O O . TRP A 1 367 ? 28.106 19.595 6.840 1.00 88.94 367 TRP A O 1
ATOM 2891 N N . ILE A 1 368 ? 28.682 21.729 7.136 1.00 89.00 368 ILE A N 1
ATOM 2892 C CA . ILE A 1 368 ? 28.933 21.644 8.571 1.00 89.00 368 ILE A CA 1
ATOM 2893 C C . ILE A 1 368 ? 27.868 22.505 9.240 1.00 89.00 368 ILE A C 1
ATOM 2895 O O . ILE A 1 368 ? 27.678 23.665 8.864 1.00 89.00 368 ILE A O 1
ATOM 2899 N N . HIS A 1 369 ? 27.158 21.908 10.192 1.00 89.56 369 HIS A N 1
ATOM 2900 C CA . HIS A 1 369 ? 26.117 22.560 10.971 1.00 89.56 369 HIS A CA 1
ATOM 2901 C C . HIS A 1 369 ? 26.210 22.076 12.416 1.00 89.56 369 HIS A C 1
ATOM 2903 O O . HIS A 1 369 ? 25.901 20.920 12.706 1.00 89.56 369 HIS A O 1
ATOM 2909 N N . ASP A 1 370 ? 26.699 22.941 13.300 1.00 81.69 370 ASP A N 1
ATOM 2910 C CA . ASP A 1 370 ? 27.008 22.552 14.678 1.00 81.69 370 ASP A CA 1
ATOM 2911 C C . ASP A 1 370 ? 25.740 22.452 15.539 1.00 81.69 370 ASP A C 1
ATOM 2913 O O . ASP A 1 370 ? 25.588 21.516 16.322 1.00 81.69 370 ASP A O 1
ATOM 2917 N N . GLN A 1 371 ? 24.822 23.410 15.385 1.00 83.50 371 GLN A N 1
ATOM 2918 C CA . GLN A 1 371 ? 23.563 23.503 16.128 1.00 83.50 371 GLN A CA 1
ATOM 2919 C C . GLN A 1 371 ? 22.585 24.461 15.434 1.00 83.50 371 GLN A C 1
ATOM 2921 O O . GLN A 1 371 ? 23.005 25.291 14.625 1.00 83.50 371 GLN A O 1
ATOM 2926 N N . ASP A 1 372 ? 21.302 24.404 15.802 1.00 86.69 372 ASP A N 1
ATOM 2927 C CA . ASP A 1 372 ? 20.308 25.387 15.355 1.00 86.69 372 ASP A CA 1
ATOM 2928 C C . ASP A 1 372 ? 20.770 26.815 15.697 1.00 86.69 372 ASP A C 1
ATOM 2930 O O . ASP A 1 372 ? 21.213 27.105 16.811 1.00 86.69 372 ASP A O 1
ATOM 2934 N N . GLY A 1 373 ? 20.691 27.714 14.717 1.00 87.12 373 GLY A N 1
ATOM 2935 C CA . GLY A 1 373 ? 21.211 29.076 14.811 1.00 87.12 373 GLY A CA 1
ATOM 2936 C C . GLY A 1 373 ? 22.708 29.210 14.524 1.00 87.12 373 GLY A C 1
ATOM 2937 O O . GLY A 1 373 ? 23.230 30.319 14.608 1.00 87.12 373 GLY A O 1
ATOM 2938 N N . ALA A 1 374 ? 23.410 28.131 14.162 1.00 91.19 374 ALA A N 1
ATOM 2939 C CA . ALA A 1 374 ? 24.771 28.186 13.629 1.00 91.19 374 ALA A CA 1
ATOM 2940 C C . ALA A 1 374 ? 24.771 28.364 12.096 1.00 91.19 374 ALA A C 1
ATOM 2942 O O . ALA A 1 374 ? 23.810 27.988 11.415 1.00 91.19 374 ALA A O 1
ATOM 2943 N N . PRO A 1 375 ? 25.855 28.902 11.510 1.00 92.50 375 PRO A N 1
ATOM 2944 C CA . PRO A 1 375 ? 25.966 29.012 10.063 1.00 92.50 375 PRO A CA 1
ATOM 2945 C C . PRO A 1 375 ? 26.111 27.649 9.384 1.00 92.50 375 PRO A C 1
ATOM 2947 O O . PRO A 1 375 ? 26.830 26.773 9.865 1.00 92.50 375 PRO A O 1
ATOM 2950 N N . LEU A 1 376 ? 25.475 27.494 8.219 1.00 93.62 376 LEU A N 1
ATOM 2951 C CA . LEU A 1 376 ? 25.673 26.341 7.339 1.00 93.62 376 LEU A CA 1
ATOM 2952 C C . LEU A 1 376 ? 26.948 26.539 6.526 1.00 93.62 376 LEU A C 1
ATOM 2954 O O . LEU A 1 376 ? 26.944 27.252 5.522 1.00 93.62 376 LEU A O 1
ATOM 2958 N N . ARG A 1 377 ? 28.049 25.932 6.974 1.00 91.75 377 ARG A N 1
ATOM 2959 C CA . ARG A 1 377 ? 29.377 26.096 6.367 1.00 91.75 377 ARG A CA 1
ATOM 2960 C C . ARG A 1 377 ? 29.644 25.029 5.322 1.00 91.75 377 ARG A C 1
ATOM 2962 O O . ARG A 1 377 ? 29.293 23.870 5.511 1.00 91.75 377 ARG A O 1
ATOM 2969 N N . LEU A 1 378 ? 30.316 25.397 4.245 1.00 89.75 378 LEU A N 1
ATOM 2970 C CA . LEU A 1 378 ? 30.715 24.466 3.201 1.00 89.75 378 LEU A CA 1
ATOM 2971 C C . LEU A 1 378 ? 32.054 23.818 3.594 1.00 89.75 378 LEU A C 1
ATOM 2973 O O . LEU A 1 378 ? 33.028 24.513 3.893 1.00 89.75 378 LEU A O 1
ATOM 2977 N N . MET A 1 379 ? 32.093 22.484 3.655 1.00 85.00 379 MET A N 1
ATOM 2978 C CA . MET A 1 379 ? 33.233 21.729 4.188 1.00 85.00 379 MET A CA 1
ATOM 2979 C C . MET A 1 379 ? 34.539 22.088 3.466 1.00 85.00 379 MET A C 1
ATOM 2981 O O . MET A 1 379 ? 34.565 22.223 2.245 1.00 85.00 379 MET A O 1
ATOM 2985 N N . ASN A 1 380 ? 35.632 22.193 4.230 1.00 80.94 380 ASN A N 1
ATOM 2986 C CA . ASN A 1 380 ? 36.968 22.573 3.752 1.00 80.94 380 ASN A CA 1
ATOM 2987 C C . ASN A 1 380 ? 37.047 23.988 3.146 1.00 80.94 380 ASN A C 1
ATOM 2989 O O . ASN A 1 380 ? 37.985 24.291 2.411 1.00 80.94 380 ASN A O 1
ATOM 2993 N N . THR A 1 381 ? 36.089 24.866 3.459 1.00 85.06 381 THR A N 1
ATOM 2994 C CA . THR A 1 381 ? 36.101 26.274 3.045 1.00 85.06 381 THR A CA 1
ATOM 2995 C C . THR A 1 381 ? 35.670 27.192 4.194 1.00 85.06 381 THR A C 1
ATOM 2997 O O . THR A 1 381 ? 35.063 26.747 5.165 1.00 85.06 381 THR A O 1
ATOM 3000 N N . ASN A 1 382 ? 35.939 28.494 4.060 1.00 85.75 382 ASN A N 1
ATOM 3001 C CA . ASN A 1 382 ? 35.440 29.532 4.977 1.00 85.75 382 ASN A CA 1
ATOM 3002 C C . ASN A 1 382 ? 34.098 30.120 4.520 1.00 85.75 382 ASN A C 1
ATOM 3004 O O . ASN A 1 382 ? 33.736 31.227 4.907 1.00 85.75 382 ASN A O 1
ATOM 3008 N N . LEU A 1 383 ? 33.402 29.408 3.639 1.00 91.00 383 LEU A N 1
ATOM 3009 C CA . LEU A 1 383 ? 32.173 29.865 3.029 1.00 91.00 383 LEU A CA 1
ATOM 3010 C C . LEU A 1 383 ? 30.959 29.295 3.763 1.00 91.00 383 LEU A C 1
ATOM 3012 O O . LEU A 1 383 ? 30.976 28.152 4.219 1.00 91.00 383 LEU A O 1
ATOM 3016 N N . CYS A 1 384 ? 29.887 30.070 3.836 1.00 93.44 384 CYS A N 1
ATOM 3017 C CA . CYS A 1 384 ? 28.618 29.665 4.424 1.00 93.44 384 CYS A CA 1
ATOM 3018 C C . CYS A 1 384 ? 27.434 30.177 3.617 1.00 93.44 384 CYS A C 1
ATOM 3020 O O . CYS A 1 384 ? 27.531 31.153 2.874 1.00 93.44 384 CYS A O 1
ATOM 3022 N N . LEU A 1 385 ? 26.302 29.501 3.770 1.00 95.38 385 LEU A N 1
ATOM 3023 C CA . LEU A 1 385 ? 25.063 29.890 3.120 1.00 95.38 385 LEU A CA 1
ATOM 3024 C C . LEU A 1 385 ? 24.479 31.141 3.789 1.00 95.38 385 LEU A C 1
ATOM 3026 O O . LEU A 1 385 ? 24.359 31.201 5.011 1.00 95.38 385 LEU A O 1
ATOM 3030 N N . LYS A 1 386 ? 24.091 32.118 2.975 1.00 94.50 386 LYS A N 1
ATOM 3031 C CA . LYS A 1 386 ? 23.521 33.399 3.376 1.00 94.50 386 LYS A CA 1
ATOM 3032 C C . LYS A 1 386 ? 22.270 33.692 2.554 1.00 94.50 386 LYS A C 1
ATOM 3034 O O . LYS A 1 386 ? 22.270 33.575 1.325 1.00 94.50 386 LYS A O 1
ATOM 3039 N N . VAL A 1 387 ? 21.214 34.109 3.238 1.00 94.62 387 VAL A N 1
ATOM 3040 C CA . VAL A 1 387 ? 19.997 34.606 2.595 1.00 94.62 387 VAL A CA 1
ATOM 3041 C C . VAL A 1 387 ? 20.227 36.020 2.065 1.00 94.62 387 VAL A C 1
ATOM 3043 O O . VAL A 1 387 ? 20.915 36.826 2.695 1.00 94.62 387 VAL A O 1
ATOM 3046 N N . VAL A 1 388 ? 19.685 36.301 0.878 1.00 90.81 388 VAL A N 1
ATOM 3047 C CA . VAL A 1 388 ? 19.762 37.627 0.253 1.00 90.81 388 VAL A CA 1
ATOM 3048 C C . VAL A 1 388 ? 18.491 38.409 0.564 1.00 90.81 388 VAL A C 1
ATOM 3050 O O . VAL A 1 388 ? 18.556 39.363 1.333 1.00 90.81 388 VAL A O 1
ATOM 3053 N N . ASP A 1 389 ? 17.364 37.983 -0.009 1.00 90.75 389 ASP A N 1
ATOM 3054 C CA . ASP A 1 389 ? 16.046 38.600 0.160 1.00 90.75 389 ASP A CA 1
ATOM 3055 C C . ASP A 1 389 ? 14.938 37.617 -0.277 1.00 90.75 389 ASP A C 1
ATOM 3057 O O . ASP A 1 389 ? 15.231 36.561 -0.854 1.00 90.75 389 ASP A O 1
ATOM 3061 N N . ASP A 1 390 ? 13.678 37.960 -0.024 1.00 90.94 390 ASP A N 1
ATOM 3062 C CA . ASP A 1 390 ? 12.510 37.198 -0.478 1.00 90.94 390 ASP A CA 1
ATOM 3063 C C . ASP A 1 390 ? 12.462 37.109 -2.018 1.00 90.94 390 ASP A C 1
ATOM 3065 O O . ASP A 1 390 ? 12.691 38.078 -2.743 1.00 90.94 390 ASP A O 1
ATOM 3069 N N . GLY A 1 391 ? 12.214 35.908 -2.539 1.00 88.00 391 GLY A N 1
ATOM 3070 C CA . GLY A 1 391 ? 12.168 35.605 -3.970 1.00 88.00 391 GLY A CA 1
ATOM 3071 C C . GLY A 1 391 ? 13.529 35.507 -4.673 1.00 88.00 391 GLY A C 1
ATOM 3072 O O . GLY A 1 391 ? 13.563 35.202 -5.866 1.00 88.00 391 GLY A O 1
ATOM 3073 N N . LEU A 1 392 ? 14.650 35.727 -3.977 1.00 90.81 392 LEU A N 1
ATOM 3074 C CA . LEU A 1 392 ? 15.997 35.627 -4.551 1.00 90.81 392 LEU A CA 1
ATOM 3075 C C . LEU A 1 392 ? 16.684 34.303 -4.202 1.00 90.81 392 LEU A C 1
ATOM 3077 O O . LEU A 1 392 ? 16.370 33.650 -3.213 1.00 90.81 392 LEU A O 1
ATOM 3081 N N . ALA A 1 393 ? 17.660 33.897 -5.018 1.00 91.44 393 ALA A N 1
ATOM 3082 C CA . ALA A 1 393 ? 18.476 32.725 -4.718 1.00 91.44 393 ALA A CA 1
ATOM 3083 C C . ALA A 1 393 ? 19.453 33.020 -3.560 1.00 91.44 393 ALA A C 1
ATOM 3085 O O . ALA A 1 393 ? 20.135 34.056 -3.587 1.00 91.44 393 ALA A O 1
ATOM 3086 N N . PRO A 1 394 ? 19.584 32.116 -2.572 1.00 93.19 394 PRO A N 1
ATOM 3087 C CA . PRO A 1 394 ? 20.559 32.270 -1.505 1.00 93.19 394 PRO A CA 1
ATOM 3088 C C . PRO A 1 394 ? 21.980 32.162 -2.065 1.00 93.19 394 PRO A C 1
ATOM 3090 O O . PRO A 1 394 ? 22.258 31.433 -3.025 1.00 93.19 394 PRO A O 1
ATOM 3093 N N . LYS A 1 395 ? 22.897 32.898 -1.442 1.00 93.31 395 LYS A N 1
ATOM 3094 C CA . LYS A 1 395 ? 24.294 32.985 -1.865 1.00 93.31 395 LYS A CA 1
ATOM 3095 C C . LYS A 1 395 ? 25.210 32.408 -0.812 1.00 93.31 395 LYS A C 1
ATOM 3097 O O . LYS A 1 395 ? 24.921 32.412 0.377 1.00 93.31 395 LYS A O 1
ATOM 3102 N N . VAL A 1 396 ? 26.355 31.940 -1.258 1.00 92.94 396 VAL A N 1
ATOM 3103 C CA . VAL A 1 396 ? 27.429 31.476 -0.404 1.00 92.94 396 VAL A CA 1
ATOM 3104 C C . VAL A 1 396 ? 28.398 32.641 -0.194 1.00 92.94 396 VAL A C 1
ATOM 3106 O O . VAL A 1 396 ? 28.922 33.206 -1.151 1.00 92.94 396 VAL A O 1
ATOM 3109 N N . SER A 1 397 ? 28.598 33.029 1.063 1.00 90.94 397 SER A N 1
ATOM 3110 C CA . SER A 1 397 ? 29.373 34.198 1.488 1.00 90.94 397 SER A CA 1
ATOM 3111 C C . SER A 1 397 ? 30.495 33.798 2.447 1.00 90.94 397 SER A C 1
ATOM 3113 O O . SER A 1 397 ? 30.455 32.732 3.052 1.00 90.94 397 SER A O 1
ATOM 3115 N N . ILE A 1 398 ? 31.492 34.668 2.602 1.00 88.75 398 ILE A N 1
ATOM 3116 C CA . ILE A 1 398 ? 32.547 34.549 3.625 1.00 88.75 398 ILE A CA 1
ATOM 3117 C C . ILE A 1 398 ? 32.043 35.073 4.986 1.00 88.75 398 ILE A C 1
ATOM 3119 O O . ILE A 1 398 ? 32.554 34.708 6.042 1.00 88.75 398 ILE A O 1
ATOM 3123 N N . ASP A 1 399 ? 31.021 35.933 4.973 1.00 88.38 399 ASP A N 1
ATOM 3124 C CA . ASP A 1 399 ? 30.431 36.509 6.179 1.00 88.38 399 ASP A CA 1
ATOM 3125 C C . ASP A 1 399 ? 29.443 35.534 6.837 1.00 88.38 399 ASP A C 1
ATOM 3127 O O . ASP A 1 399 ? 28.257 35.485 6.500 1.00 88.38 399 ASP A O 1
ATOM 3131 N N . CYS A 1 400 ? 29.956 34.752 7.786 1.00 90.38 400 CYS A N 1
ATOM 3132 C CA . CYS A 1 400 ? 29.202 33.740 8.531 1.00 90.38 400 CYS A CA 1
ATOM 3133 C C . CYS A 1 400 ? 28.716 34.203 9.902 1.00 90.38 400 CYS A C 1
ATOM 3135 O O . CYS A 1 400 ? 28.137 33.405 10.637 1.00 90.38 400 CYS A O 1
ATOM 3137 N N . SER A 1 401 ? 28.958 35.468 10.243 1.00 89.44 401 SER A N 1
ATOM 3138 C CA . SER A 1 401 ? 28.554 36.058 11.521 1.00 89.44 401 SER A CA 1
ATOM 3139 C C . SER A 1 401 ? 27.271 36.879 11.396 1.00 89.44 401 SER A C 1
ATOM 3141 O O . SER A 1 401 ? 26.670 37.233 12.408 1.00 89.44 401 SER A O 1
ATOM 3143 N N . SER A 1 402 ? 26.842 37.191 10.168 1.00 88.81 402 SER A N 1
ATOM 3144 C CA . SER A 1 402 ? 25.597 37.916 9.929 1.00 88.81 402 SER A CA 1
ATOM 3145 C C . SER A 1 402 ? 24.368 37.086 10.302 1.00 88.81 402 SER A C 1
ATOM 3147 O O . SER A 1 402 ? 24.342 35.872 10.108 1.00 88.81 402 SER A O 1
ATOM 3149 N N . GLN A 1 403 ? 23.308 37.752 10.765 1.00 88.75 403 GLN A N 1
ATOM 3150 C CA . GLN A 1 403 ? 22.037 37.113 11.124 1.00 88.75 403 GLN A CA 1
ATOM 3151 C C . GLN A 1 403 ? 21.370 36.395 9.930 1.00 88.75 403 GLN A C 1
ATOM 3153 O O . GLN A 1 403 ? 20.673 35.402 10.123 1.00 88.75 403 GLN A O 1
ATOM 3158 N N . GLN A 1 404 ? 21.670 36.842 8.705 1.00 92.75 404 GLN A N 1
ATOM 3159 C CA . GLN A 1 404 ? 21.253 36.233 7.433 1.00 92.75 404 GLN A CA 1
ATOM 3160 C C . GLN A 1 404 ? 22.012 34.946 7.080 1.00 92.75 404 GLN A C 1
ATOM 3162 O O . GLN A 1 404 ? 21.618 34.227 6.161 1.00 92.75 404 GLN A O 1
ATOM 3167 N N . SER A 1 405 ? 23.110 34.665 7.784 1.00 93.75 405 SER A N 1
ATOM 3168 C CA . SER A 1 405 ? 23.924 33.459 7.620 1.00 93.75 405 SER A CA 1
ATOM 3169 C C . SER A 1 405 ? 23.662 32.427 8.720 1.00 93.75 405 SER A C 1
ATOM 3171 O O . SER A 1 405 ? 24.261 31.356 8.683 1.00 93.75 405 SER A O 1
ATOM 3173 N N . LEU A 1 406 ? 22.799 32.732 9.699 1.00 93.69 406 LEU A N 1
ATOM 3174 C CA . LEU A 1 406 ? 22.424 31.825 10.786 1.00 93.69 406 LEU A CA 1
ATOM 3175 C C . LEU A 1 406 ? 21.164 31.054 10.400 1.00 93.69 406 LEU A C 1
ATOM 3177 O O . LEU A 1 406 ? 20.122 31.659 10.147 1.00 93.69 406 LEU A O 1
ATOM 3181 N N . TRP A 1 407 ? 21.263 29.727 10.381 1.00 94.50 407 TRP A N 1
ATOM 3182 C CA . TRP A 1 407 ? 20.191 28.856 9.908 1.00 94.50 407 TRP A CA 1
ATOM 3183 C C . TRP A 1 407 ? 19.541 28.095 11.053 1.00 94.50 407 TRP A C 1
ATOM 3185 O O . TRP A 1 407 ? 20.218 27.603 11.953 1.00 94.50 407 TRP A O 1
ATOM 3195 N N . TYR A 1 408 ? 18.223 27.987 10.986 1.00 92.12 408 TYR A N 1
ATOM 3196 C CA . TYR A 1 408 ? 17.370 27.353 11.976 1.00 92.12 408 TYR A CA 1
ATOM 3197 C C . TYR A 1 408 ? 16.519 26.298 11.284 1.00 92.12 408 TYR A C 1
ATOM 3199 O O . TYR A 1 408 ? 15.950 26.557 10.220 1.00 92.12 408 TYR A O 1
ATOM 3207 N N . SER A 1 409 ? 16.388 25.126 11.897 1.00 89.25 409 SER A N 1
ATOM 3208 C CA . SER A 1 409 ? 15.319 24.205 11.539 1.00 89.25 409 SER A CA 1
ATOM 3209 C C . SER A 1 409 ? 14.004 24.728 12.128 1.00 89.25 409 SER A C 1
ATOM 3211 O O . SER A 1 409 ? 13.774 24.648 13.334 1.00 89.25 409 SER A O 1
ATOM 3213 N N . VAL A 1 410 ? 13.170 25.335 11.283 1.00 76.31 410 VAL A N 1
ATOM 3214 C CA . VAL A 1 410 ? 11.852 25.873 11.651 1.00 76.31 410 VAL A CA 1
ATOM 3215 C C . VAL A 1 410 ? 10.763 24.857 11.274 1.00 76.31 410 VAL A C 1
ATOM 3217 O O . VAL A 1 410 ? 10.986 24.015 10.405 1.00 76.31 410 VAL A O 1
ATOM 3220 N N . SER A 1 411 ? 9.609 24.896 11.950 1.00 74.50 411 SER A N 1
ATOM 3221 C CA . SER A 1 411 ? 8.550 23.857 12.026 1.00 74.50 411 SER A CA 1
ATOM 3222 C C . SER A 1 411 ? 8.790 22.717 13.026 1.00 74.50 411 SER A C 1
ATOM 3224 O O . SER A 1 411 ? 9.915 22.256 13.223 1.00 74.50 411 SER A O 1
ATOM 3226 N N . GLU A 1 412 ? 7.703 22.182 13.599 1.00 67.62 412 GLU A N 1
ATOM 3227 C CA . GLU A 1 412 ? 7.752 20.974 14.445 1.00 67.62 412 GLU A CA 1
ATOM 3228 C C . GLU A 1 412 ? 8.284 19.744 13.690 1.00 67.62 412 GLU A C 1
ATOM 3230 O O . GLU A 1 412 ? 8.883 18.843 14.285 1.00 67.62 412 GLU A O 1
ATOM 3235 N N . SER A 1 413 ? 8.107 19.718 12.365 1.00 69.88 413 SER A N 1
ATOM 3236 C CA . SER A 1 413 ? 8.584 18.639 11.496 1.00 69.88 413 SER A CA 1
ATOM 3237 C C . SER A 1 413 ? 10.101 18.652 11.274 1.00 69.88 413 SER A C 1
ATOM 3239 O O . SER A 1 413 ? 10.655 17.641 10.841 1.00 69.88 413 SER A O 1
ATOM 3241 N N . LYS A 1 414 ? 10.777 19.772 11.578 1.00 81.12 414 LYS A N 1
ATOM 3242 C CA . LYS A 1 414 ? 12.201 20.015 11.285 1.00 81.12 414 LYS A CA 1
ATOM 3243 C C . LYS A 1 414 ? 12.579 19.847 9.808 1.00 81.12 414 LYS A C 1
ATOM 3245 O O . LYS A 1 414 ? 13.727 19.536 9.480 1.00 81.12 414 LYS A O 1
ATOM 3250 N N . LEU A 1 415 ? 11.611 20.033 8.910 1.00 86.25 415 LEU A N 1
ATOM 3251 C CA . LEU A 1 415 ? 11.807 19.916 7.465 1.00 86.25 415 LEU A CA 1
ATOM 3252 C C . LEU A 1 415 ? 11.997 21.260 6.770 1.00 86.25 415 LEU A C 1
ATOM 3254 O O . LEU A 1 415 ? 12.238 21.256 5.576 1.00 86.25 415 LEU A O 1
ATOM 3258 N N . GLN A 1 416 ? 11.910 22.396 7.460 1.00 90.56 416 GLN A N 1
ATOM 3259 C CA . GLN A 1 416 ? 12.149 23.702 6.848 1.00 90.56 416 GLN A CA 1
ATOM 3260 C C . GLN A 1 416 ? 13.431 24.304 7.418 1.00 90.56 416 GLN A C 1
ATOM 3262 O O . GLN A 1 416 ? 13.592 24.427 8.630 1.00 90.56 416 GLN A O 1
ATOM 3267 N N . LEU A 1 417 ? 14.360 24.673 6.539 1.00 93.50 417 LEU A N 1
ATOM 3268 C CA . LEU A 1 417 ? 15.561 25.419 6.906 1.00 93.50 417 LEU A CA 1
ATOM 3269 C C . LEU A 1 417 ? 15.320 26.893 6.615 1.00 93.50 417 LEU A C 1
ATOM 3271 O O . LEU A 1 417 ? 15.068 27.253 5.464 1.00 93.50 417 LEU A O 1
ATOM 3275 N N . ALA A 1 418 ? 15.431 27.730 7.644 1.00 93.75 418 ALA A N 1
ATOM 3276 C CA . ALA A 1 418 ? 15.213 29.163 7.533 1.00 93.75 418 ALA A CA 1
ATOM 3277 C C . ALA A 1 418 ? 16.373 29.983 8.083 1.00 93.75 418 ALA A C 1
ATOM 3279 O O . ALA A 1 418 ? 17.001 29.605 9.071 1.00 93.75 418 ALA A O 1
ATOM 3280 N N . ALA A 1 419 ? 16.595 31.153 7.495 1.00 94.88 419 ALA A N 1
ATOM 3281 C CA . ALA A 1 419 ? 17.402 32.210 8.092 1.00 94.88 419 ALA A CA 1
ATOM 3282 C C . ALA A 1 419 ? 16.582 33.497 8.169 1.00 94.88 419 ALA A C 1
ATOM 3284 O O . ALA A 1 419 ? 15.527 33.614 7.545 1.00 94.88 419 ALA A O 1
ATOM 3285 N N . LYS A 1 420 ? 17.051 34.462 8.956 1.00 92.25 420 LYS A N 1
ATOM 3286 C CA . LYS A 1 420 ? 16.374 35.754 9.076 1.00 92.25 420 LYS A CA 1
ATOM 3287 C C . LYS A 1 420 ? 16.875 36.727 8.017 1.00 92.25 420 LYS A C 1
ATOM 3289 O O . LYS A 1 420 ? 18.079 36.806 7.789 1.00 92.25 420 LYS A O 1
ATOM 3294 N N . ASP A 1 421 ? 15.974 37.474 7.399 1.00 90.94 421 ASP A N 1
ATOM 3295 C CA . ASP A 1 421 ? 16.327 38.594 6.528 1.00 90.94 421 ASP A CA 1
ATOM 3296 C C . ASP A 1 421 ? 16.868 39.796 7.338 1.00 90.94 421 ASP A C 1
ATOM 3298 O O . ASP A 1 421 ? 17.042 39.729 8.560 1.00 90.94 421 ASP A O 1
ATOM 3302 N N . ALA A 1 422 ? 17.144 40.917 6.663 1.00 87.88 422 ALA A N 1
ATOM 3303 C CA . ALA A 1 422 ? 17.590 42.145 7.327 1.00 87.88 422 ALA A CA 1
ATOM 3304 C C . ALA A 1 422 ? 16.532 42.742 8.282 1.00 87.88 422 ALA A C 1
ATOM 3306 O O . ALA A 1 422 ? 16.891 43.464 9.211 1.00 87.88 422 ALA A O 1
ATOM 3307 N N . ASN A 1 423 ? 15.252 42.415 8.081 1.00 87.06 423 ASN A N 1
ATOM 3308 C CA . ASN A 1 423 ? 14.126 42.874 8.894 1.00 87.06 423 ASN A CA 1
ATOM 3309 C C . ASN A 1 423 ? 13.804 41.921 10.063 1.00 87.06 423 ASN A C 1
ATOM 3311 O O . ASN A 1 423 ? 12.941 42.217 10.888 1.00 87.06 423 ASN A O 1
ATOM 3315 N N . GLY A 1 424 ? 14.503 40.785 10.167 1.00 86.25 424 GLY A N 1
ATOM 3316 C CA . GLY A 1 424 ? 14.305 39.779 11.209 1.00 86.25 424 GLY A CA 1
ATOM 3317 C C . GLY A 1 424 ? 13.218 38.737 10.912 1.00 86.25 424 GLY A C 1
ATOM 3318 O O . GLY A 1 424 ? 12.926 37.924 11.795 1.00 86.25 424 GLY A O 1
ATOM 3319 N N . GLN A 1 425 ? 12.646 38.727 9.707 1.00 90.00 425 GLN A N 1
ATOM 3320 C CA . GLN A 1 425 ? 11.639 37.776 9.238 1.00 90.00 425 GLN A CA 1
ATOM 3321 C C . GLN A 1 425 ? 12.286 36.477 8.743 1.00 90.00 425 GLN A C 1
ATOM 3323 O O . GLN A 1 425 ? 13.344 36.498 8.118 1.00 90.00 425 GLN A O 1
ATOM 3328 N N . TYR A 1 426 ? 11.661 35.329 9.028 1.00 91.62 426 TYR A N 1
ATOM 3329 C CA . TYR A 1 426 ? 12.165 34.029 8.580 1.00 91.62 426 TYR A CA 1
ATOM 3330 C C . TYR A 1 426 ? 11.877 33.789 7.096 1.00 91.62 426 TYR A C 1
ATOM 3332 O O . TYR A 1 426 ? 10.719 33.741 6.675 1.00 91.62 426 TYR A O 1
ATOM 3340 N N . LEU A 1 427 ? 12.948 33.553 6.343 1.00 94.44 427 LEU A N 1
ATOM 3341 C CA . LEU A 1 427 ? 12.919 33.108 4.959 1.00 94.44 427 LEU A CA 1
ATOM 3342 C C . LEU A 1 427 ? 13.399 31.656 4.881 1.00 94.44 427 LEU A C 1
ATOM 3344 O O . LEU A 1 427 ? 14.511 31.337 5.308 1.00 94.44 427 LEU A O 1
ATOM 3348 N N . CYS A 1 428 ? 12.551 30.793 4.333 1.00 94.44 428 CYS A N 1
ATOM 3349 C CA . CYS A 1 428 ? 12.780 29.372 4.124 1.00 94.44 428 CYS A CA 1
ATOM 3350 C C . CYS A 1 428 ? 13.356 29.119 2.733 1.00 94.44 428 CYS A C 1
ATOM 3352 O O . CYS A 1 428 ? 13.051 29.836 1.778 1.00 94.44 428 CYS A O 1
ATOM 3354 N N . LEU A 1 429 ? 14.171 28.072 2.608 1.00 94.75 429 LEU A N 1
ATOM 3355 C CA . LEU A 1 429 ? 14.545 27.550 1.295 1.00 94.75 429 LEU A CA 1
ATOM 3356 C C . LEU A 1 429 ? 13.306 27.004 0.586 1.00 94.75 429 LEU A C 1
ATOM 3358 O O . LEU A 1 429 ? 12.538 26.261 1.186 1.00 94.75 429 LEU A O 1
ATOM 3362 N N . GLU A 1 430 ? 13.151 27.329 -0.691 1.00 93.25 430 GLU A N 1
ATOM 3363 C CA . GLU A 1 430 ? 12.070 26.852 -1.545 1.00 93.25 430 GLU A CA 1
ATOM 3364 C C . GLU A 1 430 ? 12.638 26.336 -2.866 1.00 93.25 430 GLU A C 1
ATOM 3366 O O . GLU A 1 430 ? 13.429 27.010 -3.530 1.00 93.25 430 GLU A O 1
ATOM 3371 N N . LEU A 1 431 ? 12.232 25.129 -3.253 1.00 90.81 431 LEU A N 1
ATOM 3372 C CA . LEU A 1 431 ? 12.505 24.596 -4.578 1.00 90.81 431 LEU A CA 1
ATOM 3373 C C . LEU A 1 431 ? 11.504 25.200 -5.566 1.00 90.81 431 LEU A C 1
ATOM 3375 O O . LEU A 1 431 ? 10.294 25.015 -5.419 1.00 90.81 431 LEU A O 1
ATOM 3379 N N . ASP A 1 432 ? 12.001 25.901 -6.583 1.00 84.12 432 ASP A N 1
ATOM 3380 C CA . ASP A 1 432 ? 11.143 26.519 -7.590 1.00 84.12 432 ASP A CA 1
ATOM 3381 C C . ASP A 1 432 ? 10.452 25.445 -8.450 1.00 84.12 432 ASP A C 1
ATOM 3383 O O . ASP A 1 432 ? 11.079 24.785 -9.275 1.00 84.12 432 ASP A O 1
ATOM 3387 N N . LYS A 1 433 ? 9.140 25.263 -8.264 1.00 74.00 433 LYS A N 1
ATOM 3388 C CA . LYS A 1 433 ? 8.329 24.272 -8.995 1.00 74.00 433 LYS A CA 1
ATOM 3389 C C . LYS A 1 433 ? 7.753 24.806 -10.322 1.00 74.00 433 LYS A C 1
ATOM 3391 O O . LYS A 1 433 ? 6.965 24.106 -10.954 1.00 74.00 433 LYS A O 1
ATOM 3396 N N . THR A 1 434 ? 8.114 26.016 -10.773 1.00 70.06 434 THR A N 1
ATOM 3397 C CA . THR A 1 434 ? 7.528 26.634 -11.986 1.00 70.06 434 THR A CA 1
ATOM 3398 C C . THR A 1 434 ? 7.812 25.871 -13.284 1.00 70.06 434 THR A C 1
ATOM 3400 O O . THR A 1 434 ? 7.033 25.962 -14.234 1.00 70.06 434 THR A O 1
ATOM 3403 N N . SER A 1 435 ? 8.882 25.073 -13.338 1.00 61.19 435 SER A N 1
ATOM 3404 C CA . SER A 1 435 ? 9.151 24.152 -14.445 1.00 61.19 435 SER A CA 1
ATOM 3405 C C . SER A 1 435 ? 9.609 22.789 -13.930 1.00 61.19 435 SER A C 1
ATOM 3407 O O . SER A 1 435 ? 10.339 22.692 -12.947 1.00 61.19 435 SER A O 1
ATOM 3409 N N . SER A 1 436 ? 9.216 21.715 -14.619 1.00 56.75 436 SER A N 1
ATOM 3410 C CA . SER A 1 436 ? 9.485 20.323 -14.218 1.00 56.75 436 SER A CA 1
ATOM 3411 C C . SER A 1 436 ? 10.973 19.938 -14.161 1.00 56.75 436 SER A C 1
ATOM 3413 O O . SER A 1 436 ? 11.291 18.857 -13.681 1.00 56.75 436 SER A O 1
ATOM 3415 N N . ASN A 1 437 ? 11.870 20.811 -14.635 1.00 61.25 437 ASN A N 1
ATOM 3416 C CA . ASN A 1 437 ? 13.325 20.642 -14.614 1.00 61.25 437 ASN A CA 1
ATOM 3417 C C . ASN A 1 437 ? 14.047 21.805 -13.902 1.00 61.25 437 ASN A C 1
ATOM 3419 O O . ASN A 1 437 ? 15.256 21.960 -14.080 1.00 61.25 437 ASN A O 1
ATOM 3423 N N . SER A 1 438 ? 13.340 22.660 -13.151 1.00 67.50 438 SER A N 1
ATOM 3424 C CA . SER A 1 438 ? 13.993 23.775 -12.461 1.00 67.50 438 SER A CA 1
ATOM 3425 C C . SER A 1 438 ? 14.921 23.245 -11.372 1.00 67.50 438 SER A C 1
ATOM 3427 O O . SER A 1 438 ? 14.506 22.562 -10.438 1.00 67.50 438 SER A O 1
ATOM 3429 N N . SER A 1 439 ? 16.203 23.573 -11.494 1.00 81.25 439 SER A N 1
ATOM 3430 C CA . SER A 1 439 ? 17.209 23.341 -10.462 1.00 81.25 439 SER A CA 1
ATOM 3431 C C . SER A 1 439 ? 17.313 24.523 -9.493 1.00 81.25 439 SER A C 1
ATOM 3433 O O . SER A 1 439 ? 18.233 24.564 -8.680 1.00 81.25 439 SER A O 1
ATOM 3435 N N . GLN A 1 440 ? 16.456 25.540 -9.610 1.00 88.94 440 GLN A N 1
ATOM 3436 C CA . GLN A 1 440 ? 16.611 26.777 -8.851 1.00 88.94 440 GLN A CA 1
ATOM 3437 C C . GLN A 1 440 ? 16.064 26.635 -7.431 1.00 88.94 440 GLN A C 1
ATOM 3439 O O . GLN A 1 440 ? 14.954 26.157 -7.210 1.00 88.94 440 GLN A O 1
ATOM 3444 N N . ILE A 1 441 ? 16.876 27.070 -6.470 1.00 93.00 441 ILE A N 1
ATOM 3445 C CA . ILE A 1 441 ? 16.498 27.184 -5.065 1.00 93.00 441 ILE A CA 1
ATOM 3446 C C . ILE A 1 441 ? 16.407 28.675 -4.756 1.00 93.00 441 ILE A C 1
ATOM 3448 O O . ILE A 1 441 ? 17.354 29.420 -5.017 1.00 93.00 441 ILE A O 1
ATOM 3452 N N . LEU A 1 442 ? 15.271 29.096 -4.217 1.00 93.62 442 LEU A N 1
ATOM 3453 C CA . LEU A 1 442 ? 14.981 30.471 -3.826 1.00 93.62 442 LEU A CA 1
ATOM 3454 C C . LEU A 1 442 ? 14.794 30.543 -2.310 1.00 93.62 442 LEU A C 1
ATOM 3456 O O . LEU A 1 442 ? 14.623 29.521 -1.647 1.00 93.62 442 LEU A O 1
ATOM 3460 N N . THR A 1 443 ? 14.832 31.745 -1.751 1.00 93.94 443 THR A N 1
ATOM 3461 C CA . THR A 1 443 ? 14.403 32.004 -0.375 1.00 93.94 443 THR A CA 1
ATOM 3462 C C . THR A 1 443 ? 13.060 32.699 -0.398 1.00 93.94 443 THR A C 1
ATOM 3464 O O . THR A 1 443 ? 12.934 33.730 -1.049 1.00 93.94 443 THR A O 1
ATOM 3467 N N . LYS A 1 444 ? 12.061 32.147 0.290 1.00 93.06 444 LYS A N 1
ATOM 3468 C CA . LYS A 1 444 ? 10.739 32.765 0.421 1.00 93.06 444 LYS A CA 1
ATOM 3469 C C . LYS A 1 444 ? 10.270 32.804 1.861 1.00 93.06 444 LYS A C 1
ATOM 3471 O O . LYS A 1 444 ? 10.746 32.031 2.687 1.00 93.06 444 LYS A O 1
ATOM 3476 N N . ASN A 1 445 ? 9.302 33.664 2.154 1.00 92.56 445 ASN A N 1
ATOM 3477 C CA . ASN A 1 445 ? 8.592 33.645 3.428 1.00 92.56 445 ASN A CA 1
ATOM 3478 C C . ASN A 1 445 ? 8.154 32.224 3.808 1.00 92.56 445 ASN A C 1
ATOM 3480 O O . ASN A 1 445 ? 7.502 31.519 3.033 1.00 92.56 445 ASN A O 1
ATOM 3484 N N . CYS A 1 446 ? 8.546 31.806 5.009 1.00 90.12 446 CYS A N 1
ATOM 3485 C CA . CYS A 1 446 ? 8.228 30.481 5.515 1.00 90.12 446 CYS A CA 1
ATOM 3486 C C . CYS A 1 446 ? 6.716 30.306 5.701 1.00 90.12 446 CYS A C 1
ATOM 3488 O O . CYS A 1 446 ? 6.084 31.092 6.412 1.00 90.12 446 CYS A O 1
ATOM 3490 N N . ILE A 1 447 ? 6.155 29.246 5.122 1.00 88.06 447 ILE A N 1
ATOM 3491 C CA . ILE A 1 447 ? 4.739 28.889 5.282 1.00 88.06 447 ILE A CA 1
ATOM 3492 C C . ILE A 1 447 ? 4.565 27.780 6.321 1.00 88.06 447 ILE A C 1
ATOM 3494 O O . ILE A 1 447 ? 5.416 26.905 6.458 1.00 88.06 447 ILE A O 1
ATOM 3498 N N . CYS A 1 448 ? 3.461 27.823 7.068 1.00 82.62 448 CYS A N 1
ATOM 3499 C CA . CYS A 1 448 ? 3.087 26.814 8.068 1.00 82.62 448 CYS A CA 1
ATOM 3500 C C . CYS A 1 448 ? 4.161 26.495 9.135 1.00 82.62 448 CYS A C 1
ATOM 3502 O O . CYS A 1 448 ? 4.349 25.336 9.497 1.00 82.62 448 CYS A O 1
ATOM 3504 N N . ILE A 1 449 ? 4.867 27.508 9.664 1.00 78.19 449 ILE A N 1
ATOM 3505 C CA . ILE A 1 449 ? 5.870 27.299 10.732 1.00 78.19 449 ILE A CA 1
ATOM 3506 C C . ILE A 1 449 ? 5.224 26.798 12.039 1.00 78.19 449 ILE A C 1
ATOM 3508 O O . ILE A 1 449 ? 5.834 26.003 12.755 1.00 78.19 449 ILE A O 1
ATOM 3512 N N . ASN A 1 450 ? 4.008 27.265 12.346 1.00 69.44 450 ASN A N 1
ATOM 3513 C CA . ASN A 1 450 ? 3.257 26.918 13.554 1.00 69.44 450 ASN A CA 1
ATOM 3514 C C . ASN A 1 450 ? 2.058 26.029 13.197 1.00 69.44 450 ASN A C 1
ATOM 3516 O O . ASN A 1 450 ? 1.392 26.271 12.191 1.00 69.44 450 ASN A O 1
ATOM 3520 N N . ASP A 1 451 ? 1.764 25.050 14.055 1.00 56.19 451 ASP A N 1
ATOM 3521 C CA . ASP A 1 451 ? 0.732 24.011 13.890 1.00 56.19 451 ASP A CA 1
ATOM 3522 C C . ASP A 1 451 ? -0.713 24.534 14.084 1.00 56.19 451 ASP A C 1
ATOM 3524 O O . ASP A 1 451 ? -1.611 23.824 14.543 1.00 56.19 451 ASP A O 1
ATOM 3528 N N . ASP A 1 452 ? -0.969 25.801 13.752 1.00 53.09 452 ASP A N 1
ATOM 3529 C CA . ASP A 1 452 ? -2.321 26.336 13.791 1.00 53.09 452 ASP A CA 1
ATOM 3530 C C . ASP A 1 452 ? -3.106 25.757 12.611 1.00 53.09 452 ASP A C 1
ATOM 3532 O O . ASP A 1 452 ? -2.777 25.967 11.444 1.00 53.09 452 ASP A O 1
ATOM 3536 N N . SER A 1 453 ? -4.186 25.046 12.942 1.00 55.97 453 SER A N 1
ATOM 3537 C CA . SER A 1 453 ? -5.182 24.402 12.059 1.00 55.97 453 SER A CA 1
ATOM 3538 C C . SER A 1 453 ? -5.778 25.256 10.916 1.00 55.97 453 SER A C 1
ATOM 3540 O O . SER A 1 453 ? -6.686 24.801 10.222 1.00 55.97 453 SER A O 1
ATOM 3542 N N . GLY A 1 454 ? -5.289 26.482 10.714 1.00 58.59 454 GLY A N 1
ATOM 3543 C CA . GLY A 1 454 ? -5.639 27.397 9.633 1.00 58.59 454 GLY A CA 1
ATOM 3544 C C . GLY A 1 454 ? -4.615 27.504 8.495 1.00 58.59 454 GLY A C 1
ATOM 3545 O O . GLY A 1 454 ? -4.858 28.295 7.586 1.00 58.59 454 GLY A O 1
ATOM 3546 N N . CYS A 1 455 ? -3.495 26.765 8.499 1.00 69.75 455 CYS A N 1
ATOM 3547 C CA . CYS A 1 455 ? -2.576 26.798 7.354 1.00 69.75 455 CYS A CA 1
ATOM 3548 C C . CYS A 1 455 ? -3.159 26.028 6.154 1.00 69.75 455 CYS A C 1
ATOM 3550 O O . CYS A 1 455 ? -3.234 24.801 6.172 1.00 69.75 455 CYS A O 1
ATOM 3552 N N . LEU A 1 456 ? -3.606 26.761 5.129 1.00 67.94 456 LEU A N 1
ATOM 3553 C CA . LEU A 1 456 ? -4.189 26.211 3.895 1.00 67.94 456 LEU A CA 1
ATOM 3554 C C . LEU A 1 456 ? -3.154 25.999 2.776 1.00 67.94 456 LEU A C 1
ATOM 3556 O O . LEU A 1 456 ? -3.486 25.398 1.754 1.00 67.94 456 LEU A O 1
ATOM 3560 N N . ASP A 1 457 ? -1.927 26.482 2.971 1.00 76.38 457 ASP A N 1
ATOM 3561 C CA . ASP A 1 457 ? -0.846 26.415 1.987 1.00 76.38 457 ASP A CA 1
ATOM 3562 C C . ASP A 1 457 ? -0.017 25.129 2.145 1.00 76.38 457 ASP A C 1
ATOM 3564 O O . ASP A 1 457 ? 0.133 24.600 3.245 1.00 76.38 457 ASP A O 1
ATOM 3568 N N . ASP A 1 458 ? 0.532 24.615 1.040 1.00 80.56 458 ASP A N 1
ATOM 3569 C CA . ASP A 1 458 ? 1.339 23.387 1.019 1.00 80.56 458 ASP A CA 1
ATOM 3570 C C . ASP A 1 458 ? 2.839 23.689 1.241 1.00 80.56 458 ASP A C 1
ATOM 3572 O O . ASP A 1 458 ? 3.489 24.209 0.329 1.00 80.56 458 ASP A O 1
ATOM 3576 N N . PRO A 1 459 ? 3.435 23.341 2.405 1.00 85.88 459 PRO A N 1
ATOM 3577 C CA . PRO A 1 459 ? 4.840 23.618 2.706 1.00 85.88 459 PRO A CA 1
ATOM 3578 C C . PRO A 1 459 ? 5.828 22.693 1.986 1.00 85.88 459 PRO A C 1
ATOM 3580 O O . PRO A 1 459 ? 7.034 22.848 2.173 1.00 85.88 459 PRO A O 1
ATOM 3583 N N . GLN A 1 460 ? 5.364 21.734 1.174 1.00 87.25 460 GLN A N 1
ATOM 3584 C CA . GLN A 1 460 ? 6.218 20.725 0.537 1.00 87.25 460 GLN A CA 1
ATOM 3585 C C . GLN A 1 460 ? 7.332 21.302 -0.330 1.00 87.25 460 GLN A C 1
ATOM 3587 O O . GLN A 1 460 ? 8.418 20.732 -0.371 1.00 87.25 460 GLN A O 1
ATOM 3592 N N . SER A 1 461 ? 7.094 22.417 -1.026 1.00 88.19 461 SER A N 1
ATOM 3593 C CA . SER A 1 461 ? 8.139 23.093 -1.810 1.00 88.19 461 SER A CA 1
ATOM 3594 C C . SER A 1 461 ? 9.257 23.677 -0.943 1.00 88.19 461 SER A C 1
ATOM 3596 O O . SER A 1 461 ? 10.344 23.934 -1.459 1.00 88.19 461 SER A O 1
ATOM 3598 N N . GLN A 1 462 ? 9.010 23.872 0.355 1.00 91.56 462 GLN A N 1
ATOM 3599 C CA . GLN A 1 462 ? 9.961 24.427 1.317 1.00 91.56 462 GLN A CA 1
ATOM 3600 C C . GLN A 1 462 ? 10.665 23.361 2.165 1.00 91.56 462 GLN A C 1
ATOM 3602 O O . GLN A 1 462 ? 11.364 23.682 3.131 1.00 91.56 462 GLN A O 1
ATOM 3607 N N . TRP A 1 463 ? 10.493 22.077 1.834 1.00 91.19 463 TRP A N 1
ATOM 3608 C CA . TRP A 1 463 ? 11.102 21.003 2.605 1.00 91.19 463 TRP A CA 1
ATOM 3609 C C . TRP A 1 463 ? 12.568 20.781 2.231 1.00 91.19 463 TRP A C 1
ATOM 3611 O O . TRP A 1 463 ? 12.886 20.225 1.185 1.00 91.19 463 TRP A O 1
ATOM 3621 N N . PHE A 1 464 ? 13.477 21.138 3.133 1.00 91.38 464 PHE A N 1
ATOM 3622 C CA . PHE A 1 464 ? 14.907 20.868 3.046 1.00 91.38 464 PHE A CA 1
ATOM 3623 C C . PHE A 1 464 ? 15.411 20.291 4.362 1.00 91.38 464 PHE A C 1
ATOM 3625 O O . PHE A 1 464 ? 15.148 20.820 5.439 1.00 91.38 464 PHE A O 1
ATOM 3632 N N . THR A 1 465 ? 16.178 19.207 4.283 1.00 85.75 465 THR A N 1
ATOM 3633 C CA . THR A 1 465 ? 16.707 18.539 5.474 1.00 85.75 465 THR A CA 1
ATOM 3634 C C . THR A 1 465 ? 18.189 18.209 5.333 1.00 85.75 465 THR A C 1
ATOM 3636 O O . THR A 1 465 ? 18.721 18.088 4.226 1.00 85.75 465 THR A O 1
ATOM 3639 N N . LEU A 1 466 ? 18.861 18.093 6.479 1.00 86.88 466 LEU A N 1
ATOM 3640 C CA . LEU A 1 466 ? 20.287 17.804 6.600 1.00 86.88 466 LEU A CA 1
ATOM 3641 C C . LEU A 1 466 ? 20.468 16.348 7.042 1.00 86.88 466 LEU A C 1
ATOM 3643 O O . LEU A 1 466 ? 20.226 16.007 8.197 1.00 86.88 466 LEU A O 1
ATOM 3647 N N . ALA A 1 467 ? 20.922 15.482 6.136 1.00 84.12 467 ALA A N 1
ATOM 3648 C CA . ALA A 1 467 ? 21.289 14.105 6.470 1.00 84.12 467 ALA A CA 1
ATOM 3649 C C . ALA A 1 467 ? 22.750 14.035 6.939 1.00 84.12 467 ALA A C 1
ATOM 3651 O O . ALA A 1 467 ? 23.634 14.414 6.166 1.00 84.12 467 ALA A O 1
ATOM 3652 N N . PRO A 1 468 ? 23.042 13.529 8.152 1.00 79.56 468 PRO A N 1
ATOM 3653 C CA . PRO A 1 468 ? 24.413 13.360 8.614 1.00 79.56 468 PRO A CA 1
ATOM 3654 C C . PRO A 1 468 ? 25.140 12.299 7.779 1.00 79.56 468 PRO A C 1
ATOM 3656 O O . PRO A 1 468 ? 24.601 11.242 7.456 1.00 79.56 468 PRO A O 1
ATOM 3659 N N . LYS A 1 469 ? 26.396 12.581 7.450 1.00 69.25 469 LYS A N 1
ATOM 3660 C CA . LYS A 1 469 ? 27.345 11.681 6.803 1.00 69.25 469 LYS A CA 1
ATOM 3661 C C . LYS A 1 469 ? 28.625 11.713 7.623 1.00 69.25 469 LYS A C 1
ATOM 3663 O O . LYS A 1 469 ? 29.383 12.684 7.573 1.00 69.25 469 LYS A O 1
ATOM 3668 N N . ASN A 1 470 ? 28.868 10.649 8.378 1.00 54.28 470 ASN A N 1
ATOM 3669 C CA . ASN A 1 470 ? 30.126 10.514 9.099 1.00 54.28 470 ASN A CA 1
ATOM 3670 C C . ASN A 1 470 ? 31.264 10.353 8.084 1.00 54.28 470 ASN A C 1
ATOM 3672 O O . ASN A 1 470 ? 31.116 9.690 7.052 1.00 54.28 470 ASN A O 1
ATOM 3676 N N . ILE A 1 471 ? 32.385 11.021 8.341 1.00 47.06 471 ILE A N 1
ATOM 3677 C CA . ILE A 1 471 ? 33.638 10.700 7.660 1.00 47.06 471 ILE A CA 1
ATOM 3678 C C . ILE A 1 471 ? 34.046 9.318 8.203 1.00 47.06 471 ILE A C 1
ATOM 3680 O O . ILE A 1 471 ? 34.008 9.161 9.425 1.00 47.06 471 ILE A O 1
ATOM 3684 N N . PRO A 1 472 ? 34.302 8.314 7.342 1.00 38.16 472 PRO A N 1
ATOM 3685 C CA . PRO A 1 472 ? 34.729 6.992 7.795 1.00 38.16 472 PRO A CA 1
ATOM 3686 C C . PRO A 1 472 ? 36.039 7.038 8.581 1.00 38.16 472 PRO A C 1
ATOM 3688 O O . PRO A 1 472 ? 36.861 7.946 8.306 1.00 38.16 472 PRO A O 1
#